Protein AF-Q47GB7-F1 (afdb_monomer_lite)

Radius of gyration: 28.39 Å; chains: 1; bounding box: 111×80×78 Å

Organism: Dechloromonas aromatica (strain RCB) (NCBI:txid159087)

Foldseek 3Di:
DVVVVVVVVVVVVVVVVPDDVVVVVLVVLVVVLVVVCVVLLFLLSLLVVCAQHFFDPPLLQLLQAQVQVLVVLLVVLCVVVVHDQQRLCCVLVLDPNVCSVLSNQLNHDYPPDDNVVSVHDGTSNSSSSSLVSSCVSNVARSRLSSQRSNPPGCSHPVNPVVPDDPLRVLQVLQVVLLVVLCVVQVVLVLLLVLLQLQLVCLVVVHQDLPQADTQDPPDPCSVVQSVLSNHSLLSQADDPQQDDDPVNLVVVPPPDDPPPDDPVVVVVVSPVPDDDPLAFNWGQRNGDQFPLNLLFQKFWLFFWFLDPQPDDCVVPVPSLVVVVVVVVVVVLCVVVVCPPPPDVPPFDQPQDADPVVRATDSNAGPDPPDPRRQRTKMWTFDADSSSNDTATWIWGAHPPRGITTGGSHSVNLVSQQSIWHDDNPDIHGSNVSSVQCCQPDPPGHVRGSVRSSSSSVSNCVRPSNVVVVVVVVVVVVVVVVCCVVVVVVPPDPPPPDDDD

Sequence (500 aa):
MKNIEKVATQIADRVIAGIKPENEFQRRILESDQARETEGKDALSALRRLGGKKLHLGEEAILARRLYNEIRVLKHHLRAKKSSLGRFCIDAGISDASQSSKELHRLILAPGKNPNEVRLRRTADKYHRLIVAISKTTKESSSTLADRVLRGTSLHPEKNVGNLSETEMVQTALQGIVDRIDGEFGIFAKYMDISELKARHIASGGKENWPKWNLEPDRYEYEQELSDAMHPDFAFWQREHFLVAPEELAKGTEGIDASIISPAEKLMFVTTRFPSLHSPVVVNSGARQDDSFFYVPHTPLGISNCFDLFVSRRDNPVGYEKAVQKIIEHWRKINDSTNVSSLGRSRAVTDQWDEELNKPFGQSLNDMDSCISADYAWIVIYPMPDNSRLMPMFYMHGEEGGAYLVPLDARNLDLFRDAIWLDETRHMSVFDRIKELLGYLPGTPKSIEDGLRRTAPWFDYNPFYKMRDEKKEDLRLLGNFCQQYWGNSTQEPSHQGDSK

Structure (mmCIF, N/CA/C/O backbone):
data_AF-Q47GB7-F1
#
_entry.id   AF-Q47GB7-F1
#
loop_
_atom_site.group_PDB
_atom_site.id
_atom_site.type_symbol
_atom_site.label_atom_id
_atom_site.label_alt_id
_atom_site.label_comp_id
_atom_site.label_asym_id
_atom_site.label_entity_id
_atom_site.label_seq_id
_atom_site.pdbx_PDB_ins_code
_atom_site.Cartn_x
_atom_site.Cartn_y
_atom_site.Cartn_z
_atom_site.occupancy
_atom_site.B_iso_or_equiv
_atom_site.auth_seq_id
_atom_site.auth_comp_id
_atom_site.auth_asym_id
_atom_site.auth_atom_id
_atom_site.pdbx_PDB_model_num
ATOM 1 N N . MET A 1 1 ? 3.887 -48.295 25.405 1.00 46.19 1 MET A N 1
ATOM 2 C CA . MET A 1 1 ? 3.051 -47.257 24.760 1.00 46.19 1 MET A CA 1
ATOM 3 C C . MET A 1 1 ? 2.516 -46.216 25.748 1.00 46.19 1 MET A C 1
ATOM 5 O O . MET A 1 1 ? 2.897 -45.069 25.596 1.00 46.19 1 MET A O 1
ATOM 9 N N . LYS A 1 2 ? 1.798 -46.572 26.828 1.00 43.53 2 LYS A N 1
ATOM 10 C CA . LYS A 1 2 ? 1.239 -45.588 27.797 1.00 43.53 2 LYS A CA 1
ATOM 11 C C . LYS A 1 2 ? 2.237 -44.639 28.502 1.00 43.53 2 LYS A C 1
ATOM 13 O O . LYS A 1 2 ? 1.842 -43.567 28.942 1.00 43.53 2 LYS A O 1
ATOM 18 N N . ASN A 1 3 ? 3.520 -44.999 28.613 1.00 39.50 3 ASN A N 1
ATOM 19 C CA . ASN A 1 3 ? 4.547 -44.117 29.195 1.00 39.50 3 ASN A CA 1
ATOM 20 C C . ASN A 1 3 ? 5.110 -43.084 28.206 1.00 39.50 3 ASN A C 1
ATOM 22 O O . ASN A 1 3 ? 5.641 -42.074 28.647 1.00 39.50 3 ASN A O 1
ATOM 26 N N . ILE A 1 4 ? 4.987 -43.311 26.894 1.00 43.56 4 ILE A N 1
ATOM 27 C CA . ILE A 1 4 ? 5.483 -42.378 25.869 1.00 43.56 4 ILE A CA 1
ATOM 28 C C . ILE A 1 4 ? 4.472 -41.244 25.674 1.00 43.56 4 ILE A C 1
ATOM 30 O O . ILE A 1 4 ? 4.863 -40.084 25.666 1.00 43.56 4 ILE A O 1
ATOM 34 N N . GLU A 1 5 ? 3.172 -41.560 25.657 1.00 42.94 5 GLU A N 1
ATOM 35 C CA . GLU A 1 5 ? 2.102 -40.550 25.626 1.00 42.94 5 GLU A CA 1
ATOM 36 C C . GLU A 1 5 ? 2.165 -39.618 26.839 1.00 42.94 5 GLU A C 1
ATOM 38 O O . GLU A 1 5 ? 2.097 -38.406 26.689 1.00 42.94 5 GLU A O 1
ATOM 43 N N . LYS A 1 6 ? 2.404 -40.155 28.043 1.00 46.69 6 LYS A N 1
ATOM 44 C CA . LYS A 1 6 ? 2.469 -39.343 29.267 1.00 46.69 6 LYS A CA 1
ATOM 45 C C . LYS A 1 6 ? 3.666 -38.383 29.293 1.00 46.69 6 LYS A C 1
ATOM 47 O O . LYS A 1 6 ? 3.561 -37.293 29.850 1.00 46.69 6 LYS A O 1
ATOM 52 N N . VAL A 1 7 ? 4.789 -38.776 28.686 1.00 48.56 7 VAL A N 1
ATOM 53 C CA . VAL A 1 7 ? 5.978 -37.921 28.536 1.00 48.56 7 VAL A CA 1
ATOM 54 C C . VAL A 1 7 ? 5.761 -36.883 27.431 1.00 48.56 7 VAL A C 1
ATOM 56 O O . VAL A 1 7 ? 6.116 -35.724 27.625 1.00 48.56 7 VAL A O 1
ATOM 59 N N . ALA A 1 8 ? 5.103 -37.247 26.326 1.00 40.81 8 ALA A N 1
ATOM 60 C CA . ALA A 1 8 ? 4.753 -36.318 25.251 1.00 40.81 8 ALA A CA 1
ATOM 61 C C . ALA A 1 8 ? 3.776 -35.225 25.720 1.00 40.81 8 ALA A C 1
ATOM 63 O O . ALA A 1 8 ? 4.001 -34.051 25.436 1.00 40.81 8 ALA A O 1
ATOM 64 N N . THR A 1 9 ? 2.762 -35.570 26.522 1.00 44.75 9 THR A N 1
ATOM 65 C CA . THR A 1 9 ? 1.830 -34.586 27.102 1.00 44.75 9 THR A CA 1
ATOM 66 C C . THR A 1 9 ? 2.527 -33.657 28.102 1.00 44.75 9 THR A C 1
ATOM 68 O O . THR A 1 9 ? 2.309 -32.454 28.072 1.00 44.75 9 THR A O 1
ATOM 71 N N . GLN A 1 10 ? 3.445 -34.168 28.933 1.00 40.38 10 GLN A N 1
ATOM 72 C CA . GLN A 1 10 ? 4.205 -33.326 29.873 1.00 40.38 10 GLN A CA 1
ATOM 73 C C . GLN A 1 10 ? 5.218 -32.395 29.189 1.00 40.38 10 GLN A C 1
ATOM 75 O O . GLN A 1 10 ? 5.529 -31.332 29.731 1.00 40.38 10 GLN A O 1
ATOM 80 N N . ILE A 1 11 ? 5.743 -32.781 28.023 1.00 42.91 11 ILE A N 1
ATOM 81 C CA . ILE A 1 11 ? 6.599 -31.920 27.197 1.00 42.91 11 ILE A CA 1
ATOM 82 C C . ILE A 1 11 ? 5.743 -30.867 26.482 1.00 42.91 11 ILE A C 1
ATOM 84 O O . ILE A 1 11 ? 6.099 -29.693 26.530 1.00 42.91 11 ILE A O 1
ATOM 88 N N . ALA A 1 12 ? 4.589 -31.244 25.923 1.00 39.03 12 ALA A N 1
ATOM 89 C CA . ALA A 1 12 ? 3.643 -30.311 25.309 1.00 39.03 12 ALA A CA 1
ATOM 90 C C . ALA A 1 12 ? 3.148 -29.252 26.312 1.00 39.03 12 ALA A C 1
ATOM 92 O O . ALA A 1 12 ? 3.230 -28.059 26.029 1.00 39.03 12 ALA A O 1
ATOM 93 N N . ASP A 1 13 ? 2.774 -29.655 27.529 1.00 36.84 13 ASP A N 1
ATOM 94 C CA . ASP A 1 13 ? 2.329 -28.730 28.580 1.00 36.84 13 ASP A CA 1
ATOM 95 C C . ASP A 1 13 ? 3.454 -27.792 29.058 1.00 36.84 13 ASP A C 1
ATOM 97 O O . ASP A 1 13 ? 3.205 -26.636 29.408 1.00 36.84 13 ASP A O 1
ATOM 101 N N . ARG A 1 14 ? 4.718 -28.246 29.040 1.00 36.16 14 ARG A N 1
ATOM 102 C CA . ARG A 1 14 ? 5.886 -27.409 29.376 1.00 36.16 14 ARG A CA 1
ATOM 103 C C . ARG A 1 14 ? 6.291 -26.452 28.252 1.00 36.16 14 ARG A C 1
ATOM 105 O O . ARG A 1 14 ? 6.772 -25.363 28.556 1.00 36.16 14 ARG A O 1
ATOM 112 N N . VAL A 1 15 ? 6.081 -26.823 26.990 1.00 41.22 15 VAL A N 1
ATOM 113 C CA . VAL A 1 15 ? 6.333 -25.962 25.820 1.00 41.22 15 VAL A CA 1
ATOM 114 C C . VAL A 1 15 ? 5.242 -24.890 25.697 1.00 41.22 15 VAL A C 1
ATOM 116 O O . VAL A 1 15 ? 5.561 -23.714 25.527 1.00 41.22 15 VAL A O 1
ATOM 119 N N . ILE A 1 16 ? 3.975 -25.256 25.919 1.00 40.38 16 ILE A N 1
ATOM 120 C CA . ILE A 1 16 ? 2.826 -24.333 25.919 1.00 40.38 16 ILE A CA 1
ATOM 121 C C . ILE A 1 16 ? 2.904 -23.333 27.088 1.00 40.38 16 ILE A C 1
ATOM 123 O O . ILE A 1 16 ? 2.545 -22.166 26.934 1.00 40.38 16 ILE A O 1
ATOM 127 N N . ALA A 1 17 ? 3.428 -23.741 28.250 1.00 36.03 17 ALA A N 1
ATOM 128 C CA . ALA A 1 17 ? 3.613 -22.840 29.392 1.00 36.03 17 ALA A CA 1
ATOM 129 C C . ALA A 1 17 ? 4.829 -21.893 29.261 1.00 36.03 17 ALA A C 1
ATOM 131 O O . ALA A 1 17 ? 4.900 -20.896 29.985 1.00 36.03 17 ALA A O 1
ATOM 132 N N . GLY A 1 18 ? 5.784 -22.192 28.370 1.00 38.75 18 GLY A N 1
ATOM 133 C CA . GLY A 1 18 ? 7.060 -21.475 28.249 1.00 38.75 18 GLY A CA 1
ATOM 134 C C . GLY A 1 18 ? 7.117 -20.398 27.161 1.00 38.75 18 GLY A C 1
ATOM 135 O O . GLY A 1 18 ? 7.916 -19.469 27.276 1.00 38.75 18 GLY A O 1
ATOM 136 N N . ILE A 1 19 ? 6.270 -20.475 26.132 1.00 41.22 19 ILE A N 1
ATOM 137 C CA . ILE A 1 19 ? 6.295 -19.547 24.994 1.00 41.22 19 ILE A CA 1
ATOM 138 C C . ILE A 1 19 ? 4.928 -18.880 24.887 1.00 41.22 19 ILE A C 1
ATOM 140 O O . ILE A 1 19 ? 3.997 -19.419 24.300 1.00 41.22 19 ILE A O 1
ATOM 144 N N . LYS A 1 20 ? 4.795 -17.684 25.469 1.00 37.56 20 LYS A N 1
ATOM 145 C CA . LYS A 1 20 ? 3.670 -16.795 25.155 1.00 37.56 20 LYS A CA 1
ATOM 146 C C . LYS A 1 20 ? 3.943 -16.138 23.792 1.00 37.56 20 LYS A C 1
ATOM 148 O O . LYS A 1 20 ? 4.870 -15.327 23.728 1.00 37.56 20 LYS A O 1
ATOM 153 N N . PRO A 1 21 ? 3.146 -16.410 22.741 1.00 40.44 21 PRO A N 1
ATOM 154 C CA . PRO A 1 21 ? 3.349 -15.858 21.393 1.00 40.44 21 PRO A CA 1
ATOM 155 C C . PRO A 1 21 ? 3.329 -14.321 21.350 1.00 40.44 21 PRO A C 1
ATOM 157 O O . PRO A 1 21 ? 3.997 -13.703 20.525 1.00 40.44 21 PRO A O 1
ATOM 160 N N . GLU A 1 22 ? 2.626 -13.690 22.298 1.00 37.34 22 GLU A N 1
ATOM 161 C CA . GLU A 1 22 ? 2.572 -12.231 22.453 1.00 37.34 22 GLU A CA 1
ATOM 162 C C . GLU A 1 22 ? 3.947 -11.588 22.714 1.00 37.34 22 GLU A C 1
ATOM 164 O O . GLU A 1 22 ? 4.150 -10.434 22.344 1.00 37.34 22 GLU A O 1
ATOM 169 N N . ASN A 1 23 ? 4.899 -12.310 23.322 1.00 40.84 23 ASN A N 1
ATOM 170 C CA . ASN A 1 23 ? 6.217 -11.761 23.657 1.00 40.84 23 ASN A CA 1
ATOM 171 C C . ASN A 1 23 ? 7.189 -11.772 22.474 1.00 40.84 23 ASN A C 1
ATOM 173 O O . ASN A 1 23 ? 8.067 -10.917 22.415 1.00 40.84 23 ASN A O 1
ATOM 177 N N . GLU A 1 24 ? 7.054 -12.706 21.533 1.00 37.62 24 GLU A N 1
ATOM 178 C CA . GLU A 1 24 ? 7.987 -12.831 20.410 1.00 37.62 24 GLU A CA 1
ATOM 179 C C . GLU A 1 24 ? 7.657 -11.847 19.283 1.00 37.62 24 GLU A C 1
ATOM 181 O O . GLU A 1 24 ? 8.547 -11.177 18.765 1.00 37.62 24 GLU A O 1
ATOM 186 N N . PHE A 1 25 ? 6.371 -11.659 18.984 1.00 36.41 25 PHE A N 1
ATOM 187 C CA . PHE A 1 25 ? 5.908 -10.632 18.051 1.00 36.41 25 PHE A CA 1
ATOM 188 C C . PHE A 1 25 ? 6.201 -9.213 18.565 1.00 36.41 25 PHE A C 1
ATOM 190 O O . PHE A 1 25 ? 6.736 -8.384 17.831 1.00 36.41 25 PHE A O 1
ATOM 197 N N . GLN A 1 26 ? 5.961 -8.945 19.858 1.00 39.88 26 GLN A N 1
ATOM 198 C CA . GLN A 1 26 ? 6.342 -7.668 20.476 1.00 39.88 26 GLN A CA 1
ATOM 199 C C . GLN A 1 26 ? 7.857 -7.450 20.475 1.00 39.88 26 GLN A C 1
ATOM 201 O O . GLN A 1 26 ? 8.292 -6.320 20.272 1.00 39.88 26 GLN A O 1
ATOM 206 N N . ARG A 1 27 ? 8.662 -8.507 20.660 1.00 41.91 27 ARG A N 1
ATOM 207 C CA . ARG A 1 27 ? 10.126 -8.421 20.553 1.00 41.91 27 ARG A CA 1
ATOM 208 C C . ARG A 1 27 ? 10.563 -8.056 19.134 1.00 41.91 27 ARG A C 1
ATOM 210 O O . ARG A 1 27 ? 11.432 -7.211 18.990 1.00 41.91 27 ARG A O 1
ATOM 217 N N . ARG A 1 28 ? 9.915 -8.608 18.105 1.00 41.78 28 ARG A N 1
ATOM 218 C CA . ARG A 1 28 ? 10.229 -8.355 16.686 1.00 41.78 28 ARG A CA 1
ATOM 219 C C . ARG A 1 28 ? 9.777 -6.971 16.197 1.00 41.78 28 ARG A C 1
ATOM 221 O O . ARG A 1 28 ? 10.504 -6.333 15.442 1.00 41.78 28 ARG A O 1
ATOM 228 N N . ILE A 1 29 ? 8.644 -6.453 16.689 1.00 40.25 29 ILE A N 1
ATOM 229 C CA . ILE A 1 29 ? 8.273 -5.032 16.524 1.00 40.25 29 ILE A CA 1
ATOM 230 C C . ILE A 1 29 ? 9.336 -4.144 17.175 1.00 40.25 29 ILE A C 1
ATOM 232 O O . ILE A 1 29 ? 9.786 -3.180 16.564 1.00 40.25 29 ILE A O 1
ATOM 236 N N . LEU A 1 30 ? 9.789 -4.503 18.382 1.00 43.09 30 LEU A N 1
ATOM 237 C CA . LEU A 1 30 ? 10.849 -3.780 19.080 1.00 43.09 30 LEU A CA 1
ATOM 238 C C . LEU A 1 30 ? 12.178 -3.819 18.308 1.00 43.09 30 LEU A C 1
ATOM 240 O O . LEU A 1 30 ? 12.871 -2.814 18.283 1.00 43.09 30 LEU A O 1
ATOM 244 N N . GLU A 1 31 ? 12.527 -4.946 17.682 1.00 44.62 31 GLU A N 1
ATOM 245 C CA . GLU A 1 31 ? 13.740 -5.129 16.870 1.00 44.62 31 GLU A CA 1
ATOM 246 C C . GLU A 1 31 ? 13.669 -4.339 15.546 1.00 44.62 31 GLU A C 1
ATOM 248 O O . GLU A 1 31 ? 14.650 -3.707 15.163 1.00 44.62 31 GLU A O 1
ATOM 253 N N . SER A 1 32 ? 12.508 -4.290 14.880 1.00 40.97 32 SER A N 1
ATOM 254 C CA . SER A 1 32 ? 12.280 -3.475 13.672 1.00 40.97 32 SER A CA 1
ATOM 255 C C . SER A 1 32 ? 12.239 -1.971 13.977 1.00 40.97 32 SER A C 1
ATOM 257 O O . SER A 1 32 ? 12.811 -1.165 13.240 1.00 40.97 32 SER A O 1
ATOM 259 N N . ASP A 1 33 ? 11.599 -1.575 15.079 1.00 43.66 33 ASP A N 1
ATOM 260 C CA . ASP A 1 33 ? 11.648 -0.200 15.584 1.00 43.66 33 ASP A CA 1
ATOM 261 C C . ASP A 1 33 ? 13.088 0.160 16.001 1.00 43.66 33 ASP A C 1
ATOM 263 O O . ASP A 1 33 ? 13.565 1.243 15.677 1.00 43.66 33 ASP A O 1
ATOM 267 N N . GLN A 1 34 ? 13.838 -0.763 16.620 1.00 43.12 34 GLN A N 1
ATOM 268 C CA . GLN A 1 34 ? 15.263 -0.582 16.934 1.00 43.12 34 GLN A CA 1
ATOM 269 C C . GLN A 1 34 ? 16.141 -0.481 15.681 1.00 43.12 34 GLN A C 1
ATOM 271 O O . GLN A 1 34 ? 17.101 0.290 15.694 1.00 43.12 34 GLN A O 1
ATOM 276 N N . ALA A 1 35 ? 15.826 -1.201 14.601 1.00 42.75 35 ALA A N 1
ATOM 277 C CA . ALA A 1 35 ? 16.507 -1.087 13.309 1.00 42.75 35 ALA A CA 1
ATOM 278 C C . ALA A 1 35 ? 16.288 0.307 12.683 1.00 42.75 35 ALA A C 1
ATOM 280 O O . ALA A 1 35 ? 17.238 0.962 12.254 1.00 42.75 35 ALA A O 1
ATOM 281 N N . ARG A 1 36 ? 15.055 0.830 12.743 1.00 38.31 36 ARG A N 1
ATOM 282 C CA . ARG A 1 36 ? 14.740 2.214 12.333 1.00 38.31 36 ARG A CA 1
ATOM 283 C C . ARG A 1 36 ? 15.415 3.262 13.228 1.00 38.31 36 ARG A C 1
ATOM 285 O O . ARG A 1 36 ? 15.942 4.257 12.726 1.00 38.31 36 ARG A O 1
ATOM 292 N N . GLU A 1 37 ? 15.473 3.016 14.540 1.00 39.97 37 GLU A N 1
ATOM 293 C CA . GLU A 1 37 ? 16.184 3.867 15.505 1.00 39.97 37 GLU A CA 1
ATOM 294 C C . GLU A 1 37 ? 17.715 3.847 15.315 1.00 39.97 37 GLU A C 1
ATOM 296 O O . GLU A 1 37 ? 18.377 4.851 15.594 1.00 39.97 37 GLU A O 1
ATOM 301 N N . THR A 1 38 ? 18.301 2.737 14.847 1.00 39.66 38 THR A N 1
ATOM 302 C CA . THR A 1 38 ? 19.759 2.599 14.651 1.00 39.66 38 THR A CA 1
ATOM 303 C C . THR A 1 38 ? 20.257 3.267 13.372 1.00 39.66 38 THR A C 1
ATOM 305 O O . THR A 1 38 ? 21.370 3.795 13.372 1.00 39.66 38 THR A O 1
ATOM 308 N N . GLU A 1 39 ? 19.437 3.357 12.321 1.00 38.78 39 GLU A N 1
ATOM 309 C CA . GLU A 1 39 ? 19.773 4.121 11.108 1.00 38.78 39 GLU A CA 1
ATOM 310 C C . GLU A 1 39 ? 19.682 5.644 11.320 1.00 38.78 39 GLU A C 1
ATOM 312 O O . GLU A 1 39 ? 20.351 6.431 10.644 1.00 38.78 39 GLU A O 1
ATOM 317 N N . GLY A 1 40 ? 18.893 6.090 12.304 1.00 44.47 40 GLY A N 1
ATOM 318 C CA . GLY A 1 40 ? 18.860 7.478 12.762 1.00 44.47 40 GLY A CA 1
ATOM 319 C C . GLY A 1 40 ? 18.321 8.487 11.738 1.00 44.47 40 GLY A C 1
ATOM 320 O O . GLY A 1 40 ? 18.674 9.669 11.798 1.00 44.47 40 GLY A O 1
ATOM 321 N N . LYS A 1 41 ? 17.507 8.040 10.780 1.00 51.97 41 LYS A N 1
ATOM 322 C CA . LYS A 1 41 ? 16.952 8.871 9.696 1.00 51.97 41 LYS A CA 1
ATOM 323 C C . LYS A 1 41 ? 15.464 9.209 9.858 1.00 51.97 41 LYS A C 1
ATOM 325 O O . LYS A 1 41 ? 14.929 9.957 9.046 1.00 51.97 41 LYS A O 1
ATOM 330 N N . ASP A 1 42 ? 14.805 8.709 10.903 1.00 66.25 42 ASP A N 1
ATOM 331 C CA . ASP A 1 42 ? 13.390 8.985 11.168 1.00 66.25 42 ASP A CA 1
ATOM 332 C C . ASP A 1 42 ? 13.164 10.246 12.030 1.00 66.25 42 ASP A C 1
ATOM 334 O O . ASP A 1 42 ? 14.076 10.796 12.664 1.00 66.25 42 ASP A O 1
ATOM 338 N N . ALA A 1 43 ? 11.919 10.736 12.040 1.00 74.00 43 ALA A N 1
ATOM 339 C CA . ALA A 1 43 ? 11.547 11.952 12.764 1.00 74.00 43 ALA A CA 1
ATOM 340 C C . ALA A 1 43 ? 11.802 11.820 14.283 1.00 74.00 43 ALA A C 1
ATOM 342 O O . ALA A 1 43 ? 12.217 12.780 14.942 1.00 74.00 43 ALA A O 1
ATOM 343 N N . LEU A 1 44 ? 11.618 10.616 14.840 1.00 79.56 44 LEU A N 1
ATOM 344 C CA . LEU A 1 44 ? 11.881 10.325 16.250 1.00 79.56 44 LEU A CA 1
ATOM 345 C C . LEU A 1 44 ? 13.372 10.462 16.585 1.00 79.56 44 LEU A C 1
ATOM 347 O O . LEU A 1 44 ? 13.726 11.100 17.578 1.00 79.56 44 LEU A O 1
ATOM 351 N N . SER A 1 45 ? 14.248 9.934 15.734 1.00 73.38 45 SER A N 1
ATOM 352 C CA . SER A 1 45 ? 15.701 10.024 15.863 1.00 73.38 45 SER A CA 1
ATOM 353 C C . SER A 1 45 ? 16.193 11.458 15.712 1.00 73.38 45 SER A C 1
ATOM 355 O O . SER A 1 45 ? 17.062 11.888 16.473 1.00 73.38 45 SER A O 1
ATOM 357 N N . ALA A 1 46 ? 15.616 12.237 14.791 1.00 77.06 46 ALA A N 1
ATOM 358 C CA . ALA A 1 46 ? 15.907 13.665 14.661 1.00 77.06 46 ALA A CA 1
ATOM 359 C C . ALA A 1 46 ? 15.552 14.434 15.948 1.00 77.06 46 ALA A C 1
ATOM 361 O O . ALA A 1 46 ? 16.359 15.218 16.461 1.00 77.06 46 ALA A O 1
ATOM 362 N N . LEU A 1 47 ? 14.384 14.147 16.530 1.00 83.94 47 LEU A N 1
ATOM 363 C CA . LEU A 1 47 ? 13.958 14.722 17.805 1.00 83.94 47 LEU A CA 1
ATOM 364 C C . LEU A 1 47 ? 14.853 14.265 18.975 1.00 83.94 47 LEU A C 1
ATOM 366 O O . LEU A 1 47 ? 15.222 15.078 19.827 1.00 83.94 47 LEU A O 1
ATOM 370 N N . ARG A 1 48 ? 15.261 12.990 19.000 1.00 82.81 48 ARG A N 1
ATOM 371 C CA . ARG A 1 48 ? 16.185 12.426 19.998 1.00 82.81 48 ARG A CA 1
ATOM 372 C C . ARG A 1 48 ? 17.575 13.063 19.917 1.00 82.81 48 ARG A C 1
ATOM 374 O O . ARG A 1 48 ? 18.140 13.399 20.956 1.00 82.81 48 ARG A O 1
ATOM 381 N N . ARG A 1 49 ? 18.108 13.292 18.709 1.00 79.25 49 ARG A N 1
ATOM 382 C CA . ARG A 1 49 ? 19.412 13.947 18.463 1.00 79.25 49 ARG A CA 1
ATOM 383 C C . ARG A 1 49 ? 19.461 15.391 18.959 1.00 79.25 49 ARG A C 1
ATOM 385 O O . ARG A 1 49 ? 20.512 15.849 19.405 1.00 79.25 49 ARG A O 1
ATOM 392 N N . LEU A 1 50 ? 18.339 16.112 18.915 1.00 81.31 50 LEU A N 1
ATOM 393 C CA . LEU A 1 50 ? 18.245 17.434 19.540 1.00 81.31 50 LEU A CA 1
ATOM 394 C C . LEU A 1 50 ? 18.380 17.361 21.067 1.00 81.31 50 LEU A C 1
ATOM 396 O O . LEU A 1 50 ? 18.970 18.261 21.671 1.00 81.31 50 LEU A O 1
ATOM 400 N N . GLY A 1 51 ? 17.843 16.312 21.695 1.00 80.88 51 GLY A N 1
ATOM 401 C CA . GLY A 1 51 ? 17.927 16.083 23.136 1.00 80.88 51 GLY A CA 1
ATOM 402 C C . GLY A 1 51 ? 17.446 17.287 23.954 1.00 80.88 51 GLY A C 1
ATOM 403 O O . GLY A 1 51 ? 16.322 17.766 23.803 1.00 80.88 51 GLY A O 1
ATOM 404 N N . GLY A 1 52 ? 18.312 17.811 24.826 1.00 79.56 52 GLY A N 1
ATOM 405 C CA . GLY A 1 52 ? 18.019 18.979 25.668 1.00 79.56 52 GLY A CA 1
ATOM 406 C C . GLY A 1 52 ? 17.982 20.332 24.939 1.00 79.56 52 GLY A C 1
ATOM 407 O O . GLY A 1 52 ? 17.743 21.357 25.582 1.00 79.56 52 GLY A O 1
ATOM 408 N N . LYS A 1 53 ? 18.228 20.378 23.622 1.00 86.19 53 LYS A N 1
ATOM 409 C CA . LYS A 1 53 ? 18.210 21.623 22.839 1.00 86.19 53 LYS A CA 1
ATOM 410 C C . LYS A 1 53 ? 16.783 22.135 22.619 1.00 86.19 53 LYS A C 1
ATOM 412 O O . LYS A 1 53 ? 15.793 21.408 22.745 1.00 86.19 53 LYS A O 1
ATOM 417 N N . LYS A 1 54 ? 16.684 23.434 22.320 1.00 87.50 54 LYS A N 1
ATOM 418 C CA . LYS A 1 54 ? 15.411 24.088 21.998 1.00 87.50 54 LYS A CA 1
ATOM 419 C C . LYS A 1 54 ? 15.022 23.801 20.544 1.00 87.50 54 LYS A C 1
ATOM 421 O O . LYS A 1 54 ? 15.882 23.858 19.673 1.00 87.50 54 LYS A O 1
ATOM 426 N N . LEU A 1 55 ? 13.735 23.561 20.313 1.00 85.94 55 LEU A N 1
ATOM 427 C CA . LEU A 1 55 ? 13.094 23.535 19.000 1.00 85.94 55 LEU A CA 1
ATOM 428 C C . LEU A 1 55 ? 13.218 24.904 18.310 1.00 85.94 55 LEU A C 1
ATOM 430 O O . LEU A 1 55 ? 13.337 25.944 18.992 1.00 85.94 55 LEU A O 1
ATOM 434 N N . HIS A 1 56 ? 13.152 24.915 16.973 1.00 81.00 56 HIS A N 1
ATOM 435 C CA . HIS A 1 56 ? 13.071 26.176 16.241 1.00 81.00 56 HIS A CA 1
ATOM 436 C C . HIS A 1 56 ? 11.792 26.917 16.634 1.00 81.00 56 HIS A C 1
ATOM 438 O O . HIS A 1 56 ? 10.796 26.325 17.050 1.00 81.00 56 HIS A O 1
ATOM 444 N N . LEU A 1 57 ? 11.851 28.247 16.576 1.00 79.69 57 LEU A N 1
ATOM 445 C CA . LEU A 1 57 ? 10.766 29.098 17.048 1.00 79.69 57 LEU A CA 1
ATOM 446 C C . LEU A 1 57 ? 9.466 28.785 16.290 1.00 79.69 57 LEU A C 1
ATOM 448 O O . LEU A 1 57 ? 9.438 28.854 15.064 1.00 79.69 57 LEU A O 1
ATOM 452 N N . GLY A 1 58 ? 8.400 28.471 17.028 1.00 77.56 58 GLY A N 1
ATOM 453 C CA . GLY A 1 58 ? 7.077 28.181 16.474 1.00 77.56 58 GLY A CA 1
ATOM 454 C C . GLY A 1 58 ? 6.808 26.694 16.232 1.00 77.56 58 GLY A C 1
ATOM 455 O O . GLY A 1 58 ? 5.643 26.305 16.133 1.00 77.56 58 GLY A O 1
ATOM 456 N N . GLU A 1 59 ? 7.833 25.838 16.219 1.00 84.69 59 GLU A N 1
ATOM 457 C CA . GLU A 1 59 ? 7.646 24.390 16.072 1.00 84.69 59 GLU A CA 1
ATOM 458 C C . GLU A 1 59 ? 6.963 23.783 17.296 1.00 84.69 59 GLU A C 1
ATOM 460 O O . GLU A 1 59 ? 6.134 22.886 17.154 1.00 84.69 59 GLU A O 1
ATOM 465 N N . GLU A 1 60 ? 7.219 24.325 18.492 1.00 85.94 60 GLU A N 1
ATOM 466 C CA . GLU A 1 60 ? 6.565 23.890 19.725 1.00 85.94 60 GLU A CA 1
ATOM 467 C C . GLU A 1 60 ? 5.034 23.943 19.625 1.00 85.94 60 GLU A C 1
ATOM 469 O O . GLU A 1 60 ? 4.347 23.081 20.170 1.00 85.94 60 GLU A O 1
ATOM 474 N N . ALA A 1 61 ? 4.488 24.913 18.885 1.00 81.50 61 ALA A N 1
ATOM 475 C CA . ALA A 1 61 ? 3.051 25.043 18.686 1.00 81.50 61 ALA A CA 1
ATOM 476 C C . ALA A 1 61 ? 2.501 23.958 17.752 1.00 81.50 61 ALA A C 1
ATOM 478 O O . ALA A 1 61 ? 1.397 23.464 17.985 1.00 81.50 61 ALA A O 1
ATOM 479 N N . ILE A 1 62 ? 3.263 23.566 16.727 1.00 80.50 62 ILE A N 1
ATOM 480 C CA . ILE A 1 62 ? 2.885 22.500 15.790 1.00 80.50 62 ILE A CA 1
ATOM 481 C C . ILE A 1 62 ? 2.834 21.162 16.535 1.00 80.50 62 ILE A C 1
ATOM 483 O O . ILE A 1 62 ? 1.790 20.503 16.527 1.00 80.50 62 ILE A O 1
ATOM 487 N N . LEU A 1 63 ? 3.912 20.814 17.253 1.00 88.62 63 LEU A N 1
ATOM 488 C CA . LEU A 1 63 ? 3.978 19.581 18.046 1.00 88.62 63 LEU A CA 1
ATOM 489 C C . LEU A 1 63 ? 2.852 19.541 19.083 1.00 88.62 63 LEU A C 1
ATOM 491 O O . LEU A 1 63 ? 2.117 18.558 19.167 1.00 88.62 63 LEU A O 1
ATOM 495 N N . ALA A 1 64 ? 2.677 20.621 19.849 1.00 85.56 64 ALA A N 1
ATOM 496 C CA . ALA A 1 64 ? 1.697 20.665 20.928 1.00 85.56 64 ALA A CA 1
ATOM 497 C C . ALA A 1 64 ? 0.250 20.512 20.430 1.00 85.56 64 ALA A C 1
ATOM 499 O O . ALA A 1 64 ? -0.568 19.877 21.101 1.00 85.56 64 ALA A O 1
ATOM 500 N N . ARG A 1 65 ? -0.085 21.058 19.253 1.00 82.19 65 ARG A N 1
ATOM 501 C CA . ARG A 1 65 ? -1.422 20.894 18.653 1.00 82.19 65 ARG A CA 1
ATOM 502 C C . ARG A 1 65 ? -1.694 19.461 18.230 1.00 82.19 65 ARG A C 1
ATOM 504 O O . ARG A 1 65 ? -2.801 18.969 18.416 1.00 82.19 65 ARG A O 1
ATOM 511 N N . ARG A 1 66 ? -0.696 18.781 17.679 1.00 84.00 66 ARG A N 1
ATOM 512 C CA . ARG A 1 66 ? -0.863 17.399 17.225 1.00 84.00 66 ARG A CA 1
ATOM 513 C C . ARG A 1 66 ? -0.890 16.426 18.382 1.00 84.00 66 ARG A C 1
ATOM 515 O O . ARG A 1 66 ? -1.793 15.603 18.455 1.00 84.00 66 ARG A O 1
ATOM 522 N N . LEU A 1 67 ? -0.016 16.619 19.364 1.00 89.81 67 LEU A N 1
ATOM 523 C CA . LEU A 1 67 ? -0.069 15.860 20.608 1.00 89.81 67 LEU A CA 1
ATOM 524 C C . LEU A 1 67 ? -1.405 16.025 21.329 1.00 89.81 67 LEU A C 1
ATOM 526 O O . LEU A 1 67 ? -1.887 15.067 21.918 1.00 89.81 67 LEU A O 1
ATOM 530 N N . TYR A 1 68 ? -2.053 17.192 21.252 1.00 85.25 68 TYR A N 1
ATOM 531 C CA . TYR A 1 68 ? -3.399 17.355 21.804 1.00 85.25 68 TYR A CA 1
ATOM 532 C C . TYR A 1 68 ? -4.412 16.361 21.204 1.00 85.25 68 TYR A C 1
ATOM 534 O O . TYR A 1 68 ? -5.246 15.830 21.943 1.00 85.25 68 TYR A O 1
ATOM 542 N N . ASN A 1 69 ? -4.322 16.073 19.902 1.00 82.00 69 ASN A N 1
ATOM 543 C CA . ASN A 1 69 ? -5.170 15.070 19.256 1.00 82.00 69 ASN A CA 1
ATOM 544 C C . ASN A 1 69 ? -4.850 13.666 19.786 1.00 82.00 69 ASN A C 1
ATOM 546 O O . ASN A 1 69 ? -5.762 12.944 20.190 1.00 82.00 69 ASN A O 1
ATOM 550 N N . GLU A 1 70 ? -3.566 13.335 19.915 1.00 86.38 70 GLU A N 1
ATOM 551 C CA . GLU A 1 70 ? -3.106 12.033 20.421 1.00 86.38 70 GLU A CA 1
ATOM 552 C C . GLU A 1 70 ? -3.461 11.807 21.900 1.00 86.38 70 GLU A C 1
ATOM 554 O O . GLU A 1 70 ? -3.784 10.693 22.316 1.00 86.38 70 GLU A O 1
ATOM 559 N N . ILE A 1 71 ? -3.539 12.871 22.712 1.00 87.06 71 ILE A N 1
ATOM 560 C CA . ILE A 1 71 ? -4.024 12.780 24.098 1.00 87.06 71 ILE A CA 1
ATOM 561 C C . ILE A 1 71 ? -5.466 12.252 24.165 1.00 87.06 71 ILE A C 1
ATOM 563 O O . ILE A 1 71 ? -5.838 11.625 25.163 1.00 87.06 71 ILE A O 1
ATOM 567 N N . ARG A 1 72 ? -6.303 12.469 23.140 1.00 81.81 72 ARG A N 1
ATOM 568 C CA . ARG A 1 72 ? -7.666 11.907 23.116 1.00 81.81 72 ARG A CA 1
ATOM 569 C C . ARG A 1 72 ? -7.626 10.382 23.006 1.00 81.81 72 ARG A C 1
ATOM 571 O O . ARG A 1 72 ? -8.314 9.716 23.780 1.00 81.81 72 ARG A O 1
ATOM 578 N N . VAL A 1 73 ? -6.781 9.856 22.119 1.00 80.88 73 VAL A N 1
ATOM 579 C CA . VAL A 1 73 ? -6.557 8.412 21.929 1.00 80.88 73 VAL A CA 1
ATOM 580 C C . VAL A 1 73 ? -5.937 7.796 23.185 1.00 80.88 73 VAL A C 1
ATOM 582 O O . VAL A 1 73 ? -6.420 6.781 23.693 1.00 80.88 73 VAL A O 1
ATOM 585 N N . LEU A 1 74 ? -4.938 8.465 23.769 1.00 84.81 74 LEU A N 1
ATOM 586 C CA . LEU A 1 74 ? -4.310 8.049 25.022 1.00 84.81 74 LEU A CA 1
ATOM 587 C C . LEU A 1 74 ? -5.329 7.943 26.167 1.00 84.81 74 LEU A C 1
ATOM 589 O O . LEU A 1 74 ? -5.336 6.958 26.903 1.00 84.81 74 LEU A O 1
ATOM 593 N N . LYS A 1 75 ? -6.217 8.934 26.331 1.00 83.62 75 LYS A N 1
ATOM 594 C CA . LYS A 1 75 ? -7.239 8.923 27.395 1.00 83.62 75 LYS A CA 1
ATOM 595 C C . LYS A 1 75 ? -8.166 7.714 27.301 1.00 83.62 75 LYS A C 1
ATOM 597 O O . LYS A 1 75 ? -8.581 7.206 28.341 1.00 83.62 75 LYS A O 1
ATOM 602 N N . HIS A 1 76 ? -8.489 7.261 26.091 1.00 79.06 76 HIS A N 1
ATOM 603 C CA . HIS A 1 76 ? -9.290 6.056 25.892 1.00 79.06 76 HIS A CA 1
ATOM 604 C C . HIS A 1 76 ? -8.557 4.810 26.425 1.00 79.06 76 HIS A C 1
ATOM 606 O O . HIS A 1 76 ? -9.093 4.088 27.264 1.00 79.06 76 HIS A O 1
ATOM 612 N N . HIS A 1 77 ? -7.284 4.642 26.057 1.00 79.75 77 HIS A N 1
ATOM 613 C CA . HIS A 1 77 ? -6.446 3.525 26.507 1.00 79.75 77 HIS A CA 1
ATOM 614 C C . HIS A 1 77 ? -6.170 3.541 28.016 1.00 79.75 77 HIS A C 1
ATOM 616 O O . HIS A 1 77 ? -6.196 2.499 28.673 1.00 79.75 77 HIS A O 1
ATOM 622 N N . LEU A 1 78 ? -5.945 4.721 28.600 1.00 83.44 78 LEU A N 1
ATOM 623 C CA . LEU A 1 78 ? -5.732 4.862 30.042 1.00 83.44 78 LEU A CA 1
ATOM 624 C C . LEU A 1 78 ? -6.973 4.459 30.848 1.00 83.44 78 LEU A C 1
ATOM 626 O O . LEU A 1 78 ? -6.836 3.799 31.877 1.00 83.44 78 LEU A O 1
ATOM 630 N N . ARG A 1 79 ? -8.180 4.787 30.362 1.00 83.50 79 ARG A N 1
ATOM 631 C CA . ARG A 1 79 ? -9.438 4.345 30.988 1.00 83.50 79 ARG A CA 1
ATOM 632 C C . ARG A 1 79 ? -9.570 2.826 30.972 1.00 83.50 79 ARG A C 1
ATOM 634 O O . ARG A 1 79 ? -9.878 2.252 32.013 1.00 83.50 79 ARG A O 1
ATOM 641 N N . ALA A 1 80 ? -9.274 2.183 29.840 1.00 78.19 80 ALA A N 1
ATOM 642 C CA . ALA A 1 80 ? -9.279 0.722 29.733 1.00 78.19 80 ALA A CA 1
ATOM 643 C C . ALA A 1 80 ? -8.290 0.068 30.720 1.00 78.19 80 ALA A C 1
ATOM 645 O O . ALA A 1 80 ? -8.603 -0.942 31.344 1.00 78.19 80 ALA A O 1
ATOM 646 N N . LYS A 1 81 ? -7.130 0.701 30.942 1.00 80.62 81 LYS A N 1
ATOM 647 C CA . LYS A 1 81 ? -6.096 0.261 31.896 1.00 80.62 81 LYS A CA 1
ATOM 648 C C . LYS A 1 81 ? -6.333 0.715 33.348 1.00 80.62 81 LYS A C 1
ATOM 650 O O . LYS A 1 81 ? -5.460 0.510 34.186 1.00 80.62 81 LYS A O 1
ATOM 655 N N . LYS A 1 82 ? -7.472 1.355 33.657 1.00 89.06 82 LYS A N 1
ATOM 656 C CA . LYS A 1 82 ? -7.786 1.958 34.973 1.00 89.06 82 LYS A CA 1
ATOM 657 C C . LYS A 1 82 ? -6.670 2.870 35.517 1.00 89.06 82 LYS A C 1
ATOM 659 O O . LYS A 1 82 ? -6.479 2.978 36.726 1.00 89.06 82 LYS A O 1
ATOM 664 N N . SER A 1 83 ? -5.940 3.540 34.627 1.00 87.81 83 SER A N 1
ATOM 665 C CA . SER A 1 83 ? -4.845 4.449 34.972 1.00 87.81 83 SER A CA 1
ATOM 666 C C . SER A 1 83 ? -5.252 5.905 34.751 1.00 87.81 83 SER A C 1
ATOM 668 O O . SER A 1 83 ? -6.046 6.226 33.863 1.00 87.81 83 SER A O 1
ATOM 670 N N . SER A 1 84 ? -4.724 6.812 35.574 1.00 88.50 84 SER A N 1
ATOM 671 C CA . SER A 1 84 ? -4.989 8.246 35.451 1.00 88.50 84 SER A CA 1
ATOM 672 C C . SER A 1 84 ? -3.931 8.934 34.590 1.00 88.50 84 SER A C 1
ATOM 674 O O . SER A 1 84 ? -2.769 8.530 34.547 1.00 88.50 84 SER A O 1
ATOM 676 N N . LEU A 1 85 ? -4.314 10.036 33.941 1.00 85.81 85 LEU A N 1
ATOM 677 C CA . LEU A 1 85 ? -3.388 10.842 33.139 1.00 85.81 85 LEU A CA 1
ATOM 678 C C . LEU A 1 85 ? -2.231 11.406 33.983 1.00 85.81 85 LEU A C 1
ATOM 680 O O . LEU A 1 85 ? -1.102 11.477 33.514 1.00 85.81 85 LEU A O 1
ATOM 684 N N . GLY A 1 86 ? -2.501 11.763 35.243 1.00 84.81 86 GLY A N 1
ATOM 685 C CA . GLY A 1 86 ? -1.469 12.224 36.172 1.00 84.81 86 GLY A CA 1
ATOM 686 C C . GLY A 1 86 ? -0.454 11.129 36.495 1.00 84.81 86 GLY A C 1
ATOM 687 O O . GLY A 1 86 ? 0.744 11.400 36.496 1.00 84.81 86 GLY A O 1
ATOM 688 N N . ARG A 1 87 ? -0.920 9.889 36.708 1.00 85.00 87 ARG A N 1
ATOM 689 C CA . ARG A 1 87 ? -0.039 8.744 36.958 1.00 85.00 87 ARG A CA 1
ATOM 690 C C . ARG A 1 87 ? 0.821 8.421 35.738 1.00 85.00 87 ARG A C 1
ATOM 692 O O . ARG A 1 87 ? 2.031 8.294 35.879 1.00 85.00 87 ARG A O 1
ATOM 699 N N . PHE A 1 88 ? 0.216 8.424 34.551 1.00 90.06 88 PHE A N 1
ATOM 700 C CA . PHE A 1 88 ? 0.924 8.278 33.280 1.00 90.06 88 PHE A CA 1
ATOM 701 C C . PHE A 1 88 ? 2.072 9.289 33.125 1.00 90.06 88 PHE A C 1
ATOM 703 O O . PHE A 1 88 ? 3.192 8.899 32.810 1.00 90.06 88 PHE A O 1
ATOM 710 N N . CYS A 1 89 ? 1.834 10.577 33.394 1.00 88.31 89 CYS A N 1
ATOM 711 C CA . CYS A 1 89 ? 2.873 11.604 33.260 1.00 88.31 89 CYS A CA 1
ATOM 712 C C . CYS A 1 89 ? 4.051 11.418 34.230 1.00 88.31 89 CYS A C 1
ATOM 714 O O . CYS A 1 89 ? 5.184 11.767 33.887 1.00 88.31 89 CYS A O 1
ATOM 716 N N . ILE A 1 90 ? 3.787 10.890 35.429 1.00 86.38 90 ILE A N 1
ATOM 717 C CA . ILE A 1 90 ? 4.820 10.578 36.425 1.00 86.38 90 ILE A CA 1
ATOM 718 C C . ILE A 1 90 ? 5.643 9.380 35.957 1.00 86.38 90 ILE A C 1
ATOM 720 O O . ILE A 1 90 ? 6.865 9.479 35.869 1.00 86.38 90 ILE A O 1
ATOM 724 N N . ASP A 1 91 ? 4.977 8.286 35.583 1.00 85.50 91 ASP A N 1
ATOM 725 C CA . ASP A 1 91 ? 5.638 7.055 35.137 1.00 85.50 91 ASP A CA 1
ATOM 726 C C . ASP A 1 91 ? 6.452 7.283 33.843 1.00 85.50 91 ASP A C 1
ATOM 728 O O . ASP A 1 91 ? 7.509 6.688 33.647 1.00 85.50 91 ASP A O 1
ATOM 732 N N . ALA A 1 92 ? 6.013 8.211 32.987 1.00 83.75 92 ALA A N 1
ATOM 733 C CA . ALA A 1 92 ? 6.718 8.626 31.773 1.00 83.75 92 ALA A CA 1
ATOM 734 C C . ALA A 1 92 ? 7.892 9.604 32.011 1.00 83.75 92 ALA A C 1
ATOM 736 O O . ALA A 1 92 ? 8.556 10.016 31.056 1.00 83.75 92 ALA A O 1
ATOM 737 N N . GLY A 1 93 ? 8.137 10.051 33.250 1.00 84.62 93 GLY A N 1
ATOM 738 C CA . GLY A 1 93 ? 9.179 11.043 33.558 1.00 84.62 93 GLY A CA 1
ATOM 739 C C . GLY A 1 93 ? 8.936 12.421 32.918 1.00 84.62 93 GLY A C 1
ATOM 740 O O . GLY A 1 93 ? 9.871 13.211 32.704 1.00 84.62 93 GLY A O 1
ATOM 741 N N . ILE A 1 94 ? 7.681 12.724 32.576 1.00 84.88 94 ILE A N 1
ATOM 742 C CA . ILE A 1 94 ? 7.268 14.024 32.035 1.00 84.88 94 ILE A CA 1
ATOM 743 C C . ILE A 1 94 ? 7.229 15.052 33.166 1.00 84.88 94 ILE A C 1
ATOM 745 O O . ILE A 1 94 ? 7.648 16.197 32.973 1.00 84.88 94 ILE A O 1
ATOM 749 N N . SER A 1 95 ? 6.805 14.630 34.354 1.00 80.94 95 SER A N 1
ATOM 750 C CA . SER A 1 95 ? 6.539 15.494 35.501 1.00 80.94 95 SER A CA 1
ATOM 751 C C . SER A 1 95 ? 6.704 14.776 36.833 1.00 80.94 95 SER A C 1
ATOM 753 O O . SER A 1 95 ? 6.403 13.589 36.917 1.00 80.94 95 SER A O 1
ATOM 755 N N . ASP A 1 96 ? 7.002 15.522 37.891 1.00 78.88 96 ASP A N 1
ATOM 756 C CA . ASP A 1 96 ? 6.953 14.999 39.257 1.00 78.88 96 ASP A CA 1
ATOM 757 C C . ASP A 1 96 ? 5.512 14.947 39.789 1.00 78.88 96 ASP A C 1
ATOM 759 O O . ASP A 1 96 ? 4.607 15.612 39.265 1.00 78.88 96 ASP A O 1
ATOM 763 N N . ALA A 1 97 ? 5.298 14.192 40.872 1.00 68.19 97 ALA A N 1
ATOM 764 C CA . ALA A 1 97 ? 3.978 13.977 41.474 1.00 68.19 97 ALA A CA 1
ATOM 765 C C . ALA A 1 97 ? 3.236 15.278 41.845 1.00 68.19 97 ALA A C 1
ATOM 767 O O . ALA A 1 97 ? 2.008 15.301 41.872 1.00 68.19 97 ALA A O 1
ATOM 768 N N . SER A 1 98 ? 3.968 16.373 42.066 1.00 67.06 98 SER A N 1
ATOM 769 C CA . SER A 1 98 ? 3.434 17.691 42.420 1.00 67.06 98 SER A CA 1
ATOM 770 C C . SER A 1 98 ? 3.102 18.602 41.224 1.00 67.06 98 SER A C 1
ATOM 772 O O . SER A 1 98 ? 2.515 19.663 41.430 1.00 67.06 98 SER A O 1
ATOM 774 N N . GLN A 1 99 ? 3.472 18.248 39.982 1.00 69.62 99 GLN A N 1
ATOM 775 C CA . GLN A 1 99 ? 3.374 19.142 38.805 1.00 69.62 99 GLN A CA 1
ATOM 776 C C . GLN A 1 99 ? 2.802 18.476 37.536 1.00 69.62 99 GLN A C 1
ATOM 778 O O . GLN A 1 99 ? 2.865 19.057 36.446 1.00 69.62 99 GLN A O 1
ATOM 783 N N . SER A 1 100 ? 2.214 17.283 37.649 1.00 64.31 100 SER A N 1
ATOM 784 C CA . SER A 1 100 ? 1.867 16.446 36.489 1.00 64.31 100 SER A CA 1
ATOM 785 C C . SER A 1 100 ? 0.909 17.061 35.479 1.00 64.31 100 SER A C 1
ATOM 787 O O . SER A 1 100 ? 1.174 17.043 34.274 1.00 64.31 100 SER A O 1
ATOM 789 N N . SER A 1 101 ? -0.143 17.719 35.952 1.00 71.12 101 SER A N 1
ATOM 790 C CA . SER A 1 101 ? -1.097 18.406 35.076 1.00 71.12 101 SER A CA 1
ATOM 791 C C . SER A 1 101 ? -0.512 19.660 34.415 1.00 71.12 101 SER A C 1
ATOM 793 O O . SER A 1 101 ? -0.904 20.012 33.303 1.00 71.12 101 SER A O 1
ATOM 795 N N . LYS A 1 102 ? 0.434 20.343 35.073 1.00 80.69 102 LYS A N 1
ATOM 796 C CA . LYS A 1 102 ? 0.986 21.623 34.602 1.00 80.69 102 LYS A CA 1
ATOM 797 C C . LYS A 1 102 ? 2.014 21.432 33.494 1.00 80.69 102 LYS A C 1
ATOM 799 O O . LYS A 1 102 ? 2.003 22.184 32.523 1.00 80.69 102 LYS A O 1
ATOM 804 N N . GLU A 1 103 ? 2.890 20.438 33.624 1.00 84.50 103 GLU A N 1
ATOM 805 C CA . GLU A 1 103 ? 3.887 20.152 32.587 1.00 84.50 103 GLU A CA 1
ATOM 806 C C . GLU A 1 103 ? 3.251 19.535 31.343 1.00 84.50 103 GLU A C 1
ATOM 808 O O . GLU A 1 103 ? 3.587 19.953 30.238 1.00 84.50 103 GLU A O 1
ATOM 813 N N . LEU A 1 104 ? 2.254 18.655 31.497 1.00 87.06 104 LEU A N 1
ATOM 814 C CA . LEU A 1 104 ? 1.496 18.168 30.345 1.00 87.06 104 LEU A CA 1
ATOM 815 C C . LEU A 1 104 ? 0.779 19.315 29.619 1.00 87.06 104 LEU A C 1
ATOM 817 O O . LEU A 1 104 ? 0.848 19.394 28.397 1.00 87.06 104 LEU A O 1
ATOM 821 N N . HIS A 1 105 ? 0.162 20.250 30.354 1.00 86.81 105 HIS A N 1
ATOM 822 C CA . HIS A 1 105 ? -0.489 21.426 29.763 1.00 86.81 105 HIS A CA 1
ATOM 823 C C . HIS A 1 105 ? 0.479 22.311 28.957 1.00 86.81 105 HIS A C 1
ATOM 825 O O . HIS A 1 105 ? 0.045 23.017 28.057 1.00 86.81 105 HIS A O 1
ATOM 831 N N . ARG A 1 106 ? 1.786 22.278 29.242 1.00 89.62 106 ARG A N 1
ATOM 832 C CA . ARG A 1 106 ? 2.805 23.014 28.471 1.00 89.62 106 ARG A CA 1
ATOM 833 C C . ARG A 1 106 ? 3.335 22.246 27.256 1.00 89.62 106 ARG A C 1
ATOM 835 O O . ARG A 1 106 ? 4.101 22.820 26.487 1.00 89.62 106 ARG A O 1
ATOM 842 N N . LEU A 1 107 ? 2.972 20.975 27.101 1.00 91.38 107 LEU A N 1
ATOM 843 C CA . LEU A 1 107 ? 3.364 20.118 25.975 1.00 91.38 107 LEU A CA 1
ATOM 844 C C . LEU A 1 107 ? 2.226 19.898 24.975 1.00 91.38 107 LEU A C 1
ATOM 846 O O . LEU A 1 107 ? 2.459 19.336 23.911 1.00 91.38 107 LEU A O 1
ATOM 850 N N . ILE A 1 108 ? 1.007 20.332 25.301 1.00 91.19 108 ILE A N 1
ATOM 851 C CA . ILE A 1 108 ? -0.167 20.192 24.437 1.00 91.19 108 ILE A CA 1
ATOM 852 C C . ILE A 1 108 ? -0.876 21.531 24.270 1.00 91.19 108 ILE A C 1
ATOM 854 O O . ILE A 1 108 ? -0.916 22.347 25.188 1.00 91.19 108 ILE A O 1
ATOM 858 N N . LEU A 1 109 ? -1.473 21.749 23.101 1.00 83.94 109 LEU A N 1
ATOM 859 C CA . LEU A 1 109 ? -2.183 22.981 22.783 1.00 83.94 109 LEU A CA 1
ATOM 860 C C . LEU A 1 109 ? -3.541 22.666 22.160 1.00 83.94 109 LEU A C 1
ATOM 862 O O . LEU A 1 109 ? -3.620 22.146 21.051 1.00 83.94 109 LEU A O 1
ATOM 866 N N . ALA A 1 110 ? -4.614 23.019 22.865 1.00 80.00 110 ALA A N 1
ATOM 867 C CA . ALA A 1 110 ? -5.971 22.840 22.361 1.00 80.00 110 ALA A CA 1
ATOM 868 C C . ALA A 1 110 ? -6.241 23.704 21.105 1.00 80.00 110 ALA A C 1
ATOM 870 O O . ALA A 1 110 ? -5.646 24.783 20.956 1.00 80.00 110 ALA A O 1
ATOM 871 N N . PRO A 1 111 ? -7.160 23.278 20.215 1.00 73.50 111 PRO A N 1
ATOM 872 C CA . PRO A 1 111 ? -7.625 24.093 19.095 1.00 73.50 111 PRO A CA 1
ATOM 873 C C . PRO A 1 111 ? -8.084 25.479 19.568 1.00 73.50 111 PRO A C 1
ATOM 875 O O . PRO A 1 111 ? -8.699 25.606 20.624 1.00 73.50 111 PRO A O 1
ATOM 878 N N . GLY A 1 112 ? -7.732 26.529 18.823 1.00 65.25 112 GLY A N 1
ATOM 879 C CA . GLY A 1 112 ? -8.118 27.912 19.139 1.00 65.25 112 GLY A CA 1
ATOM 880 C C . GLY A 1 112 ? -7.350 28.593 20.282 1.00 65.25 112 GLY A C 1
ATOM 881 O O . GLY A 1 112 ? -7.416 29.812 20.393 1.00 65.25 112 GLY A O 1
ATOM 882 N N . LYS A 1 113 ? -6.566 27.870 21.098 1.00 76.56 113 LYS A N 1
ATOM 883 C CA . LYS A 1 113 ? -5.725 28.507 22.129 1.00 76.56 113 LYS A CA 1
ATOM 884 C C . LYS A 1 113 ? -4.477 29.168 21.543 1.00 76.56 113 LYS A C 1
ATOM 886 O O . LYS A 1 113 ? -3.843 28.627 20.626 1.00 76.56 113 LYS A O 1
ATOM 891 N N . ASN A 1 114 ? -4.104 30.308 22.128 1.00 75.12 114 ASN A N 1
ATOM 892 C CA . ASN A 1 114 ? -2.902 31.056 21.781 1.00 75.12 114 ASN A CA 1
ATOM 893 C C . ASN A 1 114 ? -1.651 30.403 22.418 1.00 75.12 114 ASN A C 1
ATOM 895 O O . ASN A 1 114 ? -1.608 30.239 23.642 1.00 75.12 114 ASN A O 1
ATOM 899 N N . PRO A 1 115 ? -0.614 30.048 21.631 1.00 77.69 115 PRO A N 1
ATOM 900 C CA . PRO A 1 115 ? 0.635 29.484 22.153 1.00 77.69 115 PRO A CA 1
ATOM 901 C C . PRO A 1 115 ? 1.310 30.333 23.246 1.00 77.69 115 PRO A C 1
ATOM 903 O O . PRO A 1 115 ? 1.898 29.782 24.182 1.00 77.69 115 PRO A O 1
ATOM 906 N N . ASN A 1 116 ? 1.195 31.664 23.160 1.00 77.56 116 ASN A N 1
ATOM 907 C CA . ASN A 1 116 ? 1.860 32.600 24.074 1.00 77.56 116 ASN A CA 1
ATOM 908 C C . ASN A 1 116 ? 1.277 32.564 25.497 1.00 77.56 116 ASN A C 1
ATOM 910 O O . ASN A 1 116 ? 1.995 32.794 26.471 1.00 77.56 116 ASN A O 1
ATOM 914 N N . GLU A 1 117 ? -0.002 32.217 25.635 1.00 82.88 117 GLU A N 1
ATOM 915 C CA . GLU A 1 117 ? -0.691 32.119 26.929 1.00 82.88 117 GLU A CA 1
ATOM 916 C C . GLU A 1 117 ? -0.329 30.830 27.674 1.00 82.88 117 GLU A C 1
ATOM 918 O O . GLU A 1 117 ? -0.211 30.807 28.899 1.00 82.88 117 GLU A O 1
ATOM 923 N N . VAL A 1 118 ? -0.112 29.745 26.926 1.00 82.19 118 VAL A N 1
ATOM 924 C CA . VAL A 1 118 ? 0.158 28.409 27.475 1.00 82.19 118 VAL A CA 1
ATOM 925 C C . VAL A 1 118 ? 1.618 28.255 27.923 1.00 82.19 118 VAL A C 1
ATOM 927 O O . VAL A 1 118 ? 1.915 27.401 28.762 1.00 82.19 118 VAL A O 1
ATOM 930 N N . ARG A 1 119 ? 2.521 29.122 27.432 1.00 87.38 119 ARG A N 1
ATOM 931 C CA . ARG A 1 119 ? 3.978 29.067 27.663 1.00 87.38 119 ARG A CA 1
ATOM 932 C C . ARG A 1 119 ? 4.529 27.678 27.343 1.00 87.38 119 ARG A C 1
ATOM 934 O O . ARG A 1 119 ? 5.039 26.978 28.224 1.00 87.38 119 ARG A O 1
ATOM 941 N N . LEU A 1 120 ? 4.369 27.286 26.081 1.00 88.94 120 LEU A N 1
ATOM 942 C CA . LEU A 1 120 ? 4.756 25.968 25.595 1.00 88.94 120 LEU A CA 1
ATOM 943 C C . LEU A 1 120 ? 6.222 25.653 25.893 1.00 88.94 120 LEU A C 1
ATOM 945 O O . LEU A 1 120 ? 7.103 26.521 25.851 1.00 88.94 120 LEU A O 1
ATOM 949 N N . ARG A 1 121 ? 6.494 24.383 26.194 1.00 89.50 121 ARG A N 1
ATOM 950 C CA . ARG A 1 121 ? 7.870 23.910 26.319 1.00 89.50 121 ARG A CA 1
ATOM 951 C C . ARG A 1 121 ? 8.535 23.967 24.956 1.00 89.50 121 ARG A C 1
ATOM 953 O O . ARG A 1 121 ? 7.943 23.617 23.947 1.00 89.50 121 ARG A O 1
ATOM 960 N N . ARG A 1 122 ? 9.794 24.391 24.951 1.00 87.00 122 ARG A N 1
ATOM 961 C CA . ARG A 1 122 ? 10.614 24.456 23.738 1.00 87.00 122 ARG A CA 1
ATOM 962 C C . ARG A 1 122 ? 11.674 23.366 23.686 1.00 87.00 122 ARG A C 1
ATOM 964 O O . ARG A 1 122 ? 12.366 23.267 22.693 1.00 87.00 122 ARG A O 1
ATOM 971 N N . THR A 1 123 ? 11.839 22.578 24.742 1.00 88.00 123 THR A N 1
ATOM 972 C CA . THR A 1 123 ? 12.877 21.544 24.817 1.00 88.00 123 THR A CA 1
ATOM 973 C C . THR A 1 123 ? 12.398 20.256 24.153 1.00 88.00 123 THR A C 1
ATOM 975 O O . THR A 1 123 ? 11.360 19.727 24.555 1.00 88.00 123 THR A O 1
ATOM 978 N N . ALA A 1 124 ? 13.161 19.742 23.184 1.00 86.38 124 ALA A N 1
ATOM 979 C CA . ALA A 1 124 ? 12.808 18.556 22.397 1.00 86.38 124 ALA A CA 1
ATOM 980 C C . ALA A 1 124 ? 12.654 17.276 23.244 1.00 86.38 124 ALA A C 1
ATOM 982 O O . ALA A 1 124 ? 11.697 16.529 23.054 1.00 86.38 124 ALA A O 1
ATOM 983 N N . ASP A 1 125 ? 13.522 17.069 24.240 1.00 88.25 125 ASP A N 1
ATOM 984 C CA . ASP A 1 125 ? 13.519 15.891 25.125 1.00 88.25 125 ASP A CA 1
ATOM 985 C C . ASP A 1 125 ? 12.150 15.602 25.766 1.00 88.25 125 ASP A C 1
ATOM 987 O O . ASP A 1 125 ? 11.710 14.455 25.833 1.00 88.25 125 ASP A O 1
ATOM 991 N N . LYS A 1 126 ? 11.416 16.637 26.191 1.00 88.69 126 LYS A N 1
ATOM 992 C CA . LYS A 1 126 ? 10.099 16.445 26.816 1.00 88.69 126 LYS A CA 1
ATOM 993 C C . LYS A 1 126 ? 9.031 16.000 25.815 1.00 88.69 126 LYS A C 1
ATOM 995 O O . LYS A 1 126 ? 8.177 15.196 26.181 1.00 88.69 126 LYS A O 1
ATOM 1000 N N . TYR A 1 127 ? 9.100 16.471 24.570 1.00 91.62 127 TYR A N 1
ATOM 1001 C CA . TYR A 1 127 ? 8.229 15.989 23.497 1.00 91.62 127 TYR A CA 1
ATOM 1002 C C . TYR A 1 127 ? 8.574 14.551 23.112 1.00 91.62 127 TYR A C 1
ATOM 1004 O O . TYR A 1 127 ? 7.672 13.728 23.010 1.00 91.62 127 TYR A O 1
ATOM 1012 N N . HIS A 1 128 ? 9.864 14.227 23.001 1.00 91.56 128 HIS A N 1
ATOM 1013 C CA . HIS A 1 128 ? 10.332 12.868 22.727 1.00 91.56 128 HIS A CA 1
ATOM 1014 C C . HIS A 1 128 ? 9.831 11.874 23.783 1.00 91.56 128 HIS A C 1
ATOM 1016 O O . HIS A 1 128 ? 9.202 10.874 23.446 1.00 91.56 128 HIS A O 1
ATOM 1022 N N . ARG A 1 129 ? 10.026 12.179 25.075 1.00 90.38 129 ARG A N 1
ATOM 1023 C CA . ARG A 1 129 ? 9.534 11.331 26.175 1.00 90.38 129 ARG A CA 1
ATOM 1024 C C . ARG A 1 129 ? 8.022 11.133 26.125 1.00 90.38 129 ARG A C 1
ATOM 1026 O O . ARG A 1 129 ? 7.554 10.026 26.368 1.00 90.38 129 ARG A O 1
ATOM 1033 N N . LEU A 1 130 ? 7.267 12.189 25.814 1.00 92.75 130 LEU A N 1
ATOM 1034 C CA . LEU A 1 130 ? 5.813 12.106 25.710 1.00 92.75 130 LEU A CA 1
ATOM 1035 C C . LEU A 1 130 ? 5.375 11.233 24.527 1.00 92.75 130 LEU A C 1
ATOM 1037 O O . LEU A 1 130 ? 4.505 10.392 24.721 1.00 92.75 130 LEU A O 1
ATOM 1041 N N . ILE A 1 131 ? 5.994 11.376 23.351 1.00 90.69 131 ILE A N 1
ATOM 1042 C CA . ILE A 1 131 ? 5.714 10.538 22.173 1.00 90.69 131 ILE A CA 1
ATOM 1043 C C . ILE A 1 131 ? 5.975 9.065 22.504 1.00 90.69 131 ILE A C 1
ATOM 1045 O O . ILE A 1 131 ? 5.059 8.254 22.424 1.00 90.69 131 ILE A O 1
ATOM 1049 N N . VAL A 1 132 ? 7.170 8.735 23.005 1.00 87.44 132 VAL A N 1
ATOM 1050 C CA . VAL A 1 132 ? 7.533 7.356 23.382 1.00 87.44 132 VAL A CA 1
ATOM 1051 C C . VAL A 1 132 ? 6.573 6.783 24.432 1.00 87.44 132 VAL A C 1
ATOM 1053 O O . VAL A 1 132 ? 6.191 5.614 24.372 1.00 87.44 132 VAL A O 1
ATOM 1056 N N . ALA A 1 133 ? 6.158 7.588 25.411 1.00 90.00 133 ALA A N 1
ATOM 1057 C CA . ALA A 1 133 ? 5.230 7.140 26.443 1.00 90.00 133 ALA A CA 1
ATOM 1058 C C . ALA A 1 133 ? 3.806 6.909 25.909 1.00 90.00 133 ALA A C 1
ATOM 1060 O O . ALA A 1 133 ? 3.160 5.934 26.311 1.00 90.00 133 ALA A O 1
ATOM 1061 N N . ILE A 1 134 ? 3.318 7.777 25.013 1.00 87.06 134 ILE A N 1
ATOM 1062 C CA . ILE A 1 134 ? 2.025 7.590 24.342 1.00 87.06 134 ILE A CA 1
ATOM 1063 C C . ILE A 1 134 ? 2.068 6.289 23.544 1.00 87.06 134 ILE A C 1
ATOM 1065 O O . ILE A 1 134 ? 1.239 5.425 23.815 1.00 87.06 134 ILE A O 1
ATOM 1069 N N . SER A 1 135 ? 3.073 6.111 22.685 1.00 78.56 135 SER A N 1
ATOM 1070 C CA . SER A 1 135 ? 3.283 4.908 21.870 1.00 78.56 135 SER A CA 1
ATOM 1071 C C . SER A 1 135 ? 3.268 3.624 22.698 1.00 78.56 135 SER A C 1
ATOM 1073 O O . SER A 1 135 ? 2.479 2.718 22.439 1.00 78.56 135 SER A O 1
ATOM 1075 N N . LYS A 1 136 ? 4.020 3.577 23.808 1.00 83.69 136 LYS A N 1
ATOM 1076 C CA . LYS A 1 136 ? 3.985 2.435 24.745 1.00 83.69 136 LYS A CA 1
ATOM 1077 C C . LYS A 1 136 ? 2.595 2.166 25.324 1.00 83.69 136 LYS A C 1
ATOM 1079 O O . LYS A 1 136 ? 2.241 1.026 25.623 1.00 83.69 136 LYS A O 1
ATOM 1084 N N . THR A 1 137 ? 1.800 3.210 25.538 1.00 83.69 137 THR A N 1
ATOM 1085 C CA . THR A 1 137 ? 0.474 3.074 26.148 1.00 83.69 137 THR A CA 1
ATOM 1086 C C . THR A 1 137 ? -0.587 2.653 25.140 1.00 83.69 137 THR A C 1
ATOM 1088 O O . THR A 1 137 ? -1.442 1.837 25.503 1.00 83.69 137 THR A O 1
ATOM 1091 N N . THR A 1 138 ? -0.521 3.182 23.918 1.00 77.12 138 THR A N 1
ATOM 1092 C CA . THR A 1 138 ? -1.427 2.884 22.799 1.00 77.12 138 THR A CA 1
ATOM 1093 C C . THR A 1 138 ? -1.026 1.635 22.020 1.00 77.12 138 THR A C 1
ATOM 1095 O O . THR A 1 138 ? -1.828 1.154 21.234 1.00 77.12 138 THR A O 1
ATOM 1098 N N . LYS A 1 139 ? 0.167 1.079 22.281 1.00 75.81 139 LYS A N 1
ATOM 1099 C CA . LYS A 1 139 ? 0.785 -0.006 21.500 1.00 75.81 139 LYS A CA 1
ATOM 1100 C C . LYS A 1 139 ? 1.033 0.378 20.030 1.00 75.81 139 LYS A C 1
ATOM 1102 O O . LYS A 1 139 ? 1.102 -0.493 19.176 1.00 75.81 139 LYS A O 1
ATOM 1107 N N . GLU A 1 140 ? 1.178 1.670 19.748 1.00 72.06 140 GLU A N 1
ATOM 1108 C CA . GLU A 1 140 ? 1.589 2.174 18.434 1.00 72.06 140 GLU A CA 1
ATOM 1109 C C . GLU A 1 140 ? 3.122 2.270 18.366 1.00 72.06 140 GLU A C 1
ATOM 1111 O O . GLU A 1 140 ? 3.754 2.577 19.381 1.00 72.06 140 GLU A O 1
ATOM 1116 N N . SER A 1 141 ? 3.724 2.067 17.187 1.00 74.81 141 SER A N 1
ATOM 1117 C CA . SER A 1 141 ? 5.157 2.333 16.978 1.00 74.81 141 SER A CA 1
ATOM 1118 C C . SER A 1 141 ? 5.501 3.784 17.336 1.00 74.81 141 SER A C 1
ATOM 1120 O O . SER A 1 141 ? 4.762 4.732 17.044 1.00 74.81 141 SER A O 1
ATOM 1122 N N . SER A 1 142 ? 6.651 3.967 17.988 1.00 76.19 142 SER A N 1
ATOM 1123 C CA . SER A 1 142 ? 7.134 5.305 18.353 1.00 76.19 142 SER A CA 1
ATOM 1124 C C . SER A 1 142 ? 7.511 6.125 17.124 1.00 76.19 142 SER A C 1
ATOM 1126 O O . SER A 1 142 ? 7.298 7.337 17.123 1.00 76.19 142 SER A O 1
ATOM 1128 N N . SER A 1 143 ? 8.000 5.479 16.064 1.00 67.00 143 SER A N 1
ATOM 1129 C CA . SER A 1 143 ? 8.366 6.143 14.812 1.00 67.00 143 SER A CA 1
ATOM 1130 C C . SER A 1 143 ? 7.134 6.599 14.028 1.00 67.00 143 SER A C 1
ATOM 1132 O O . SER A 1 143 ? 7.115 7.738 13.567 1.00 67.00 143 SER A O 1
ATOM 1134 N N . THR A 1 144 ? 6.073 5.786 13.951 1.00 67.12 144 THR A N 1
ATOM 1135 C CA . THR A 1 144 ? 4.807 6.168 13.288 1.00 67.12 144 THR A CA 1
ATOM 1136 C C . THR A 1 144 ? 4.137 7.350 13.986 1.00 67.12 144 THR A C 1
ATOM 1138 O O . THR A 1 144 ? 3.740 8.326 13.341 1.00 67.12 144 THR A O 1
ATOM 1141 N N . LEU A 1 145 ? 4.079 7.317 15.321 1.00 77.50 145 LEU A N 1
ATOM 1142 C CA . LEU A 1 145 ? 3.536 8.432 16.090 1.00 77.50 145 LEU A CA 1
ATOM 1143 C C . LEU A 1 145 ? 4.402 9.689 15.933 1.00 77.50 145 LEU A C 1
ATOM 1145 O O . LEU A 1 145 ? 3.877 10.796 15.797 1.00 77.50 145 LEU A O 1
ATOM 1149 N N . ALA A 1 146 ? 5.729 9.535 15.940 1.00 81.62 146 ALA A N 1
ATOM 1150 C CA . ALA A 1 146 ? 6.653 10.645 15.761 1.00 81.62 146 ALA A CA 1
ATOM 1151 C C . ALA A 1 146 ? 6.532 11.287 14.377 1.00 81.62 146 ALA A C 1
ATOM 1153 O O . ALA A 1 146 ? 6.485 12.511 14.315 1.00 81.62 146 ALA A O 1
ATOM 1154 N N . ASP A 1 147 ? 6.433 10.503 13.301 1.00 74.19 147 ASP A N 1
ATOM 1155 C CA . ASP A 1 147 ? 6.204 10.992 11.934 1.00 74.19 147 ASP A CA 1
ATOM 1156 C C . ASP A 1 147 ? 4.970 11.905 11.892 1.00 74.19 147 ASP A C 1
ATOM 1158 O O . ASP A 1 147 ? 5.053 13.109 11.622 1.00 74.19 147 ASP A O 1
ATOM 1162 N N . ARG A 1 148 ? 3.831 11.379 12.355 1.00 80.00 148 ARG A N 1
ATOM 1163 C CA . ARG A 1 148 ? 2.560 12.107 12.398 1.00 80.00 148 ARG A CA 1
ATOM 1164 C C . ARG A 1 148 ? 2.627 13.369 13.256 1.00 80.00 148 ARG A C 1
ATOM 1166 O O . ARG A 1 148 ? 2.120 14.424 12.866 1.00 80.00 148 ARG A O 1
ATOM 1173 N N . VAL A 1 149 ? 3.249 13.299 14.433 1.00 85.62 149 VAL A N 1
ATOM 1174 C CA . VAL A 1 149 ? 3.354 14.440 15.359 1.00 85.62 149 VAL A CA 1
ATOM 1175 C C . VAL A 1 149 ? 4.322 15.502 14.837 1.00 85.62 149 VAL A C 1
ATOM 1177 O O . VAL A 1 149 ? 4.057 16.694 15.003 1.00 85.62 149 VAL A O 1
ATOM 1180 N N . LEU A 1 150 ? 5.416 15.098 14.192 1.00 85.50 150 LEU A N 1
ATOM 1181 C CA . LEU A 1 150 ? 6.489 15.995 13.763 1.00 85.50 150 LEU A CA 1
ATOM 1182 C C . LEU A 1 150 ? 6.291 16.546 12.352 1.00 85.50 150 LEU A C 1
ATOM 1184 O O . LEU A 1 150 ? 6.958 17.522 12.015 1.00 85.50 150 LEU A O 1
ATOM 1188 N N . ARG A 1 151 ? 5.374 16.006 11.536 1.00 75.31 151 ARG A N 1
ATOM 1189 C CA . ARG A 1 151 ? 5.114 16.492 10.167 1.00 75.31 151 ARG A CA 1
ATOM 1190 C C . ARG A 1 151 ? 4.974 18.023 10.079 1.00 75.31 151 ARG A C 1
ATOM 1192 O O . ARG A 1 151 ? 4.339 18.656 10.917 1.00 75.31 151 ARG A O 1
ATOM 1199 N N . GLY A 1 152 ? 5.596 18.662 9.094 1.00 65.31 152 GLY A N 1
ATOM 1200 C CA . GLY A 1 152 ? 5.610 20.129 8.991 1.00 65.31 152 GLY A CA 1
ATOM 1201 C C . GLY A 1 152 ? 6.543 20.863 9.972 1.00 65.31 152 GLY A C 1
ATOM 1202 O O . GLY A 1 152 ? 6.550 22.096 9.982 1.00 65.31 152 GLY A O 1
ATOM 1203 N N . THR A 1 153 ? 7.366 20.155 10.746 1.00 80.69 153 THR A N 1
ATOM 1204 C CA . THR A 1 153 ? 8.507 20.718 11.499 1.00 80.69 153 THR A CA 1
ATOM 1205 C C . THR A 1 153 ? 9.810 20.451 10.742 1.00 80.69 153 THR A C 1
ATOM 1207 O O . THR A 1 153 ? 9.845 19.599 9.860 1.00 80.69 153 THR A O 1
ATOM 1210 N N . SER A 1 154 ? 10.884 21.171 11.056 1.00 74.38 154 SER A N 1
ATOM 1211 C CA . SER A 1 154 ? 12.226 20.956 10.480 1.00 74.38 154 SER A CA 1
ATOM 1212 C C . SER A 1 154 ? 12.839 19.599 10.850 1.00 74.38 154 SER A C 1
ATOM 1214 O O . SER A 1 154 ? 13.798 19.151 10.226 1.00 74.38 154 SER A O 1
ATOM 1216 N N . LEU A 1 155 ? 12.265 18.928 11.851 1.00 74.50 155 LEU A N 1
ATOM 1217 C CA . LEU A 1 155 ? 12.639 17.586 12.292 1.00 74.50 155 LEU A CA 1
ATOM 1218 C C . LEU A 1 155 ? 11.945 16.490 11.493 1.00 74.50 155 LEU A C 1
ATOM 1220 O O . LEU A 1 155 ? 12.306 15.325 11.626 1.00 74.50 155 LEU A O 1
ATOM 1224 N N . HIS A 1 156 ? 10.959 16.856 10.675 1.00 74.00 156 HIS A N 1
ATOM 1225 C CA . HIS A 1 156 ? 10.319 15.920 9.775 1.00 74.00 156 HIS A CA 1
ATOM 1226 C C . HIS A 1 156 ? 11.119 15.774 8.477 1.00 74.00 156 HIS A C 1
ATOM 1228 O O . HIS A 1 156 ? 11.525 16.798 7.912 1.00 74.00 156 HIS A O 1
ATOM 1234 N N . PRO A 1 157 ? 11.280 14.548 7.950 1.00 61.94 157 PRO A N 1
ATOM 1235 C CA . PRO A 1 157 ? 11.989 14.301 6.693 1.00 61.94 157 PRO A CA 1
ATOM 1236 C C . PRO A 1 157 ? 11.488 15.162 5.520 1.00 61.94 157 PRO A C 1
ATOM 1238 O O . PRO A 1 157 ? 12.296 15.684 4.758 1.00 61.94 157 PRO A O 1
ATOM 1241 N N . GLU A 1 158 ? 10.176 15.430 5.446 1.00 60.84 158 GLU A N 1
ATOM 1242 C CA . GLU A 1 158 ? 9.560 16.271 4.397 1.00 60.84 158 GLU A CA 1
ATOM 1243 C C . GLU A 1 158 ? 10.127 17.705 4.295 1.00 60.84 158 GLU A C 1
ATOM 1245 O O . GLU A 1 158 ? 10.014 18.325 3.241 1.00 60.84 158 GLU A O 1
ATOM 1250 N N . LYS A 1 159 ? 10.723 18.272 5.359 1.00 50.53 159 LYS A N 1
ATOM 1251 C CA . LYS A 1 159 ? 11.295 19.637 5.333 1.00 50.53 159 LYS A CA 1
ATOM 1252 C C . LYS A 1 159 ? 12.805 19.688 5.075 1.00 50.53 159 LYS A C 1
ATOM 1254 O O . LYS A 1 159 ? 13.339 20.784 4.922 1.00 50.53 159 LYS A O 1
ATOM 1259 N N . ASN A 1 160 ? 13.481 18.542 4.964 1.00 51.38 160 ASN A N 1
ATOM 1260 C CA . ASN A 1 160 ? 14.924 18.442 4.701 1.00 51.38 160 ASN A CA 1
ATOM 1261 C C . ASN A 1 160 ? 15.248 18.067 3.243 1.00 51.38 160 ASN A C 1
ATOM 1263 O O . ASN A 1 160 ? 16.252 17.408 2.989 1.00 51.38 160 ASN A O 1
ATOM 1267 N N . VAL A 1 161 ? 14.439 18.517 2.275 1.00 50.03 161 VAL A N 1
ATOM 1268 C CA . VAL A 1 161 ? 14.574 18.161 0.845 1.00 50.03 161 VAL A CA 1
ATOM 1269 C C . VAL A 1 161 ? 15.976 18.439 0.283 1.00 50.03 161 VAL A C 1
ATOM 1271 O O . VAL A 1 161 ? 16.464 17.672 -0.535 1.00 50.03 161 VAL A O 1
ATOM 1274 N N . GLY A 1 162 ? 16.673 19.475 0.766 1.00 46.06 162 GLY A N 1
ATOM 1275 C CA . GLY A 1 162 ? 18.031 19.814 0.312 1.00 46.06 162 GLY A CA 1
ATOM 1276 C C . GLY A 1 162 ? 19.125 18.790 0.653 1.00 46.06 162 GLY A C 1
ATOM 1277 O O . GLY A 1 162 ? 20.200 18.865 0.071 1.00 46.06 162 GLY A O 1
ATOM 1278 N N . ASN A 1 163 ? 18.858 17.844 1.562 1.00 54.94 163 ASN A N 1
ATOM 1279 C CA . ASN A 1 163 ? 19.794 16.790 1.977 1.00 54.94 163 ASN A CA 1
ATOM 1280 C C . ASN A 1 163 ? 19.276 15.372 1.679 1.00 54.94 163 ASN A C 1
ATOM 1282 O O . ASN A 1 163 ? 19.904 14.406 2.109 1.00 54.94 163 ASN A O 1
ATOM 1286 N N . LEU A 1 164 ? 18.132 15.233 1.001 1.00 56.88 164 LEU A N 1
ATOM 1287 C CA . LEU A 1 164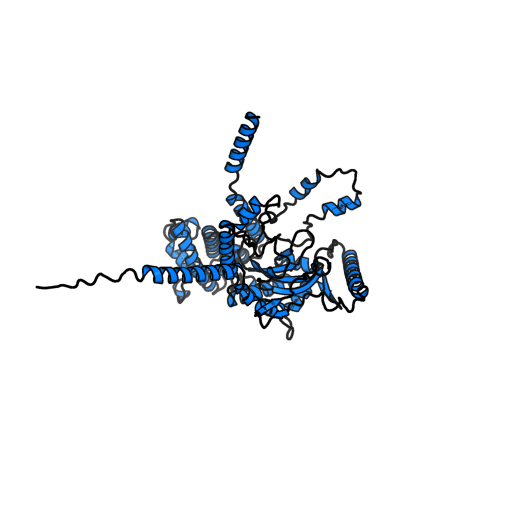 ? 17.613 13.917 0.637 1.00 56.88 164 LEU A CA 1
ATOM 1288 C C . LEU A 1 164 ? 18.428 13.348 -0.525 1.00 56.88 164 LEU A C 1
ATOM 1290 O O . LEU A 1 164 ? 18.722 14.042 -1.499 1.00 56.88 164 LEU A O 1
ATOM 1294 N N . SER A 1 165 ? 18.775 12.069 -0.434 1.00 69.88 165 SER A N 1
ATOM 1295 C CA . SER A 1 165 ? 19.220 11.303 -1.596 1.00 69.88 165 SER A CA 1
ATOM 1296 C C . SER A 1 165 ? 18.094 11.209 -2.629 1.00 69.88 165 SER A C 1
ATOM 1298 O O . SER A 1 165 ? 16.912 11.326 -2.305 1.00 69.88 165 SER A O 1
ATOM 1300 N N . GLU A 1 166 ? 18.450 10.957 -3.887 1.00 78.19 166 GLU A N 1
ATOM 1301 C CA . GLU A 1 166 ? 17.469 10.766 -4.961 1.00 78.19 166 GLU A CA 1
ATOM 1302 C C . GLU A 1 166 ? 16.444 9.671 -4.610 1.00 78.19 166 GLU A C 1
ATOM 1304 O O . GLU A 1 166 ? 15.247 9.841 -4.832 1.00 78.19 166 GLU A O 1
ATOM 1309 N N . THR A 1 167 ? 16.897 8.577 -3.994 1.00 72.38 167 THR A N 1
ATOM 1310 C CA . THR A 1 167 ? 16.035 7.482 -3.535 1.00 72.38 167 THR A CA 1
ATOM 1311 C C . THR A 1 167 ? 15.030 7.951 -2.485 1.00 72.38 167 THR A C 1
ATOM 1313 O O . THR A 1 167 ? 13.841 7.656 -2.587 1.00 72.38 167 THR A O 1
ATOM 1316 N N . GLU A 1 168 ? 15.478 8.735 -1.502 1.00 67.19 168 GLU A N 1
ATOM 1317 C CA . GLU A 1 168 ? 14.609 9.296 -0.463 1.00 67.19 168 GLU A CA 1
ATOM 1318 C C . GLU A 1 168 ? 13.606 10.306 -1.047 1.00 67.19 168 GLU A C 1
ATOM 1320 O O . GLU A 1 168 ? 12.462 10.361 -0.594 1.00 67.19 168 GLU A O 1
ATOM 1325 N N . MET A 1 169 ? 13.980 11.064 -2.086 1.00 76.06 169 MET A N 1
ATOM 1326 C CA . MET A 1 169 ? 13.050 11.949 -2.799 1.00 76.06 169 MET A CA 1
ATOM 1327 C C . MET A 1 169 ? 11.950 11.160 -3.516 1.00 76.06 169 MET A C 1
ATOM 1329 O O . MET A 1 169 ? 10.775 11.508 -3.394 1.00 76.06 169 MET A O 1
ATOM 1333 N N . VAL A 1 170 ? 12.311 10.086 -4.226 1.00 82.75 170 VAL A N 1
ATOM 1334 C CA . VAL A 1 170 ? 11.352 9.201 -4.909 1.00 82.75 170 VAL A CA 1
ATOM 1335 C C . VAL A 1 170 ? 10.428 8.527 -3.898 1.00 82.75 170 VAL A C 1
ATOM 1337 O O . VAL A 1 170 ? 9.210 8.570 -4.060 1.00 82.75 170 VAL A O 1
ATOM 1340 N N . GLN A 1 171 ? 10.982 7.983 -2.812 1.00 81.44 171 GLN A N 1
ATOM 1341 C CA . GLN A 1 171 ? 10.209 7.368 -1.733 1.00 81.44 171 GLN A CA 1
ATOM 1342 C C . GLN A 1 171 ? 9.225 8.364 -1.103 1.00 81.44 171 GLN A C 1
ATOM 1344 O O . GLN A 1 171 ? 8.049 8.044 -0.926 1.00 81.44 171 GLN A O 1
ATOM 1349 N N . THR A 1 172 ? 9.684 9.586 -0.814 1.00 73.44 172 THR A N 1
ATOM 1350 C CA . THR A 1 172 ? 8.843 10.654 -0.253 1.00 73.44 172 THR A CA 1
ATOM 1351 C C . THR A 1 172 ? 7.730 11.046 -1.225 1.00 73.44 172 THR A C 1
ATOM 1353 O O . THR A 1 172 ? 6.590 11.236 -0.807 1.00 73.44 172 THR A O 1
ATOM 1356 N N . ALA A 1 173 ? 8.028 11.140 -2.525 1.00 82.56 173 ALA A N 1
ATOM 1357 C CA . ALA A 1 173 ? 7.035 11.459 -3.547 1.00 82.56 173 ALA A CA 1
ATOM 1358 C C . ALA A 1 173 ? 5.958 10.370 -3.657 1.00 82.56 173 ALA A C 1
ATOM 1360 O O . ALA A 1 173 ? 4.768 10.691 -3.638 1.00 82.56 173 ALA A O 1
ATOM 1361 N N . LEU A 1 174 ? 6.361 9.095 -3.704 1.00 86.94 174 LEU A N 1
ATOM 1362 C CA . LEU A 1 174 ? 5.442 7.956 -3.745 1.00 86.94 174 LEU A CA 1
ATOM 1363 C C . LEU A 1 174 ? 4.571 7.894 -2.488 1.00 86.94 174 LEU A C 1
ATOM 1365 O O . LEU A 1 174 ? 3.350 7.802 -2.596 1.00 86.94 174 LEU A O 1
ATOM 1369 N N . GLN A 1 175 ? 5.166 8.006 -1.296 1.00 83.81 175 GLN A N 1
ATOM 1370 C CA . GLN A 1 175 ? 4.399 8.031 -0.049 1.00 83.81 175 GLN A CA 1
ATOM 1371 C C . GLN A 1 175 ? 3.447 9.230 -0.009 1.00 83.81 175 GLN A C 1
ATOM 1373 O O . GLN A 1 175 ? 2.300 9.085 0.392 1.00 83.81 175 GLN A O 1
ATOM 1378 N N . GLY A 1 176 ? 3.881 10.399 -0.484 1.00 75.81 176 GLY A N 1
ATOM 1379 C CA . GLY A 1 176 ? 3.029 11.579 -0.580 1.00 75.81 176 GLY A CA 1
ATOM 1380 C C . GLY A 1 176 ? 1.831 11.387 -1.517 1.00 75.81 176 GLY A C 1
ATOM 1381 O O . GLY A 1 176 ? 0.773 11.952 -1.250 1.00 75.81 176 GLY A O 1
ATOM 1382 N N . ILE A 1 177 ? 1.971 10.612 -2.601 1.00 88.44 177 ILE A N 1
ATOM 1383 C CA . ILE A 1 177 ? 0.846 10.208 -3.463 1.00 88.44 177 ILE A CA 1
ATOM 1384 C C . ILE A 1 177 ? -0.109 9.299 -2.683 1.00 88.44 177 ILE A C 1
ATOM 1386 O O . ILE A 1 177 ? -1.309 9.565 -2.663 1.00 88.44 177 ILE A O 1
ATOM 1390 N N . VAL A 1 178 ? 0.415 8.278 -1.996 1.00 84.69 178 VAL A N 1
ATOM 1391 C CA . VAL A 1 178 ? -0.397 7.357 -1.181 1.00 84.69 178 VAL A CA 1
ATOM 1392 C C . VAL A 1 178 ? -1.167 8.099 -0.091 1.00 84.69 178 VAL A C 1
ATOM 1394 O O . VAL A 1 178 ? -2.373 7.911 0.018 1.00 84.69 178 VAL A O 1
ATOM 1397 N N . ASP A 1 179 ? -0.513 8.993 0.652 1.00 72.56 179 ASP A N 1
ATOM 1398 C CA . ASP A 1 179 ? -1.140 9.798 1.705 1.00 72.56 179 ASP A CA 1
ATOM 1399 C C . ASP A 1 179 ? -2.262 10.698 1.146 1.00 72.56 179 ASP A C 1
ATOM 1401 O O . ASP A 1 179 ? -3.293 10.880 1.794 1.00 72.56 179 ASP A O 1
ATOM 1405 N N . ARG A 1 180 ? -2.089 11.265 -0.062 1.00 82.19 180 ARG A N 1
ATOM 1406 C CA . ARG A 1 180 ? -3.136 12.069 -0.722 1.00 82.19 180 ARG A CA 1
ATOM 1407 C C . ARG A 1 180 ? -4.335 11.216 -1.116 1.00 82.19 180 ARG A C 1
ATOM 1409 O O . ARG A 1 180 ? -5.461 11.593 -0.810 1.00 82.19 180 ARG A O 1
ATOM 1416 N N . ILE A 1 181 ? -4.095 10.081 -1.768 1.00 85.94 181 ILE A N 1
ATOM 1417 C CA . ILE A 1 181 ? -5.159 9.171 -2.210 1.00 85.94 181 ILE A CA 1
ATOM 1418 C C . ILE A 1 181 ? -5.893 8.589 -0.996 1.00 85.94 181 ILE A C 1
ATOM 1420 O O . ILE A 1 181 ? -7.120 8.552 -0.978 1.00 85.94 181 ILE A O 1
ATOM 1424 N N . ASP A 1 182 ? -5.181 8.219 0.068 1.00 83.44 182 ASP A N 1
ATOM 1425 C CA . ASP A 1 182 ? -5.811 7.806 1.322 1.00 83.44 182 ASP A CA 1
ATOM 1426 C C . ASP A 1 182 ? -6.659 8.927 1.938 1.00 83.44 182 ASP A C 1
ATOM 1428 O O . ASP A 1 182 ? -7.796 8.691 2.333 1.00 83.44 182 ASP A O 1
ATOM 1432 N N . GLY A 1 183 ? -6.161 10.168 1.952 1.00 68.56 183 GLY A N 1
ATOM 1433 C CA . GLY A 1 183 ? -6.927 11.322 2.426 1.00 68.56 183 GLY A CA 1
ATOM 1434 C C . GLY A 1 183 ? -8.208 11.595 1.626 1.00 68.56 183 GLY A C 1
ATOM 1435 O O . GLY A 1 183 ? -9.182 12.088 2.195 1.00 68.56 183 GLY A O 1
ATOM 1436 N N . GLU A 1 184 ? -8.222 11.270 0.332 1.00 85.44 184 GLU A N 1
ATOM 1437 C CA . GLU A 1 184 ? -9.387 11.425 -0.548 1.00 85.44 184 GLU A CA 1
ATOM 1438 C C . GLU A 1 184 ? -10.398 10.275 -0.406 1.00 85.44 184 GLU A C 1
ATOM 1440 O O . GLU A 1 184 ? -11.604 10.523 -0.370 1.00 85.44 184 GLU A O 1
ATOM 1445 N N . PHE A 1 185 ? -9.929 9.027 -0.302 1.00 85.94 185 PHE A N 1
ATOM 1446 C CA . PHE A 1 185 ? -10.784 7.834 -0.400 1.00 85.94 185 PHE A CA 1
ATOM 1447 C C . PHE A 1 185 ? -10.908 7.017 0.897 1.00 85.94 185 PHE A C 1
ATOM 1449 O O . PHE A 1 185 ? -11.703 6.077 0.945 1.00 85.94 185 PHE A O 1
ATOM 1456 N N . GLY A 1 186 ? -10.154 7.348 1.948 1.00 80.50 186 GLY A N 1
ATOM 1457 C CA . GLY A 1 186 ? -10.168 6.659 3.244 1.00 80.50 186 GLY A CA 1
ATOM 1458 C C . GLY A 1 186 ? -9.709 5.199 3.182 1.00 80.50 186 GLY A C 1
ATOM 1459 O O . GLY A 1 186 ? -10.246 4.356 3.901 1.00 80.50 186 GLY A O 1
ATOM 1460 N N . ILE A 1 187 ? -8.759 4.883 2.300 1.00 85.88 187 ILE A N 1
ATOM 1461 C CA . ILE A 1 187 ? -8.336 3.516 1.963 1.00 85.88 187 ILE A CA 1
ATOM 1462 C C . ILE A 1 187 ? -7.862 2.734 3.196 1.00 85.88 187 ILE A C 1
ATOM 1464 O O . ILE A 1 187 ? -8.230 1.573 3.363 1.00 85.88 187 ILE A O 1
ATOM 1468 N N . PHE A 1 188 ? -7.092 3.349 4.096 1.00 80.38 188 PHE A N 1
ATOM 1469 C CA . PHE A 1 188 ? -6.533 2.662 5.261 1.00 80.38 188 PHE A CA 1
ATOM 1470 C C . PHE A 1 188 ? -7.626 2.200 6.224 1.00 80.38 188 PHE A C 1
ATOM 1472 O O . PHE A 1 188 ? -7.636 1.047 6.652 1.00 80.38 188 PHE A O 1
ATOM 1479 N N . ALA A 1 189 ? -8.586 3.081 6.515 1.00 74.94 189 ALA A N 1
ATOM 1480 C CA . ALA A 1 189 ? -9.743 2.736 7.334 1.00 74.94 189 ALA A CA 1
ATOM 1481 C C . ALA A 1 189 ? -10.540 1.592 6.696 1.00 74.94 189 ALA A C 1
ATOM 1483 O O . ALA A 1 189 ? -10.954 0.669 7.394 1.00 74.94 189 ALA A O 1
ATOM 1484 N N . LYS A 1 190 ? -10.676 1.599 5.364 1.00 87.69 190 LYS A N 1
ATOM 1485 C CA . LYS A 1 190 ? -11.356 0.519 4.651 1.00 87.69 190 LYS A CA 1
ATOM 1486 C C . LYS A 1 190 ? -10.618 -0.819 4.765 1.00 87.69 190 LYS A C 1
ATOM 1488 O O . LYS A 1 190 ? -11.256 -1.839 5.010 1.00 87.69 190 LYS A O 1
ATOM 1493 N N . TYR A 1 191 ? -9.287 -0.833 4.662 1.00 87.81 191 TYR A N 1
ATOM 1494 C CA . TYR A 1 191 ? -8.496 -2.043 4.927 1.00 87.81 191 TYR A CA 1
ATOM 1495 C C . TYR A 1 191 ? -8.731 -2.581 6.345 1.00 87.81 191 TYR A C 1
ATOM 1497 O O . TYR A 1 191 ? -8.899 -3.788 6.511 1.00 87.81 191 TYR A O 1
ATOM 1505 N N . MET A 1 192 ? -8.778 -1.712 7.360 1.00 84.19 192 MET A N 1
ATOM 1506 C CA . MET A 1 192 ? -9.030 -2.138 8.746 1.00 84.19 192 MET A CA 1
ATOM 1507 C C . MET A 1 192 ? -10.450 -2.687 8.933 1.00 84.19 192 MET A C 1
ATOM 1509 O O . MET A 1 192 ? -10.645 -3.702 9.593 1.00 84.19 192 MET A O 1
ATOM 1513 N N . ASP A 1 193 ? -11.449 -2.084 8.295 1.00 84.31 193 ASP A N 1
ATOM 1514 C CA . ASP A 1 193 ? -12.809 -2.625 8.310 1.00 84.31 193 ASP A CA 1
ATOM 1515 C C . ASP A 1 193 ? -12.878 -3.998 7.619 1.00 84.31 193 ASP A C 1
ATOM 1517 O O . ASP A 1 193 ? -13.537 -4.919 8.110 1.00 84.31 193 ASP A O 1
ATOM 1521 N N . ILE A 1 194 ? -12.198 -4.160 6.478 1.00 91.44 194 ILE A N 1
ATOM 1522 C CA . ILE A 1 194 ? -12.158 -5.433 5.747 1.00 91.44 194 ILE A CA 1
ATOM 1523 C C . ILE A 1 194 ? -11.447 -6.512 6.564 1.00 91.44 194 ILE A C 1
ATOM 1525 O O . ILE A 1 194 ? -11.912 -7.651 6.560 1.00 91.44 194 ILE A O 1
ATOM 1529 N N . SER A 1 195 ? -10.371 -6.189 7.290 1.00 87.06 195 SER A N 1
ATOM 1530 C CA . SER A 1 195 ? -9.677 -7.181 8.120 1.00 87.06 195 SER A CA 1
ATOM 1531 C C . SER A 1 195 ? -10.594 -7.759 9.199 1.00 87.06 195 SER A C 1
ATOM 1533 O O . SER A 1 195 ? -10.625 -8.976 9.395 1.00 87.06 195 SER A O 1
ATOM 1535 N N . GLU A 1 196 ? -11.424 -6.924 9.830 1.00 86.75 196 GLU A N 1
ATOM 1536 C CA . GLU A 1 196 ? -12.438 -7.383 10.780 1.00 86.75 196 GLU A CA 1
ATOM 1537 C C . GLU A 1 196 ? -13.544 -8.214 10.118 1.00 86.75 196 GLU A C 1
ATOM 1539 O O . GLU A 1 196 ? -13.954 -9.247 10.656 1.00 86.75 196 GLU A O 1
ATOM 1544 N N . LEU A 1 197 ? -14.061 -7.764 8.968 1.00 91.25 197 LEU A N 1
ATOM 1545 C CA . LEU A 1 197 ? -15.114 -8.478 8.238 1.00 91.25 197 LEU A CA 1
ATOM 1546 C C . LEU A 1 197 ? -14.638 -9.862 7.801 1.00 91.25 197 LEU A C 1
ATOM 1548 O O . LEU A 1 197 ? -15.352 -10.847 7.996 1.00 91.25 197 LEU A O 1
ATOM 1552 N N . LYS A 1 198 ? -13.414 -9.936 7.281 1.00 92.12 198 LYS A N 1
ATOM 1553 C CA . LYS A 1 198 ? -12.748 -11.172 6.887 1.00 92.12 198 LYS A CA 1
ATOM 1554 C C . LYS A 1 198 ? -12.567 -12.123 8.059 1.00 92.12 198 LYS A C 1
ATOM 1556 O O . LYS A 1 198 ? -13.012 -13.266 7.980 1.00 92.12 198 LYS A O 1
ATOM 1561 N N . ALA A 1 199 ? -11.977 -11.645 9.153 1.00 87.88 199 ALA A N 1
ATOM 1562 C CA . ALA A 1 199 ? -11.763 -12.442 10.356 1.00 87.88 199 ALA A CA 1
ATOM 1563 C C . ALA A 1 199 ? -13.075 -13.070 10.859 1.00 87.88 199 ALA A C 1
ATOM 1565 O O . ALA A 1 199 ? -13.140 -14.268 11.133 1.00 87.88 199 ALA A O 1
ATOM 1566 N N . ARG A 1 200 ? -14.160 -12.281 10.901 1.00 88.56 200 ARG A N 1
ATOM 1567 C CA . ARG A 1 200 ? -15.494 -12.771 11.290 1.00 88.56 200 ARG A CA 1
ATOM 1568 C C . ARG A 1 200 ? -16.069 -13.775 10.294 1.00 88.56 200 ARG A C 1
ATOM 1570 O O . ARG A 1 200 ? -16.666 -14.759 10.722 1.00 88.56 200 ARG A O 1
ATOM 1577 N N . HIS A 1 201 ? -15.917 -13.528 8.992 1.00 90.44 201 HIS A N 1
ATOM 1578 C CA . HIS A 1 201 ? -16.396 -14.427 7.940 1.00 90.44 201 HIS A CA 1
ATOM 1579 C C . HIS A 1 201 ? -15.757 -15.808 8.067 1.00 90.44 201 HIS A C 1
ATOM 1581 O O . HIS A 1 201 ? -16.468 -16.809 8.162 1.00 90.44 201 HIS A O 1
ATOM 1587 N N . ILE A 1 202 ? -14.431 -15.853 8.177 1.00 89.31 202 ILE A N 1
ATOM 1588 C CA . ILE A 1 202 ? -13.669 -17.097 8.311 1.00 89.31 202 ILE A CA 1
ATOM 1589 C C . ILE A 1 202 ? -14.012 -17.798 9.631 1.00 89.31 202 ILE A C 1
ATOM 1591 O O . ILE A 1 202 ? -14.301 -18.993 9.626 1.00 89.31 202 ILE A O 1
ATOM 1595 N N . ALA A 1 203 ? -14.115 -17.059 10.744 1.00 87.69 203 ALA A N 1
ATOM 1596 C CA . ALA A 1 203 ? -14.555 -17.608 12.032 1.00 87.69 203 ALA A CA 1
ATOM 1597 C C . ALA A 1 203 ? -15.964 -18.234 11.982 1.00 87.69 203 ALA A C 1
ATOM 1599 O O . ALA A 1 203 ? -16.267 -19.144 12.751 1.00 87.69 203 ALA A O 1
ATOM 1600 N N . SER A 1 204 ? -16.824 -17.774 11.067 1.00 87.94 204 SER A N 1
ATOM 1601 C CA . SER A 1 204 ? -18.157 -18.344 10.830 1.00 87.94 204 SER A CA 1
ATOM 1602 C C . SER A 1 204 ? -18.193 -19.493 9.809 1.00 87.94 204 SER A C 1
ATOM 1604 O O . SER A 1 204 ? -19.276 -19.955 9.457 1.00 87.94 204 SER A O 1
ATOM 1606 N N . GLY A 1 205 ? -17.033 -19.968 9.342 1.00 87.62 205 GLY A N 1
ATOM 1607 C CA . GLY A 1 205 ? -16.915 -21.046 8.352 1.00 87.62 205 GLY A CA 1
ATOM 1608 C C . GLY A 1 205 ? -16.925 -20.573 6.894 1.00 87.62 205 GLY A C 1
ATOM 1609 O O . GLY A 1 205 ? -17.081 -21.384 5.980 1.00 87.62 205 GLY A O 1
ATOM 1610 N N . GLY A 1 206 ? -16.781 -19.267 6.661 1.00 86.50 206 GLY A N 1
ATOM 1611 C CA . GLY A 1 206 ? -16.651 -18.689 5.331 1.00 86.50 206 GLY A CA 1
ATOM 1612 C C . GLY A 1 206 ? -15.347 -19.095 4.638 1.00 86.50 206 GLY A C 1
ATOM 1613 O O . GLY A 1 206 ? -14.310 -19.225 5.280 1.00 86.50 206 GLY A O 1
ATOM 1614 N N . LYS A 1 207 ? -15.401 -19.280 3.312 1.00 84.50 207 LYS A N 1
ATOM 1615 C CA . LYS A 1 207 ? -14.249 -19.714 2.492 1.00 84.50 207 LYS A CA 1
ATOM 1616 C C . LYS A 1 207 ? -13.528 -18.583 1.755 1.00 84.50 207 LYS A C 1
ATOM 1618 O O . LYS A 1 207 ? -12.441 -18.796 1.233 1.00 84.50 207 LYS A O 1
ATOM 1623 N N . GLU A 1 208 ? -14.140 -17.403 1.684 1.00 87.31 208 GLU A N 1
ATOM 1624 C CA . GLU A 1 208 ? -13.539 -16.245 1.015 1.00 87.31 208 GLU A CA 1
ATOM 1625 C C . GLU A 1 208 ? -12.362 -15.730 1.849 1.00 87.31 208 GLU A C 1
ATOM 1627 O O . GLU A 1 208 ? -12.535 -15.398 3.023 1.00 87.31 208 GLU A O 1
ATOM 1632 N N . ASN A 1 209 ? -11.175 -15.679 1.242 1.00 85.62 209 ASN A N 1
ATOM 1633 C CA . ASN A 1 209 ? -9.920 -15.319 1.903 1.00 85.62 209 ASN A CA 1
ATOM 1634 C C . ASN A 1 209 ? -9.173 -14.175 1.199 1.00 85.62 209 ASN A C 1
ATOM 1636 O O . ASN A 1 209 ? -7.987 -13.967 1.462 1.00 85.62 209 ASN A O 1
ATOM 1640 N N . TRP A 1 210 ? -9.845 -13.389 0.351 1.00 89.38 210 TRP A N 1
ATOM 1641 C CA . TRP A 1 210 ? -9.265 -12.202 -0.285 1.00 89.38 210 TRP A CA 1
ATOM 1642 C C . TRP A 1 210 ? -8.474 -11.320 0.710 1.00 89.38 210 TRP A C 1
ATOM 1644 O O . TRP A 1 210 ? -8.874 -11.196 1.873 1.00 89.38 210 TRP A O 1
ATOM 1654 N N . PRO A 1 211 ? -7.335 -10.720 0.317 1.00 82.94 211 PRO A N 1
ATOM 1655 C CA . PRO A 1 211 ? -6.645 -10.838 -0.972 1.00 82.94 211 PRO A CA 1
ATOM 1656 C C . PRO A 1 211 ? -5.708 -12.046 -1.039 1.00 82.94 211 PRO A C 1
ATOM 1658 O O . PRO A 1 211 ? -4.936 -12.149 -1.986 1.00 82.94 211 PRO A O 1
ATOM 1661 N N . LYS A 1 212 ? -5.746 -12.943 -0.047 1.00 81.94 212 LYS A N 1
ATOM 1662 C CA . LYS A 1 212 ? -4.941 -14.163 -0.026 1.00 81.94 212 LYS A CA 1
ATOM 1663 C C . LYS A 1 212 ? -5.606 -15.260 -0.860 1.00 81.94 212 LYS A C 1
ATOM 1665 O O . LYS A 1 212 ? -6.820 -15.222 -1.101 1.00 81.94 212 LYS A O 1
ATOM 1670 N N . TRP A 1 213 ? -4.809 -16.231 -1.296 1.00 75.06 213 TRP A N 1
ATOM 1671 C CA . TRP A 1 213 ? -5.324 -17.477 -1.864 1.00 75.06 213 TRP A CA 1
ATOM 1672 C C . TRP A 1 213 ? -6.292 -18.163 -0.894 1.00 75.06 213 TRP A C 1
ATOM 1674 O O . TRP A 1 213 ? -6.255 -17.937 0.321 1.00 75.06 213 TRP A O 1
ATOM 1684 N N . ASN A 1 214 ? -7.196 -18.977 -1.436 1.00 70.38 214 ASN A N 1
ATOM 1685 C CA . ASN A 1 214 ? -8.165 -19.701 -0.622 1.00 70.38 214 ASN A CA 1
ATOM 1686 C C . ASN A 1 214 ? -7.456 -20.599 0.399 1.00 70.38 214 ASN A C 1
ATOM 1688 O O . ASN A 1 214 ? -6.378 -21.126 0.140 1.00 70.38 214 ASN A O 1
ATOM 1692 N N . LEU A 1 215 ? -8.077 -20.759 1.568 1.00 70.12 215 LEU A N 1
ATOM 1693 C CA . LEU A 1 215 ? -7.605 -21.698 2.582 1.00 70.12 215 LEU A CA 1
ATOM 1694 C C . LEU A 1 215 ? -7.954 -23.113 2.111 1.00 70.12 215 LEU A C 1
ATOM 1696 O O . LEU A 1 215 ? -9.133 -23.474 2.063 1.00 70.12 215 LEU A O 1
ATOM 1700 N N . GLU A 1 216 ? -6.943 -23.890 1.735 1.00 68.56 216 GLU A N 1
ATOM 1701 C CA . GLU A 1 216 ? -7.119 -25.247 1.216 1.00 68.56 216 GLU A CA 1
ATOM 1702 C C . GLU A 1 216 ? -6.810 -26.295 2.302 1.00 68.56 216 GLU A C 1
ATOM 1704 O O . GLU A 1 216 ? -5.698 -26.303 2.835 1.00 68.56 216 GLU A O 1
ATOM 1709 N N . PRO A 1 217 ? -7.771 -27.177 2.656 1.00 65.06 217 PRO A N 1
ATOM 1710 C CA . PRO A 1 217 ? -7.621 -28.141 3.753 1.00 65.06 217 PRO A CA 1
ATOM 1711 C C . PRO A 1 217 ? -6.495 -29.169 3.593 1.00 65.06 217 PRO A C 1
ATOM 1713 O O . PRO A 1 217 ? -6.146 -29.839 4.560 1.00 65.06 217 PRO A O 1
ATOM 1716 N N . ASP A 1 218 ? -5.981 -29.353 2.380 1.00 60.22 218 ASP A N 1
ATOM 1717 C CA . ASP A 1 218 ? -4.937 -30.317 2.024 1.00 60.22 218 ASP A CA 1
ATOM 1718 C C . ASP A 1 218 ? -3.511 -29.755 2.158 1.00 60.22 218 ASP A C 1
ATOM 1720 O O . ASP A 1 218 ? -2.539 -30.495 1.989 1.00 60.22 218 ASP A O 1
ATOM 1724 N N . ARG A 1 219 ? -3.360 -28.477 2.530 1.00 62.41 219 ARG A N 1
ATOM 1725 C CA . ARG A 1 219 ? -2.055 -27.885 2.841 1.00 62.41 219 ARG A CA 1
ATOM 1726 C C . ARG A 1 219 ? -1.570 -28.281 4.233 1.00 62.41 219 ARG A C 1
ATOM 1728 O O . ARG A 1 219 ? -2.318 -28.259 5.206 1.00 62.41 219 ARG A O 1
ATOM 1735 N N . TYR A 1 220 ? -0.271 -28.569 4.331 1.00 58.69 220 TYR A N 1
ATOM 1736 C CA . TYR A 1 220 ? 0.403 -29.037 5.552 1.00 58.69 220 TYR A CA 1
ATOM 1737 C C . TYR A 1 220 ? 0.240 -28.087 6.758 1.00 58.69 220 TYR A C 1
ATOM 1739 O O . TYR A 1 220 ? 0.268 -28.531 7.902 1.00 58.69 220 TYR A O 1
ATOM 1747 N N . GLU A 1 221 ? 0.012 -26.796 6.504 1.00 67.94 221 GLU A N 1
ATOM 1748 C CA . GLU A 1 221 ? -0.101 -25.728 7.510 1.00 67.94 221 GLU A CA 1
ATOM 1749 C C . GLU A 1 221 ? -1.530 -25.168 7.650 1.00 67.94 221 GLU A C 1
ATOM 1751 O O . GLU A 1 221 ? -1.740 -24.146 8.306 1.00 67.94 221 GLU A O 1
ATOM 1756 N N . TYR A 1 222 ? -2.535 -25.834 7.067 1.00 74.88 222 TYR A N 1
ATOM 1757 C CA . TYR A 1 222 ? -3.908 -25.322 6.972 1.00 74.88 222 TYR A CA 1
ATOM 1758 C C . TYR A 1 222 ? -4.494 -24.851 8.311 1.00 74.88 222 TYR A C 1
ATOM 1760 O O . TYR A 1 222 ? -5.107 -23.788 8.372 1.00 74.88 222 TYR A O 1
ATOM 1768 N N . GLU A 1 223 ? -4.307 -25.605 9.399 1.00 77.31 223 GLU A N 1
ATOM 1769 C CA . GLU A 1 223 ? -4.858 -25.235 10.713 1.00 77.31 223 GLU A CA 1
ATOM 1770 C C . GLU A 1 223 ? -4.268 -23.919 11.243 1.00 77.31 223 GLU A C 1
ATOM 1772 O O . GLU A 1 223 ? -4.985 -23.101 11.828 1.00 77.31 223 GLU A O 1
ATOM 1777 N N . GLN A 1 224 ? -2.977 -23.687 11.002 1.00 73.75 224 GLN A N 1
ATOM 1778 C CA . GLN A 1 224 ? -2.292 -22.464 11.401 1.00 73.75 224 GLN A CA 1
ATOM 1779 C C . GLN A 1 224 ? -2.691 -21.292 10.502 1.00 73.75 224 GLN A C 1
ATOM 1781 O O . GLN A 1 224 ? -3.050 -20.232 11.015 1.00 73.75 224 GLN A O 1
ATOM 1786 N N . GLU A 1 225 ? -2.727 -21.491 9.181 1.00 75.69 225 GLU A N 1
ATOM 1787 C CA . GLU A 1 225 ? -3.176 -20.467 8.232 1.00 75.69 225 GLU A CA 1
ATOM 1788 C C . GLU A 1 225 ? -4.635 -20.055 8.476 1.00 75.69 225 GLU A C 1
ATOM 1790 O O . GLU A 1 225 ? -4.968 -18.868 8.411 1.00 75.69 225 GLU A O 1
ATOM 1795 N N . LEU A 1 226 ? -5.499 -21.019 8.802 1.00 81.12 226 LEU A N 1
ATOM 1796 C CA . LEU A 1 226 ? -6.893 -20.789 9.168 1.00 81.12 226 LEU A CA 1
ATOM 1797 C C . LEU A 1 226 ? -6.992 -19.985 10.469 1.00 81.12 226 LEU A C 1
ATOM 1799 O O . LEU A 1 226 ? -7.732 -19.001 10.521 1.00 81.12 226 LEU A O 1
ATOM 1803 N N . SER A 1 227 ? -6.229 -20.365 11.498 1.00 80.25 227 SER A N 1
ATOM 1804 C CA . SER A 1 227 ? -6.179 -19.635 12.769 1.00 80.25 227 SER A CA 1
ATOM 1805 C C . SER A 1 227 ? -5.704 -18.193 12.577 1.00 80.25 227 SER A C 1
ATOM 1807 O O . SER A 1 227 ? -6.288 -17.270 13.146 1.00 80.25 227 SER A O 1
ATOM 1809 N N . ASP A 1 228 ? -4.663 -17.978 11.775 1.00 79.19 228 ASP A N 1
ATOM 1810 C CA . ASP A 1 228 ? -4.140 -16.641 11.503 1.00 79.19 228 ASP A CA 1
ATOM 1811 C C . ASP A 1 228 ? -5.144 -15.815 10.686 1.00 79.19 228 ASP A C 1
ATOM 1813 O O . ASP A 1 228 ? -5.375 -14.646 10.985 1.00 79.19 228 ASP A O 1
ATOM 1817 N N . ALA A 1 229 ? -5.816 -16.414 9.699 1.00 80.25 229 ALA A N 1
ATOM 1818 C CA . ALA A 1 229 ? -6.823 -15.726 8.892 1.00 80.25 229 ALA A CA 1
ATOM 1819 C C . ALA A 1 229 ? -8.082 -15.316 9.687 1.00 80.25 229 ALA A C 1
ATOM 1821 O O . ALA A 1 229 ? -8.774 -14.377 9.289 1.00 80.25 229 ALA A O 1
ATOM 1822 N N . MET A 1 230 ? -8.356 -15.962 10.826 1.00 82.50 230 MET A N 1
ATOM 1823 C CA . MET A 1 230 ? -9.389 -15.540 11.785 1.00 82.50 230 MET A CA 1
ATOM 1824 C C . MET A 1 230 ? -8.972 -14.336 12.644 1.00 82.50 230 MET A C 1
ATOM 1826 O O . MET A 1 230 ? -9.792 -13.823 13.408 1.00 82.50 230 MET A O 1
ATOM 1830 N N . HIS A 1 231 ? -7.728 -13.866 12.538 1.00 78.06 231 HIS A N 1
ATOM 1831 C CA . HIS A 1 231 ? -7.234 -12.712 13.277 1.00 78.06 231 HIS A CA 1
ATOM 1832 C C . HIS A 1 231 ? -7.087 -11.490 12.349 1.00 78.06 231 HIS A C 1
ATOM 1834 O O . HIS A 1 231 ? -6.389 -11.579 11.335 1.00 78.06 231 HIS A O 1
ATOM 1840 N N . PRO A 1 232 ? -7.674 -10.322 12.686 1.00 74.88 232 PRO A N 1
ATOM 1841 C CA . PRO A 1 232 ? -7.597 -9.126 11.839 1.00 74.88 232 PRO A CA 1
ATOM 1842 C C . PRO A 1 232 ? -6.161 -8.711 11.487 1.00 74.88 232 PRO A C 1
ATOM 1844 O O . PRO A 1 232 ? -5.889 -8.323 10.353 1.00 74.88 232 PRO A O 1
ATOM 1847 N N . ASP A 1 233 ? -5.224 -8.866 12.426 1.00 69.00 233 ASP A N 1
ATOM 1848 C CA . ASP A 1 233 ? -3.821 -8.479 12.225 1.00 69.00 233 ASP A CA 1
ATOM 1849 C C . ASP A 1 233 ? -3.119 -9.252 11.090 1.00 69.00 233 ASP A C 1
ATOM 1851 O O . ASP A 1 233 ? -2.198 -8.721 10.474 1.00 69.00 233 ASP A O 1
ATOM 1855 N N . PHE A 1 234 ? -3.575 -10.464 10.753 1.00 75.25 234 PHE A N 1
ATOM 1856 C CA . PHE A 1 234 ? -2.992 -11.297 9.690 1.00 75.25 234 PHE A CA 1
ATOM 1857 C C . PHE A 1 234 ? -3.913 -11.419 8.465 1.00 75.25 234 PHE A C 1
ATOM 1859 O O . PHE A 1 234 ? -3.757 -12.311 7.62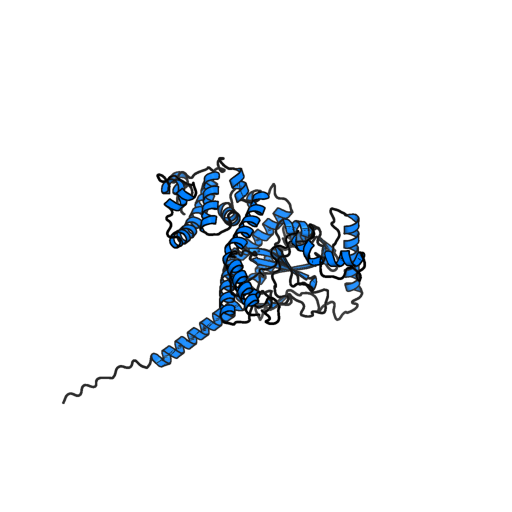4 1.00 75.25 234 PHE A O 1
ATOM 1866 N N . ALA A 1 235 ? -4.884 -10.511 8.327 1.00 77.62 235 ALA A N 1
ATOM 1867 C CA . ALA A 1 235 ? -5.843 -10.529 7.226 1.00 77.62 235 ALA A CA 1
ATOM 1868 C C . ALA A 1 235 ? -5.173 -10.419 5.844 1.00 77.62 235 ALA A C 1
ATOM 1870 O O . ALA A 1 235 ? -5.632 -11.054 4.892 1.00 77.62 235 ALA A O 1
ATOM 1871 N N . PHE A 1 236 ? -4.081 -9.661 5.734 1.00 81.56 236 PHE A N 1
ATOM 1872 C CA . PHE A 1 236 ? -3.451 -9.295 4.457 1.00 81.56 236 PHE A CA 1
ATOM 1873 C C . PHE A 1 236 ? -2.084 -9.941 4.210 1.00 81.56 236 PHE A C 1
ATOM 1875 O O . PHE A 1 236 ? -1.556 -9.814 3.106 1.00 81.56 236 PHE A O 1
ATOM 1882 N N . TRP A 1 237 ? -1.535 -10.628 5.216 1.00 75.25 237 TRP A N 1
ATOM 1883 C CA . TRP A 1 237 ? -0.176 -11.172 5.216 1.00 75.25 237 TRP A CA 1
ATOM 1884 C C . TRP A 1 237 ? -0.140 -12.581 5.829 1.00 75.25 237 TRP A C 1
ATOM 1886 O O . TRP A 1 237 ? -0.999 -12.927 6.645 1.00 75.25 237 TRP A O 1
ATOM 1896 N N . GLN A 1 238 ? 0.832 -13.407 5.430 1.00 69.25 238 GLN A N 1
ATOM 1897 C CA . GLN A 1 238 ? 1.114 -14.699 6.070 1.00 69.25 238 GLN A CA 1
ATOM 1898 C C . GLN A 1 238 ? 2.085 -14.523 7.244 1.00 69.25 238 GLN A C 1
ATOM 1900 O O . GLN A 1 238 ? 2.957 -13.658 7.215 1.00 69.25 238 GLN A O 1
ATOM 1905 N N . ARG A 1 239 ? 1.946 -15.351 8.284 1.00 58.91 239 ARG A N 1
ATOM 1906 C CA . ARG A 1 239 ? 2.717 -15.238 9.532 1.00 58.91 239 ARG A CA 1
ATOM 1907 C C . ARG A 1 239 ? 4.174 -15.692 9.408 1.00 58.91 239 ARG A C 1
ATOM 1909 O O . ARG A 1 239 ? 5.031 -15.149 10.105 1.00 58.91 239 ARG A O 1
ATOM 1916 N N . GLU A 1 240 ? 4.459 -16.670 8.549 1.00 49.84 240 GLU A N 1
ATOM 1917 C CA . GLU A 1 240 ? 5.702 -17.455 8.627 1.00 49.84 240 GLU A CA 1
ATOM 1918 C C . GLU A 1 240 ? 6.919 -16.888 7.883 1.00 49.84 240 GLU A C 1
ATOM 1920 O O . GLU A 1 240 ? 8.038 -17.316 8.143 1.00 49.84 240 GLU A O 1
ATOM 1925 N N . HIS A 1 241 ? 6.780 -15.867 7.037 1.00 48.16 241 HIS A N 1
ATOM 1926 C CA . HIS A 1 241 ? 7.897 -15.442 6.175 1.00 48.16 241 HIS A CA 1
ATOM 1927 C C . HIS A 1 241 ? 8.402 -14.026 6.417 1.00 48.16 241 HIS A C 1
ATOM 1929 O O . HIS A 1 241 ? 8.993 -13.409 5.535 1.00 48.16 241 HIS A O 1
ATOM 1935 N N . PHE A 1 242 ? 8.228 -13.510 7.632 1.00 36.75 242 PHE A N 1
ATOM 1936 C CA . PHE A 1 242 ? 8.771 -12.194 7.949 1.00 36.75 242 PHE A CA 1
ATOM 1937 C C . PHE A 1 242 ? 10.295 -12.152 8.025 1.00 36.75 242 PHE A C 1
ATOM 1939 O O . PHE A 1 242 ? 10.853 -11.088 7.782 1.00 36.75 242 PHE A O 1
ATOM 1946 N N . LEU A 1 243 ? 10.977 -13.261 8.329 1.00 34.69 243 LEU A N 1
ATOM 1947 C CA . LEU A 1 243 ? 12.431 -13.310 8.488 1.00 34.69 243 LEU A CA 1
ATOM 1948 C C . LEU A 1 243 ? 12.905 -14.771 8.413 1.00 34.69 243 LEU A C 1
ATOM 1950 O O . LEU A 1 243 ? 12.641 -15.523 9.347 1.00 34.69 243 LEU A O 1
ATOM 1954 N N . VAL A 1 244 ? 13.663 -15.174 7.387 1.00 31.08 244 VAL A N 1
ATOM 1955 C CA . VAL A 1 244 ? 14.617 -16.276 7.597 1.00 31.08 244 VAL A CA 1
ATOM 1956 C C . VAL A 1 244 ? 15.837 -15.642 8.255 1.00 31.08 244 VAL A C 1
ATOM 1958 O O . VAL A 1 244 ? 16.494 -14.784 7.661 1.00 31.08 244 VAL A O 1
ATOM 1961 N N . ALA A 1 245 ? 16.124 -16.007 9.505 1.00 30.98 245 ALA A N 1
ATOM 1962 C CA . ALA A 1 245 ? 17.399 -15.651 10.112 1.00 30.98 245 ALA A CA 1
ATOM 1963 C C . ALA A 1 245 ? 18.525 -16.284 9.266 1.00 30.98 245 ALA A C 1
ATOM 1965 O O . ALA A 1 245 ? 18.411 -17.463 8.920 1.00 30.98 245 ALA A O 1
ATOM 1966 N N . PRO A 1 246 ? 19.627 -15.572 8.955 1.00 35.50 246 PRO A N 1
ATOM 1967 C CA . PRO A 1 246 ? 20.734 -16.122 8.159 1.00 35.50 246 PRO A CA 1
ATOM 1968 C C . PRO A 1 246 ? 21.268 -17.473 8.674 1.00 35.50 246 PRO A C 1
ATOM 1970 O O . PRO A 1 246 ? 21.818 -18.267 7.918 1.00 35.50 246 PRO A O 1
ATOM 1973 N N . GLU A 1 247 ? 21.083 -17.746 9.965 1.00 31.94 247 GLU A N 1
ATOM 1974 C CA . GLU A 1 247 ? 21.558 -18.932 10.680 1.00 31.94 247 GLU A CA 1
ATOM 1975 C C . GLU A 1 247 ? 20.671 -20.179 10.486 1.00 31.94 247 GLU A C 1
ATOM 1977 O O . GLU A 1 247 ? 21.165 -21.301 10.608 1.00 31.94 247 GLU A O 1
ATOM 1982 N N . GLU A 1 248 ? 19.384 -20.021 10.155 1.00 30.69 248 GLU A N 1
ATOM 1983 C CA . GLU A 1 248 ? 18.477 -21.151 9.877 1.00 30.69 248 GLU A CA 1
ATOM 1984 C C . GLU A 1 248 ? 18.580 -21.646 8.426 1.00 30.69 248 GLU A C 1
ATOM 1986 O O . GLU A 1 248 ? 18.367 -22.830 8.164 1.00 30.69 248 GLU A O 1
ATOM 1991 N N . LEU A 1 249 ? 19.050 -20.794 7.508 1.00 35.84 249 LEU A N 1
ATOM 1992 C CA . LEU A 1 249 ? 19.386 -21.158 6.124 1.00 35.84 249 LEU A CA 1
ATOM 1993 C C . LEU A 1 249 ? 20.492 -22.221 6.030 1.00 35.84 249 LEU A C 1
ATOM 1995 O O . LEU A 1 249 ? 20.506 -23.030 5.105 1.00 35.84 249 LEU A O 1
ATOM 1999 N N . ALA A 1 250 ? 21.402 -22.257 7.005 1.00 33.31 250 ALA A N 1
ATOM 2000 C CA . ALA A 1 250 ? 22.504 -23.215 7.029 1.00 33.31 250 ALA A CA 1
ATOM 2001 C C . ALA A 1 250 ? 22.063 -24.641 7.410 1.00 33.31 250 ALA A C 1
ATOM 2003 O O . ALA A 1 250 ? 22.740 -25.603 7.056 1.00 33.31 250 ALA A O 1
ATOM 2004 N N . LYS A 1 251 ? 20.931 -24.801 8.109 1.00 34.03 251 LYS A N 1
ATOM 2005 C CA . LYS A 1 251 ? 20.492 -26.097 8.660 1.00 34.03 251 LYS A CA 1
ATOM 2006 C C . LYS A 1 251 ? 19.612 -26.915 7.712 1.00 34.03 251 LYS A C 1
ATOM 2008 O O . LYS A 1 251 ? 19.511 -28.125 7.872 1.00 34.03 251 LYS A O 1
ATOM 2013 N N . GLY A 1 252 ? 19.013 -26.290 6.695 1.00 34.06 252 GLY A N 1
ATOM 2014 C CA . GLY A 1 252 ? 18.123 -26.955 5.730 1.00 34.06 252 GLY A CA 1
ATOM 2015 C C . GLY A 1 252 ? 18.807 -27.897 4.725 1.00 34.06 252 GLY A C 1
ATOM 2016 O O . GLY A 1 252 ? 18.142 -28.404 3.828 1.00 34.06 252 GLY A O 1
ATOM 2017 N N . THR A 1 253 ? 20.118 -28.131 4.840 1.00 39.59 253 THR A N 1
ATOM 2018 C CA . THR A 1 253 ? 20.914 -28.921 3.880 1.00 39.59 253 THR A CA 1
ATOM 2019 C C . THR A 1 253 ? 21.244 -30.345 4.344 1.00 39.59 253 THR A C 1
ATOM 2021 O O . THR A 1 253 ? 21.820 -31.108 3.573 1.00 39.59 253 THR A O 1
ATOM 2024 N N . GLU A 1 254 ? 20.842 -30.763 5.548 1.00 36.69 254 GLU A N 1
ATOM 2025 C CA . GLU A 1 254 ? 21.229 -32.077 6.101 1.00 36.69 254 GLU A CA 1
ATOM 2026 C C . GLU A 1 254 ? 20.407 -33.282 5.586 1.00 36.69 254 GLU A C 1
ATOM 2028 O O . GLU A 1 254 ? 20.600 -34.402 6.052 1.00 36.69 254 GLU A O 1
ATOM 2033 N N . GLY A 1 255 ? 19.520 -33.101 4.601 1.00 35.50 255 GLY A N 1
ATOM 2034 C CA . GLY A 1 255 ? 18.631 -34.169 4.112 1.00 35.50 255 GLY A CA 1
ATOM 2035 C C . GLY A 1 255 ? 18.862 -34.670 2.683 1.00 35.50 255 GLY A C 1
ATOM 2036 O O . GLY A 1 255 ? 18.204 -35.627 2.280 1.00 35.50 255 GLY A O 1
ATOM 2037 N N . ILE A 1 256 ? 19.744 -34.047 1.895 1.00 37.72 256 ILE A N 1
ATOM 2038 C CA . ILE A 1 256 ? 19.915 -34.389 0.472 1.00 37.72 256 ILE A CA 1
ATOM 2039 C C . ILE A 1 256 ? 21.199 -35.203 0.304 1.00 37.72 256 ILE A C 1
ATOM 2041 O O . ILE A 1 256 ? 22.290 -34.713 0.596 1.00 37.72 256 ILE A O 1
ATOM 2045 N N . ASP A 1 257 ? 21.064 -36.447 -0.164 1.00 34.88 257 ASP A N 1
ATOM 2046 C CA . ASP A 1 257 ? 22.179 -37.359 -0.431 1.00 34.88 257 ASP A CA 1
ATOM 2047 C C . ASP A 1 257 ? 23.205 -36.688 -1.360 1.00 34.88 257 ASP A C 1
ATOM 2049 O O . ASP A 1 257 ? 22.984 -36.460 -2.553 1.00 34.88 257 ASP A O 1
ATOM 2053 N N . ALA A 1 258 ? 24.343 -36.318 -0.774 1.00 34.12 258 ALA A N 1
ATOM 2054 C CA . ALA A 1 258 ? 25.350 -35.446 -1.366 1.00 34.12 258 ALA A CA 1
ATOM 2055 C C . ALA A 1 258 ? 26.109 -36.074 -2.551 1.00 34.12 258 ALA A C 1
ATOM 2057 O O . ALA A 1 258 ? 27.005 -35.416 -3.096 1.00 34.12 258 ALA A O 1
ATOM 2058 N N . SER A 1 259 ? 25.772 -37.312 -2.925 1.00 34.72 259 SER A N 1
ATOM 2059 C CA . SER A 1 259 ? 26.437 -38.120 -3.948 1.00 34.72 259 SER A CA 1
ATOM 2060 C C . SER A 1 259 ? 25.828 -38.011 -5.356 1.00 34.72 259 SER A C 1
ATOM 2062 O O . SER A 1 259 ? 26.484 -38.415 -6.314 1.00 34.72 259 SER A O 1
ATOM 2064 N N . ILE A 1 260 ? 24.627 -37.435 -5.507 1.00 38.34 260 ILE A N 1
ATOM 2065 C CA . ILE A 1 260 ? 23.873 -37.449 -6.783 1.00 38.34 260 ILE A CA 1
ATOM 2066 C C . ILE A 1 260 ? 23.943 -36.111 -7.549 1.00 38.34 260 ILE A C 1
ATOM 2068 O O . ILE A 1 260 ? 23.640 -36.061 -8.736 1.00 38.34 260 ILE A O 1
ATOM 2072 N N . ILE A 1 261 ? 24.398 -35.025 -6.917 1.00 33.47 261 ILE A N 1
ATOM 2073 C CA . ILE A 1 261 ? 24.307 -33.665 -7.478 1.00 33.47 261 ILE A CA 1
ATOM 2074 C C . ILE A 1 261 ? 25.705 -33.087 -7.722 1.00 33.47 261 ILE A C 1
ATOM 2076 O O . ILE A 1 261 ? 26.547 -33.068 -6.813 1.00 33.47 261 ILE A O 1
ATOM 2080 N N . SER A 1 262 ? 25.959 -32.606 -8.944 1.00 32.22 262 SER A N 1
ATOM 2081 C CA . SER A 1 262 ? 27.253 -32.031 -9.321 1.00 32.22 262 SER A CA 1
ATOM 2082 C C . SER A 1 262 ? 27.558 -30.752 -8.515 1.00 32.22 262 SER A C 1
ATOM 2084 O O . SER A 1 262 ? 26.642 -30.048 -8.082 1.00 32.22 262 SER A O 1
ATOM 2086 N N . PRO A 1 263 ? 28.837 -30.384 -8.305 1.00 31.92 263 PRO A N 1
ATOM 2087 C CA . PRO A 1 263 ? 29.199 -29.173 -7.558 1.00 31.92 263 PRO A CA 1
ATOM 2088 C C . PRO A 1 263 ? 28.591 -27.870 -8.112 1.00 31.92 263 PRO A C 1
ATOM 2090 O O . PRO A 1 263 ? 28.397 -26.926 -7.353 1.00 31.92 263 PRO A O 1
ATOM 2093 N N . ALA A 1 264 ? 28.261 -27.821 -9.409 1.00 30.41 264 ALA A N 1
ATOM 2094 C CA . ALA A 1 264 ? 27.598 -26.679 -10.042 1.00 30.41 264 ALA A CA 1
ATOM 2095 C C . ALA A 1 264 ? 26.099 -26.603 -9.695 1.00 30.41 264 ALA A C 1
ATOM 2097 O O . ALA A 1 264 ? 25.569 -25.519 -9.466 1.00 30.41 264 ALA A O 1
ATOM 2098 N N . GLU A 1 265 ? 25.427 -27.746 -9.569 1.00 28.48 265 GLU A N 1
ATOM 2099 C CA . GLU A 1 265 ? 24.018 -27.823 -9.164 1.00 28.48 265 GLU A CA 1
ATOM 2100 C C . GLU A 1 265 ? 23.835 -27.601 -7.653 1.00 28.48 265 GLU A C 1
ATOM 2102 O O . GLU A 1 265 ? 22.822 -27.044 -7.234 1.00 28.48 265 GLU A O 1
ATOM 2107 N N . LYS A 1 266 ? 24.847 -27.920 -6.829 1.00 26.83 266 LYS A N 1
ATOM 2108 C CA . LYS A 1 266 ? 24.885 -27.516 -5.407 1.00 26.83 266 LYS A CA 1
ATOM 2109 C C . LYS A 1 266 ? 24.925 -25.997 -5.228 1.00 26.83 266 LYS A C 1
ATOM 2111 O O . LYS A 1 266 ? 24.402 -25.499 -4.238 1.00 26.83 266 LYS A O 1
ATOM 2116 N N . LEU A 1 267 ? 25.502 -25.261 -6.180 1.00 26.53 267 LEU A N 1
ATOM 2117 C CA . LEU A 1 267 ? 25.457 -23.799 -6.171 1.00 26.53 267 LEU A CA 1
ATOM 2118 C C . LEU A 1 267 ? 24.074 -23.279 -6.597 1.00 26.53 267 LEU A C 1
ATOM 2120 O O . LEU A 1 267 ? 23.629 -22.284 -6.045 1.00 26.53 267 LEU A O 1
ATOM 2124 N N . MET A 1 268 ? 23.374 -23.976 -7.502 1.00 24.83 268 MET A N 1
ATOM 2125 C CA . MET A 1 268 ? 22.025 -23.593 -7.949 1.00 24.83 268 MET A CA 1
ATOM 2126 C C . MET A 1 268 ? 20.930 -23.854 -6.902 1.00 24.83 268 MET A C 1
ATOM 2128 O O . MET A 1 268 ? 20.031 -23.033 -6.760 1.00 24.83 268 MET A O 1
ATOM 2132 N N . PHE A 1 269 ? 21.005 -24.950 -6.139 1.00 24.09 269 PHE A N 1
ATOM 2133 C CA . PHE A 1 269 ? 19.983 -25.285 -5.130 1.00 24.09 269 PHE A CA 1
ATOM 2134 C C . PHE A 1 269 ? 20.123 -24.522 -3.804 1.00 24.09 269 PHE A C 1
ATOM 2136 O O . PHE A 1 269 ? 19.152 -24.397 -3.061 1.00 24.09 269 PHE A O 1
ATOM 2143 N N . VAL A 1 270 ? 21.313 -24.003 -3.485 1.00 25.05 270 VAL A N 1
ATOM 2144 C CA . VAL A 1 270 ? 21.547 -23.222 -2.254 1.00 25.05 270 VAL A CA 1
ATOM 2145 C C . VAL A 1 270 ? 21.135 -21.752 -2.430 1.00 25.05 270 VAL A C 1
ATOM 2147 O O . VAL A 1 270 ? 20.880 -21.063 -1.446 1.00 25.05 270 VAL A O 1
ATOM 2150 N N . THR A 1 271 ? 20.998 -21.268 -3.667 1.00 26.91 271 THR A N 1
ATOM 2151 C CA . THR A 1 271 ? 20.598 -19.882 -3.960 1.00 26.91 271 THR A CA 1
ATOM 2152 C C . THR A 1 271 ? 19.104 -19.681 -4.225 1.00 26.91 271 THR A C 1
ATOM 2154 O O . THR A 1 271 ? 18.668 -18.537 -4.292 1.00 26.91 271 THR A O 1
ATOM 2157 N N . THR A 1 272 ? 18.301 -20.745 -4.333 1.00 27.06 272 THR A N 1
ATOM 2158 C CA . THR A 1 272 ? 16.858 -20.672 -4.657 1.00 27.06 272 THR A CA 1
ATOM 2159 C C . THR A 1 272 ? 15.921 -20.567 -3.446 1.00 27.06 272 THR A C 1
ATOM 2161 O O . THR A 1 272 ? 14.705 -20.612 -3.592 1.00 27.06 272 THR A O 1
ATOM 2164 N N . ARG A 1 273 ? 16.443 -20.341 -2.235 1.00 26.58 273 ARG A N 1
ATOM 2165 C CA . ARG A 1 273 ? 15.636 -19.918 -1.073 1.00 26.58 273 ARG A CA 1
ATOM 2166 C C . ARG A 1 273 ? 16.287 -18.704 -0.405 1.00 26.58 273 ARG A C 1
ATOM 2168 O O . ARG A 1 273 ? 17.008 -18.831 0.575 1.00 26.58 273 ARG A O 1
ATOM 2175 N N . PHE A 1 274 ? 16.085 -17.543 -1.028 1.00 31.02 274 PHE A N 1
ATOM 2176 C CA . PHE A 1 274 ? 16.570 -16.197 -0.677 1.00 31.02 274 PHE A CA 1
ATOM 2177 C C . PHE A 1 274 ? 16.623 -15.907 0.844 1.00 31.02 274 PHE A C 1
ATOM 2179 O O . PHE A 1 274 ? 15.666 -16.236 1.545 1.00 31.02 274 PHE A O 1
ATOM 2186 N N . PRO A 1 275 ? 17.702 -15.274 1.370 1.00 33.41 275 PRO A N 1
ATOM 2187 C CA . PRO A 1 275 ? 18.229 -13.997 0.891 1.00 33.41 275 PRO A CA 1
ATOM 2188 C C . PRO A 1 275 ? 19.749 -13.982 0.647 1.00 33.41 275 PRO A C 1
ATOM 2190 O O . PRO A 1 275 ? 20.560 -14.269 1.528 1.00 33.41 275 PRO A O 1
ATOM 2193 N N . SER A 1 276 ? 20.147 -13.510 -0.534 1.00 32.72 276 SER A N 1
ATOM 2194 C CA . SER A 1 276 ? 21.449 -12.858 -0.684 1.00 32.72 276 SER A CA 1
ATOM 2195 C C . SER A 1 276 ? 21.341 -11.413 -0.174 1.00 32.72 276 SER A C 1
ATOM 2197 O O . SER A 1 276 ? 20.252 -10.836 -0.171 1.00 32.72 276 SER A O 1
ATOM 2199 N N . LEU A 1 277 ? 22.458 -10.783 0.208 1.00 31.89 277 LEU A N 1
ATOM 2200 C CA . LEU A 1 277 ? 22.509 -9.354 0.574 1.00 31.89 277 LEU A CA 1
ATOM 2201 C C . LEU A 1 277 ? 22.013 -8.401 -0.544 1.00 31.89 277 LEU A C 1
ATOM 2203 O O . LEU A 1 277 ? 21.912 -7.197 -0.312 1.00 31.89 277 LEU A O 1
ATOM 2207 N N . HIS A 1 278 ? 21.723 -8.932 -1.735 1.00 40.56 278 HIS A N 1
ATOM 2208 C CA . HIS A 1 278 ? 21.396 -8.210 -2.962 1.00 40.56 278 HIS A CA 1
ATOM 2209 C C . HIS A 1 278 ? 19.967 -8.470 -3.465 1.00 40.56 278 HIS A C 1
ATOM 2211 O O . HIS A 1 278 ? 19.627 -8.044 -4.563 1.00 40.56 278 HIS A O 1
ATOM 2217 N N . SER A 1 279 ? 19.125 -9.156 -2.688 1.00 40.19 279 SER A N 1
ATOM 2218 C CA . SER A 1 279 ? 17.731 -9.432 -3.058 1.00 40.19 279 SER A CA 1
ATOM 2219 C C . SER A 1 279 ? 16.770 -8.500 -2.306 1.00 40.19 279 SER A C 1
ATOM 2221 O O . SER A 1 279 ? 17.015 -8.213 -1.126 1.00 40.19 279 SER A O 1
ATOM 2223 N N . PRO A 1 280 ? 15.690 -8.006 -2.947 1.00 39.50 280 PRO A N 1
ATOM 2224 C CA . PRO A 1 280 ? 14.689 -7.183 -2.271 1.00 39.50 280 PRO A CA 1
ATOM 2225 C C . PRO A 1 280 ? 14.079 -7.941 -1.097 1.00 39.50 280 PRO A C 1
ATOM 2227 O O . PRO A 1 280 ? 13.983 -9.170 -1.115 1.00 39.50 280 PRO A O 1
ATOM 2230 N N . VAL A 1 281 ? 13.680 -7.205 -0.056 1.00 46.75 281 VAL A N 1
ATOM 2231 C CA . VAL A 1 281 ? 12.953 -7.805 1.066 1.00 46.75 281 VAL A CA 1
ATOM 2232 C C . VAL A 1 281 ? 11.559 -8.152 0.562 1.00 46.75 281 VAL A C 1
ATOM 2234 O O . VAL A 1 281 ? 10.652 -7.320 0.567 1.00 46.75 281 VAL A O 1
ATOM 2237 N N . VAL A 1 282 ? 11.424 -9.379 0.072 1.00 48.31 282 VAL A N 1
ATOM 2238 C CA . VAL A 1 282 ? 10.148 -9.959 -0.322 1.00 48.31 282 VAL A CA 1
ATOM 2239 C C . VAL A 1 282 ? 9.402 -10.322 0.946 1.00 48.31 282 VAL A C 1
ATOM 2241 O O . VAL A 1 282 ? 9.883 -11.114 1.756 1.00 48.31 282 VAL A O 1
ATOM 2244 N N . VAL A 1 283 ? 8.219 -9.743 1.112 1.00 52.00 283 VAL A N 1
ATOM 2245 C CA . VAL A 1 283 ? 7.301 -10.170 2.157 1.00 52.00 283 VAL A CA 1
ATOM 2246 C C . VAL A 1 283 ? 6.295 -11.103 1.504 1.00 52.00 283 VAL A C 1
ATOM 2248 O O . VAL A 1 283 ? 5.554 -10.688 0.610 1.00 52.00 283 VAL A O 1
ATOM 2251 N N . ASN A 1 284 ? 6.271 -12.370 1.923 1.00 58.81 284 ASN A N 1
ATOM 2252 C CA . ASN A 1 284 ? 5.283 -13.298 1.389 1.00 58.81 284 ASN A CA 1
ATOM 2253 C C . ASN A 1 284 ? 3.887 -12.884 1.871 1.00 58.81 284 ASN A C 1
ATOM 2255 O O . ASN A 1 284 ? 3.562 -12.924 3.061 1.00 58.81 284 ASN A O 1
ATOM 2259 N N . SER A 1 285 ? 3.069 -12.444 0.927 1.00 59.78 285 SER A N 1
ATOM 2260 C CA . SER A 1 285 ? 1.692 -12.039 1.179 1.00 59.78 285 SER A CA 1
ATOM 2261 C C . SER A 1 285 ? 0.712 -13.201 1.044 1.00 59.78 285 SER A C 1
ATOM 2263 O O . SER A 1 285 ? -0.400 -13.120 1.567 1.00 59.78 285 SER A O 1
ATOM 2265 N N . GLY A 1 286 ? 1.095 -14.264 0.325 1.00 69.44 286 GLY A N 1
ATOM 2266 C CA . GLY A 1 286 ? 0.155 -15.255 -0.186 1.00 69.44 286 GLY A CA 1
ATOM 2267 C C . GLY A 1 286 ? -0.953 -14.614 -1.027 1.00 69.44 286 GLY A C 1
ATOM 2268 O O . GLY A 1 286 ? -2.074 -15.122 -1.024 1.00 69.44 286 GLY A O 1
ATOM 2269 N N . ALA A 1 287 ? -0.691 -13.468 -1.671 1.00 78.31 287 ALA A N 1
ATOM 2270 C CA . ALA A 1 287 ? -1.694 -12.732 -2.428 1.00 78.31 287 ALA A CA 1
ATOM 2271 C C . ALA A 1 287 ? -2.124 -13.492 -3.684 1.00 78.31 287 ALA A C 1
ATOM 2273 O O . ALA A 1 287 ? -1.330 -14.187 -4.327 1.00 78.31 287 ALA A O 1
ATOM 2274 N N . ARG A 1 288 ? -3.402 -13.321 -4.030 1.00 80.12 288 ARG A N 1
ATOM 2275 C CA . ARG A 1 288 ? -3.987 -13.811 -5.273 1.00 80.12 288 ARG A CA 1
ATOM 2276 C C . ARG A 1 288 ? -3.217 -13.275 -6.475 1.00 80.12 288 ARG A C 1
ATOM 2278 O O . ARG A 1 288 ? -2.599 -12.211 -6.434 1.00 80.12 288 ARG A O 1
ATOM 2285 N N . GLN A 1 289 ? -3.279 -14.052 -7.539 1.00 77.06 289 GLN A N 1
ATOM 2286 C CA . GLN A 1 289 ? -2.496 -13.883 -8.756 1.00 77.06 289 GLN A CA 1
ATOM 2287 C C . GLN A 1 289 ? -3.347 -13.529 -9.983 1.00 77.06 289 GLN A C 1
ATOM 2289 O O . GLN A 1 289 ? -2.827 -13.471 -11.095 1.00 77.06 289 GLN A O 1
ATOM 2294 N N . ASP A 1 290 ? -4.641 -13.306 -9.765 1.00 78.75 290 ASP A N 1
ATOM 2295 C CA . ASP A 1 290 ? -5.661 -13.042 -10.774 1.00 78.75 290 ASP A CA 1
ATOM 2296 C C . ASP A 1 290 ? -6.257 -11.628 -10.613 1.00 78.75 290 ASP A C 1
ATOM 2298 O O . ASP A 1 290 ? -5.931 -10.883 -9.681 1.00 78.75 290 ASP A O 1
ATOM 2302 N N . ASP A 1 291 ? -7.195 -11.274 -11.495 1.00 81.56 291 ASP A N 1
ATOM 2303 C CA . ASP A 1 291 ? -7.907 -9.988 -11.482 1.00 81.56 291 ASP A CA 1
ATOM 2304 C C . ASP A 1 291 ? -8.631 -9.715 -10.148 1.00 81.56 291 ASP A C 1
ATOM 2306 O O . ASP A 1 291 ? -8.878 -8.561 -9.796 1.00 81.56 291 ASP A O 1
ATOM 2310 N N . SER A 1 292 ? -8.939 -10.747 -9.352 1.00 83.38 292 SER A N 1
ATOM 2311 C CA . SER A 1 292 ? -9.598 -10.563 -8.056 1.00 83.38 292 SER A CA 1
ATOM 2312 C C . SER A 1 292 ? -8.667 -9.994 -6.984 1.00 83.38 292 SER A C 1
ATOM 2314 O O . SER A 1 292 ? -9.147 -9.469 -5.981 1.00 83.38 292 SER A O 1
ATOM 2316 N N . PHE A 1 293 ? -7.344 -10.016 -7.173 1.00 86.69 293 PHE A N 1
ATOM 2317 C CA . PHE A 1 293 ? -6.438 -9.242 -6.320 1.00 86.69 293 PHE A CA 1
ATOM 2318 C C . PHE A 1 293 ? -6.699 -7.731 -6.450 1.00 86.69 293 PHE A C 1
ATOM 2320 O O . PHE A 1 293 ? -6.722 -7.006 -5.451 1.00 86.69 293 PHE A O 1
ATOM 2327 N N . PHE A 1 294 ? -6.980 -7.266 -7.667 1.00 87.94 294 PHE A N 1
ATOM 2328 C CA . PHE A 1 294 ? -6.977 -5.858 -8.068 1.00 87.94 294 PHE A CA 1
ATOM 2329 C C . PHE A 1 294 ? -8.208 -5.047 -7.626 1.00 87.94 294 PHE A C 1
ATOM 2331 O O . PHE A 1 294 ? -8.485 -3.983 -8.174 1.00 87.94 294 PHE A O 1
ATOM 2338 N N . TYR A 1 295 ? -8.895 -5.474 -6.558 1.00 90.62 295 TYR A N 1
ATOM 2339 C CA . TYR A 1 295 ? -9.732 -4.568 -5.760 1.00 90.62 295 TYR A CA 1
ATOM 2340 C C . TYR A 1 295 ? -8.906 -3.460 -5.092 1.00 90.62 295 TYR A C 1
ATOM 2342 O O . TYR A 1 295 ? -9.458 -2.423 -4.738 1.00 90.62 295 TYR A O 1
ATOM 2350 N N . VAL A 1 296 ? -7.596 -3.667 -4.912 1.00 93.00 296 VAL A N 1
ATOM 2351 C CA . VAL A 1 296 ? -6.661 -2.676 -4.358 1.00 93.00 296 VAL A CA 1
ATOM 2352 C C . VAL A 1 296 ? -6.395 -1.533 -5.349 1.00 93.00 296 VAL A C 1
ATOM 2354 O O . VAL A 1 296 ? -6.358 -1.791 -6.552 1.00 93.00 296 VAL A O 1
ATOM 2357 N N . PRO A 1 297 ? -6.148 -0.284 -4.904 1.00 95.69 297 PRO A N 1
ATOM 2358 C CA . PRO A 1 297 ? -5.706 0.776 -5.809 1.00 95.69 297 PRO A CA 1
ATOM 2359 C C . PRO A 1 297 ? -4.360 0.404 -6.443 1.00 95.69 297 PRO A C 1
ATOM 2361 O O . PRO A 1 297 ? -3.414 0.060 -5.728 1.00 95.69 297 PRO A O 1
ATOM 2364 N N . HIS A 1 298 ? -4.276 0.473 -7.768 1.00 94.88 298 HIS A N 1
ATOM 2365 C CA . HIS A 1 298 ? -3.144 -0.008 -8.557 1.00 94.88 298 HIS A CA 1
ATOM 2366 C C . HIS A 1 298 ? -2.887 0.842 -9.809 1.00 94.88 298 HIS A C 1
ATOM 2368 O O . HIS A 1 298 ? -3.761 1.563 -10.293 1.00 94.88 298 HIS A O 1
ATOM 2374 N N . THR A 1 299 ? -1.661 0.761 -10.322 1.00 93.88 299 THR A N 1
ATOM 2375 C CA . THR A 1 299 ? -1.227 1.373 -11.583 1.00 93.88 299 THR A CA 1
ATOM 2376 C C . THR A 1 299 ? -0.151 0.504 -12.239 1.00 93.88 299 THR A C 1
ATOM 2378 O O . THR A 1 299 ? 0.693 -0.054 -11.526 1.00 93.88 299 THR A O 1
ATOM 2381 N N . PRO A 1 300 ? -0.144 0.375 -13.575 1.00 91.00 300 PRO A N 1
ATOM 2382 C CA . PRO A 1 300 ? 0.819 -0.469 -14.264 1.00 91.00 300 PRO A CA 1
ATOM 2383 C C . PRO A 1 300 ? 2.222 0.134 -14.187 1.00 91.00 300 PRO A C 1
ATOM 2385 O O . PRO A 1 300 ? 2.412 1.337 -14.394 1.00 91.00 300 PRO A O 1
ATOM 2388 N N . LEU A 1 301 ? 3.212 -0.715 -13.912 1.00 89.06 301 LEU A N 1
ATOM 2389 C CA . LEU A 1 301 ? 4.631 -0.377 -14.027 1.00 89.06 301 LEU A CA 1
ATOM 2390 C C . LEU A 1 301 ? 5.184 -0.841 -15.382 1.00 89.06 301 LEU A C 1
ATOM 2392 O O . LEU A 1 301 ? 5.954 -0.115 -16.020 1.00 89.06 301 LEU A O 1
ATOM 2396 N N . GLY A 1 302 ? 4.747 -2.016 -15.843 1.00 84.62 302 GLY A N 1
ATOM 2397 C CA . GLY A 1 302 ? 5.186 -2.666 -17.079 1.00 84.62 302 GLY A CA 1
ATOM 2398 C C . GLY A 1 302 ? 6.022 -3.915 -16.806 1.00 84.62 302 GLY A C 1
ATOM 2399 O O . GLY A 1 302 ? 6.021 -4.432 -15.690 1.00 84.62 302 GLY A O 1
ATOM 2400 N N . ILE A 1 303 ? 6.744 -4.387 -17.822 1.00 80.25 303 ILE A N 1
ATOM 2401 C CA . ILE A 1 303 ? 7.556 -5.604 -17.723 1.00 80.25 303 ILE A CA 1
ATOM 2402 C C . ILE A 1 303 ? 8.810 -5.312 -16.896 1.00 80.25 303 ILE A C 1
ATOM 2404 O O . ILE A 1 303 ? 9.594 -4.414 -17.213 1.00 80.25 303 ILE A O 1
ATOM 2408 N N . SER A 1 304 ? 8.995 -6.073 -15.825 1.00 75.38 304 SER A N 1
ATOM 2409 C CA . SER A 1 304 ? 10.094 -5.944 -14.878 1.00 75.38 304 SER A CA 1
ATOM 2410 C C . SER A 1 304 ? 10.776 -7.290 -14.705 1.00 75.38 304 SER A C 1
ATOM 2412 O O . SER A 1 304 ? 10.153 -8.245 -14.264 1.00 75.38 304 SER A O 1
ATOM 2414 N N . ASN A 1 305 ? 12.083 -7.335 -14.948 1.00 71.81 305 ASN A N 1
ATOM 2415 C CA . ASN A 1 305 ? 12.921 -8.452 -14.542 1.00 71.81 305 ASN A CA 1
ATOM 2416 C C . ASN A 1 305 ? 13.799 -8.004 -13.367 1.00 71.81 305 ASN A C 1
ATOM 2418 O O . ASN A 1 305 ? 14.826 -7.334 -13.527 1.00 71.81 305 ASN A O 1
ATOM 2422 N N . CYS A 1 306 ? 13.324 -8.312 -12.163 1.00 60.09 306 CYS A N 1
ATOM 2423 C CA . CYS A 1 306 ? 13.934 -7.901 -10.901 1.00 60.09 306 CYS A CA 1
ATOM 2424 C C . CYS A 1 306 ? 14.623 -9.047 -10.143 1.00 60.09 306 CYS A C 1
ATOM 2426 O O . CYS A 1 306 ? 15.258 -8.774 -9.125 1.00 60.09 306 CYS A O 1
ATOM 2428 N N . PHE A 1 307 ? 14.547 -10.292 -10.634 1.00 57.28 307 PHE A N 1
ATOM 2429 C CA . PHE A 1 307 ? 15.008 -11.474 -9.893 1.00 57.28 307 PHE A CA 1
ATOM 2430 C C . PHE A 1 307 ? 16.036 -12.355 -10.624 1.00 57.28 307 PHE A C 1
ATOM 2432 O O . PHE A 1 307 ? 16.718 -13.126 -9.950 1.00 57.28 307 PHE A O 1
ATOM 2439 N N . ASP A 1 308 ? 16.254 -12.192 -11.937 1.00 57.25 308 ASP A N 1
ATOM 2440 C CA . ASP A 1 308 ? 17.172 -13.075 -12.690 1.00 57.25 308 ASP A CA 1
ATOM 2441 C C . ASP A 1 308 ? 18.625 -12.581 -12.757 1.00 57.25 308 ASP A C 1
ATOM 2443 O O . ASP A 1 308 ? 19.517 -13.248 -13.296 1.00 57.25 308 ASP A O 1
ATOM 2447 N N . LEU A 1 309 ? 18.909 -11.397 -12.213 1.00 59.56 309 LEU A N 1
ATOM 2448 C CA . LEU A 1 309 ? 20.259 -10.841 -12.205 1.00 59.56 309 LEU A CA 1
ATOM 2449 C C . LEU A 1 309 ? 21.037 -11.324 -10.981 1.00 59.56 309 LEU A C 1
ATOM 2451 O O . LEU A 1 309 ? 21.175 -10.631 -9.979 1.00 59.56 309 LEU A O 1
ATOM 2455 N N . PHE A 1 310 ? 21.646 -12.503 -11.103 1.00 58.69 310 PHE A N 1
ATOM 2456 C CA . PHE A 1 310 ? 22.555 -13.070 -10.093 1.00 58.69 310 PHE A CA 1
ATOM 2457 C C . PHE A 1 310 ? 23.909 -12.338 -9.975 1.00 58.69 310 PHE A C 1
ATOM 2459 O O . PHE A 1 310 ? 24.822 -12.813 -9.298 1.00 58.69 310 PHE A O 1
ATOM 2466 N N . VAL A 1 311 ? 24.086 -11.204 -10.661 1.00 62.19 311 VAL A N 1
ATOM 2467 C CA . VAL A 1 311 ? 25.340 -10.442 -10.703 1.00 62.19 311 VAL A CA 1
ATOM 2468 C C . VAL A 1 311 ? 25.073 -9.014 -10.250 1.00 62.19 311 VAL A C 1
ATOM 2470 O O . VAL A 1 311 ? 24.355 -8.281 -10.914 1.00 62.19 311 VAL A O 1
ATOM 2473 N N . SER A 1 312 ? 25.692 -8.602 -9.145 1.00 63.44 312 SER A N 1
ATOM 2474 C CA . SER A 1 312 ? 25.627 -7.226 -8.638 1.00 63.44 312 SER A CA 1
ATOM 2475 C C . SER A 1 312 ? 26.386 -6.266 -9.558 1.00 63.44 312 SER A C 1
ATOM 2477 O O . SER A 1 312 ? 27.558 -6.498 -9.884 1.00 63.44 312 SER A O 1
ATOM 2479 N N . ARG A 1 313 ? 25.751 -5.149 -9.942 1.00 66.62 313 ARG A N 1
ATOM 2480 C CA . ARG A 1 313 ? 26.393 -4.095 -10.745 1.00 66.62 313 ARG A CA 1
ATOM 2481 C C . ARG A 1 313 ? 27.579 -3.471 -10.023 1.00 66.62 313 ARG A C 1
ATOM 2483 O O . ARG A 1 313 ? 28.574 -3.133 -10.659 1.00 66.62 313 ARG A O 1
ATOM 2490 N N . ARG A 1 314 ? 27.484 -3.334 -8.699 1.00 67.19 314 ARG A N 1
ATOM 2491 C CA . ARG A 1 314 ? 28.544 -2.775 -7.851 1.00 67.19 314 ARG A CA 1
ATOM 2492 C C . ARG A 1 314 ? 29.782 -3.667 -7.826 1.00 67.19 314 ARG A C 1
ATOM 2494 O O . ARG A 1 314 ? 30.896 -3.153 -7.900 1.00 67.19 314 ARG A O 1
ATOM 2501 N N . ASP A 1 315 ? 29.581 -4.976 -7.717 1.00 71.00 315 ASP A N 1
ATOM 2502 C CA . ASP A 1 315 ? 30.672 -5.929 -7.496 1.00 71.00 315 ASP A CA 1
ATOM 2503 C C . ASP A 1 315 ? 31.275 -6.433 -8.814 1.00 71.00 315 ASP A C 1
ATOM 2505 O O . ASP A 1 315 ? 32.473 -6.704 -8.893 1.00 71.00 315 ASP A O 1
ATOM 2509 N N . ASN A 1 316 ? 30.469 -6.517 -9.878 1.00 72.88 316 ASN A N 1
ATOM 2510 C CA . ASN A 1 316 ? 30.925 -6.888 -11.214 1.00 72.88 316 ASN A CA 1
ATOM 2511 C C . ASN A 1 316 ? 30.166 -6.113 -12.311 1.00 72.88 316 ASN A C 1
ATOM 2513 O O . ASN A 1 316 ? 29.285 -6.676 -12.970 1.00 72.88 316 ASN A O 1
ATOM 2517 N N . PRO A 1 317 ? 30.545 -4.847 -12.576 1.00 77.19 317 PRO A N 1
ATOM 2518 C CA . PRO A 1 317 ? 29.856 -4.003 -13.551 1.00 77.19 317 PRO A CA 1
ATOM 2519 C C . PRO A 1 317 ? 29.818 -4.617 -14.954 1.00 77.19 317 PRO A C 1
ATOM 2521 O O . PRO A 1 317 ? 28.785 -4.631 -15.611 1.00 77.19 317 PRO A O 1
ATOM 2524 N N . VAL A 1 318 ? 30.937 -5.184 -15.417 1.00 81.69 318 VAL A N 1
ATOM 2525 C CA . VAL A 1 318 ? 31.034 -5.769 -16.766 1.00 81.69 318 VAL A CA 1
ATOM 2526 C C . VAL A 1 318 ? 30.191 -7.041 -16.883 1.00 81.69 318 VAL A C 1
ATOM 2528 O O . VAL A 1 318 ? 29.588 -7.291 -17.926 1.00 81.69 318 VAL A O 1
ATOM 2531 N N . GLY A 1 319 ? 30.156 -7.863 -15.832 1.00 79.50 319 GLY A N 1
ATOM 2532 C CA . GLY A 1 319 ? 29.312 -9.054 -15.772 1.00 79.50 319 GLY A CA 1
ATOM 2533 C C . GLY A 1 319 ? 27.827 -8.708 -15.740 1.00 79.50 319 GLY A C 1
ATOM 2534 O O . GLY A 1 319 ? 27.060 -9.324 -16.475 1.00 79.50 319 GLY A O 1
ATOM 2535 N N . TYR A 1 320 ? 27.452 -7.692 -14.959 1.00 78.81 320 TYR A N 1
ATOM 2536 C CA . TYR A 1 320 ? 26.092 -7.162 -14.903 1.00 78.81 320 TYR A CA 1
ATOM 2537 C C . TYR A 1 320 ? 25.623 -6.682 -16.280 1.00 78.81 320 TYR A C 1
ATOM 2539 O O . TYR A 1 320 ? 24.619 -7.175 -16.781 1.00 78.81 320 TYR A O 1
ATOM 2547 N N . GLU A 1 321 ? 26.387 -5.818 -16.958 1.00 83.31 321 GLU A N 1
ATOM 2548 C CA . GLU A 1 321 ? 25.998 -5.312 -18.285 1.00 83.31 321 GLU A CA 1
ATOM 2549 C C . GLU A 1 321 ? 25.868 -6.451 -19.314 1.00 83.31 321 GLU A C 1
ATOM 2551 O O . GLU A 1 321 ? 24.950 -6.464 -20.130 1.00 83.31 321 GLU A O 1
ATOM 2556 N N . LYS A 1 322 ? 26.733 -7.474 -19.248 1.00 82.69 322 LYS A N 1
ATOM 2557 C CA . LYS A 1 322 ? 26.593 -8.678 -20.087 1.00 82.69 322 LYS A CA 1
ATOM 2558 C C . LYS A 1 322 ? 25.322 -9.470 -19.772 1.00 82.69 322 LYS A C 1
ATOM 2560 O O . LYS A 1 322 ? 24.720 -10.012 -20.696 1.00 82.69 322 LYS A O 1
ATOM 2565 N N . ALA A 1 323 ? 24.936 -9.582 -18.503 1.00 79.12 323 ALA A N 1
ATOM 2566 C CA . ALA A 1 323 ? 23.708 -10.262 -18.095 1.00 79.12 323 ALA A CA 1
ATOM 2567 C C . ALA A 1 323 ? 22.464 -9.489 -18.563 1.00 79.12 323 ALA A C 1
ATOM 2569 O O . ALA A 1 323 ? 21.586 -10.079 -19.185 1.00 79.12 323 ALA A O 1
ATOM 2570 N N . VAL A 1 324 ? 22.454 -8.165 -18.382 1.00 80.88 324 VAL A N 1
ATOM 2571 C CA . VAL A 1 324 ? 21.413 -7.256 -18.886 1.00 80.88 324 VAL A CA 1
ATOM 2572 C C . VAL A 1 324 ? 21.233 -7.424 -20.397 1.00 80.88 324 VAL A C 1
ATOM 2574 O O . VAL A 1 324 ? 20.119 -7.652 -20.862 1.00 80.88 324 VAL A O 1
ATOM 2577 N N . GLN A 1 325 ? 22.323 -7.388 -21.175 1.00 83.62 325 GLN A N 1
ATOM 2578 C CA . GLN A 1 325 ? 22.239 -7.568 -22.629 1.00 83.62 325 GLN A CA 1
ATOM 2579 C C . GLN A 1 325 ? 21.691 -8.942 -23.020 1.00 83.62 325 GLN A C 1
ATOM 2581 O O . GLN A 1 325 ? 20.873 -9.025 -23.930 1.00 83.62 325 GLN A O 1
ATOM 2586 N N . LYS A 1 326 ? 22.062 -10.015 -22.309 1.00 82.12 326 LYS A N 1
ATOM 2587 C CA . LYS A 1 326 ? 21.490 -11.349 -22.552 1.00 82.12 326 LYS A CA 1
ATOM 2588 C C . LYS A 1 326 ? 19.982 -11.387 -22.313 1.00 82.12 326 LYS A C 1
ATOM 2590 O O . LYS A 1 326 ? 19.276 -11.977 -23.125 1.00 82.12 326 LYS A O 1
ATOM 2595 N N . ILE A 1 327 ? 19.499 -10.762 -21.238 1.00 78.00 327 ILE A N 1
ATOM 2596 C CA . ILE A 1 327 ? 18.062 -10.667 -20.939 1.00 78.00 327 ILE A CA 1
ATOM 2597 C C . ILE A 1 327 ? 17.348 -9.900 -22.054 1.00 78.00 327 ILE A C 1
ATOM 2599 O O . ILE A 1 327 ? 16.351 -10.379 -22.585 1.00 78.00 327 ILE A O 1
ATOM 2603 N N . ILE A 1 328 ? 17.892 -8.755 -22.475 1.00 78.44 328 ILE A N 1
ATOM 2604 C CA . ILE A 1 328 ? 17.320 -7.941 -23.558 1.00 78.44 328 ILE A CA 1
ATOM 2605 C C . ILE A 1 328 ? 17.284 -8.720 -24.877 1.00 78.44 328 ILE A C 1
ATOM 2607 O O . ILE A 1 328 ? 16.273 -8.715 -25.574 1.00 78.44 328 ILE A O 1
ATOM 2611 N N . GLU A 1 329 ? 18.378 -9.389 -25.244 1.00 80.31 329 GLU A N 1
ATOM 2612 C CA . GLU A 1 329 ? 18.446 -10.215 -26.451 1.00 80.31 329 GLU A CA 1
ATOM 2613 C C . GLU A 1 329 ? 17.460 -11.382 -26.399 1.00 80.31 329 GLU A C 1
ATOM 2615 O O . GLU A 1 329 ? 16.852 -11.711 -27.416 1.00 80.31 329 GLU A O 1
ATOM 2620 N N . HIS A 1 330 ? 17.298 -12.012 -25.235 1.00 76.69 330 HIS A N 1
ATOM 2621 C CA . HIS A 1 330 ? 16.328 -13.081 -25.033 1.00 76.69 330 HIS A CA 1
ATOM 2622 C C . HIS A 1 330 ? 14.894 -12.571 -25.204 1.00 76.69 330 HIS A C 1
ATOM 2624 O O . HIS A 1 330 ? 14.145 -13.135 -25.999 1.00 76.69 330 HIS A O 1
ATOM 2630 N N . TRP A 1 331 ? 14.549 -11.455 -24.560 1.00 73.19 331 TRP A N 1
ATOM 2631 C CA . TRP A 1 331 ? 13.242 -10.810 -24.694 1.00 73.19 331 TRP A CA 1
ATOM 2632 C C . TRP A 1 331 ? 12.931 -10.400 -26.131 1.00 73.19 331 TRP A C 1
ATOM 2634 O O . TRP A 1 331 ? 11.852 -10.692 -26.642 1.00 73.19 331 TRP A O 1
ATOM 2644 N N . ARG A 1 332 ? 13.899 -9.798 -26.831 1.00 73.75 332 ARG A N 1
ATOM 2645 C CA . ARG A 1 332 ? 13.755 -9.464 -28.254 1.00 73.75 332 ARG A CA 1
ATOM 2646 C C . ARG A 1 332 ? 13.556 -10.707 -29.108 1.00 73.75 332 ARG A C 1
ATOM 2648 O O . ARG A 1 332 ? 12.676 -10.711 -29.952 1.00 73.75 332 ARG A O 1
ATOM 2655 N N . LYS A 1 333 ? 14.296 -11.791 -28.853 1.00 72.19 333 LYS A N 1
ATOM 2656 C CA . LYS A 1 333 ? 14.097 -13.067 -29.557 1.00 72.19 333 LYS A CA 1
ATOM 2657 C C . LYS A 1 333 ? 12.723 -13.668 -29.293 1.00 72.19 333 LYS A C 1
ATOM 2659 O O . LYS A 1 333 ? 12.146 -14.210 -30.227 1.00 72.19 333 LYS A O 1
ATOM 2664 N N . ILE A 1 334 ? 12.190 -13.596 -28.074 1.00 66.25 334 ILE A N 1
ATOM 2665 C CA . ILE A 1 334 ? 10.812 -14.031 -27.789 1.00 66.25 334 ILE A CA 1
ATOM 2666 C C . ILE A 1 334 ? 9.829 -13.193 -28.614 1.00 66.25 334 ILE A C 1
ATOM 2668 O O . ILE A 1 334 ? 8.949 -13.750 -29.269 1.00 66.25 334 ILE A O 1
ATOM 2672 N N . ASN A 1 335 ? 10.031 -11.876 -28.659 1.00 61.91 335 ASN A N 1
ATOM 2673 C CA . ASN A 1 335 ? 9.190 -10.959 -29.424 1.00 61.91 335 ASN A CA 1
ATOM 2674 C C . ASN A 1 335 ? 9.300 -11.172 -30.952 1.00 61.91 335 ASN A C 1
ATOM 2676 O O . ASN A 1 335 ? 8.309 -11.090 -31.664 1.00 61.91 335 ASN A O 1
ATOM 2680 N N . ASP A 1 336 ? 10.490 -11.512 -31.457 1.00 61.59 336 ASP A N 1
ATOM 2681 C CA . ASP A 1 336 ? 10.765 -11.696 -32.891 1.00 61.59 336 ASP A CA 1
ATOM 2682 C C . ASP A 1 336 ? 10.404 -13.109 -33.392 1.00 61.59 336 ASP A C 1
ATOM 2684 O O . ASP A 1 336 ? 9.942 -13.290 -34.519 1.00 61.59 336 ASP A O 1
ATOM 2688 N N . SER A 1 337 ? 10.638 -14.143 -32.573 1.00 52.16 337 SER A N 1
ATOM 2689 C CA . SER A 1 337 ? 10.319 -15.546 -32.899 1.00 52.16 337 SER A CA 1
ATOM 2690 C C . SER A 1 337 ? 8.826 -15.845 -32.806 1.00 52.16 337 SER A C 1
ATOM 2692 O O . SER A 1 337 ? 8.335 -16.770 -33.458 1.00 52.16 337 SER A O 1
ATOM 2694 N N . THR A 1 338 ? 8.079 -15.015 -32.077 1.00 48.47 338 THR A N 1
ATOM 2695 C CA . THR A 1 338 ? 6.623 -14.967 -32.159 1.00 48.47 338 THR A CA 1
ATOM 2696 C C . THR A 1 338 ? 6.200 -14.201 -33.412 1.00 48.47 338 THR A C 1
ATOM 2698 O O . THR A 1 338 ? 5.597 -13.135 -33.372 1.00 48.47 338 THR A O 1
ATOM 2701 N N . ASN A 1 339 ? 6.420 -14.823 -34.574 1.00 40.22 339 ASN A N 1
ATOM 2702 C CA . ASN A 1 339 ? 5.766 -14.482 -35.840 1.00 40.22 339 ASN A CA 1
ATOM 2703 C C . ASN A 1 339 ? 4.273 -14.874 -35.783 1.00 40.22 339 ASN A C 1
ATOM 2705 O O . ASN A 1 339 ? 3.745 -15.607 -36.619 1.00 40.22 339 ASN A O 1
ATOM 2709 N N . VAL A 1 340 ? 3.600 -14.444 -34.718 1.00 42.28 340 VAL A N 1
ATOM 2710 C CA . VAL A 1 340 ? 2.217 -14.739 -34.404 1.00 42.28 340 VAL A CA 1
ATOM 2711 C C . VAL A 1 340 ? 1.493 -13.406 -34.351 1.00 42.28 340 VAL A C 1
ATOM 2713 O O . VAL A 1 340 ? 1.209 -12.827 -33.304 1.00 42.28 340 VAL A O 1
ATOM 2716 N N . SER A 1 341 ? 1.137 -12.946 -35.544 1.00 39.09 341 SER A N 1
ATOM 2717 C CA . SER A 1 341 ? 0.135 -11.909 -35.785 1.00 39.09 341 SER A CA 1
ATOM 2718 C C . SER A 1 341 ? -1.244 -12.232 -35.174 1.00 39.09 341 SER A C 1
ATOM 2720 O O . SER A 1 341 ? -2.136 -11.392 -35.231 1.00 39.09 341 SER A O 1
ATOM 2722 N N . SER A 1 342 ? -1.418 -13.397 -34.533 1.00 36.91 342 SER A N 1
ATOM 2723 C CA . SER A 1 342 ? -2.564 -13.750 -33.684 1.00 36.91 342 SER A CA 1
ATOM 2724 C C . SER A 1 342 ? -2.299 -13.735 -32.163 1.00 36.91 342 SER A C 1
ATOM 2726 O O . SER A 1 342 ? -3.250 -13.868 -31.402 1.00 36.91 342 SER A O 1
ATOM 2728 N N . LEU A 1 343 ? -1.062 -13.520 -31.690 1.00 39.78 343 LEU A N 1
ATOM 2729 C CA . LEU A 1 343 ? -0.699 -13.464 -30.260 1.00 39.78 343 LEU A CA 1
ATOM 2730 C C . LEU A 1 343 ? -0.080 -12.120 -29.849 1.00 39.78 343 LEU A C 1
ATOM 2732 O O . LEU A 1 343 ? -0.216 -11.729 -28.695 1.00 39.78 343 LEU A O 1
ATOM 2736 N N . GLY A 1 344 ? 0.497 -11.362 -30.788 1.00 37.78 344 GLY A N 1
ATOM 2737 C CA . GLY A 1 344 ? 1.137 -10.060 -30.535 1.00 37.78 344 GLY A CA 1
ATOM 2738 C C . GLY A 1 344 ? 0.195 -8.868 -30.299 1.00 37.78 344 GLY A C 1
ATOM 2739 O O . GLY A 1 344 ? 0.651 -7.737 -30.203 1.00 37.78 344 GLY A O 1
ATOM 2740 N N . ARG A 1 345 ? -1.126 -9.080 -30.223 1.00 37.50 345 ARG A N 1
ATOM 2741 C CA . ARG A 1 345 ? -2.101 -8.039 -29.819 1.00 37.50 345 ARG A CA 1
ATOM 2742 C C . ARG A 1 345 ? -3.093 -8.482 -28.745 1.00 37.50 345 ARG A C 1
ATOM 2744 O O . ARG A 1 345 ? -3.829 -7.646 -28.240 1.00 37.50 345 ARG A O 1
ATOM 2751 N N . SER A 1 346 ? -3.125 -9.770 -28.400 1.00 38.09 346 SER A N 1
ATOM 2752 C CA . SER A 1 346 ? -4.168 -10.357 -27.541 1.00 38.09 346 SER A CA 1
ATOM 2753 C C . SER A 1 346 ? -3.650 -10.849 -26.181 1.00 38.09 346 SER A C 1
ATOM 2755 O O . SER A 1 346 ? -4.404 -11.487 -25.454 1.00 38.09 346 SER A O 1
ATOM 2757 N N . ARG A 1 347 ? -2.374 -10.606 -25.846 1.00 50.69 347 ARG A N 1
ATOM 2758 C CA . ARG A 1 347 ? -1.700 -11.200 -24.674 1.00 50.69 347 ARG A CA 1
ATOM 2759 C C . ARG A 1 347 ? -0.931 -10.210 -23.787 1.00 50.69 347 ARG A C 1
ATOM 2761 O O . ARG A 1 347 ? -0.123 -10.636 -22.975 1.00 50.69 347 ARG A O 1
ATOM 2768 N N . ALA A 1 348 ? -1.164 -8.908 -23.923 1.00 58.56 348 ALA A N 1
ATOM 2769 C CA . ALA A 1 348 ? -0.622 -7.920 -22.991 1.00 58.56 348 ALA A CA 1
ATOM 2770 C C . ALA A 1 348 ? -1.667 -7.605 -21.917 1.00 58.56 348 ALA A C 1
ATOM 2772 O O . ALA A 1 348 ? -2.853 -7.521 -22.231 1.00 58.56 348 ALA A O 1
ATOM 2773 N N . VAL A 1 349 ? -1.225 -7.403 -20.674 1.00 68.88 349 VAL A N 1
ATOM 2774 C CA . VAL A 1 349 ? -2.010 -6.694 -19.655 1.00 68.88 349 VAL A CA 1
ATOM 2775 C C . VAL A 1 349 ? -2.577 -5.422 -20.290 1.00 68.88 349 VAL A C 1
ATOM 2777 O O . VAL A 1 349 ? -1.820 -4.595 -20.802 1.00 68.88 349 VAL A O 1
ATOM 2780 N N . THR A 1 350 ? -3.901 -5.286 -20.307 1.00 73.31 350 THR A N 1
ATOM 2781 C CA . THR A 1 350 ? -4.573 -4.173 -20.993 1.00 73.31 350 THR A CA 1
ATOM 2782 C C . THR A 1 350 ? -4.840 -2.997 -20.066 1.00 73.31 350 THR A C 1
ATOM 2784 O O . THR A 1 350 ? -4.945 -1.871 -20.546 1.00 73.31 350 THR A O 1
ATOM 2787 N N . ASP A 1 351 ? -4.967 -3.263 -18.762 1.00 80.75 351 ASP A N 1
ATOM 2788 C CA . ASP A 1 351 ? -5.299 -2.276 -17.727 1.00 80.75 351 ASP A CA 1
ATOM 2789 C C . ASP A 1 351 ? -6.466 -1.336 -18.108 1.00 80.75 351 ASP A C 1
ATOM 2791 O O . ASP A 1 351 ? -6.425 -0.103 -17.960 1.00 80.75 351 ASP A O 1
ATOM 2795 N N . GLN A 1 352 ? -7.510 -1.931 -18.686 1.00 83.94 352 GLN A N 1
ATOM 2796 C CA . GLN A 1 352 ? -8.646 -1.202 -19.233 1.00 83.94 352 GLN A CA 1
ATOM 2797 C C . GLN A 1 352 ? -9.709 -0.961 -18.165 1.00 83.94 352 GLN A C 1
ATOM 2799 O O . GLN A 1 352 ? -9.739 -1.606 -17.115 1.00 83.94 352 GLN A O 1
ATOM 2804 N N . TRP A 1 353 ? -10.580 0.004 -18.453 1.00 84.38 353 TRP A N 1
ATOM 2805 C CA . TRP A 1 353 ? -11.744 0.316 -17.639 1.00 84.38 353 TRP A CA 1
ATOM 2806 C C . TRP A 1 353 ? -13.008 -0.090 -18.386 1.00 84.38 353 TRP A C 1
ATOM 2808 O O . TRP A 1 353 ? -13.209 0.299 -19.537 1.00 84.38 353 TRP A O 1
ATOM 2818 N N . ASP A 1 354 ? -13.839 -0.892 -17.738 1.00 83.88 354 ASP A N 1
ATOM 2819 C CA . ASP A 1 354 ? -15.174 -1.221 -18.212 1.00 83.88 354 ASP A CA 1
ATOM 2820 C C . ASP A 1 354 ? -16.124 -0.123 -17.728 1.00 83.88 354 ASP A C 1
ATOM 2822 O O . ASP A 1 354 ? -16.428 -0.042 -16.539 1.00 83.88 354 ASP A O 1
ATOM 2826 N N . GLU A 1 355 ? -16.556 0.750 -18.639 1.00 85.56 355 GLU A N 1
ATOM 2827 C CA . GLU A 1 355 ? -17.459 1.871 -18.339 1.00 85.56 355 GLU A CA 1
ATOM 2828 C C . GLU A 1 355 ? -18.865 1.407 -17.926 1.00 85.56 355 GLU A C 1
ATOM 2830 O O . GLU A 1 355 ? -19.546 2.097 -17.170 1.00 85.56 355 GLU A O 1
ATOM 2835 N N . GLU A 1 356 ? -19.316 0.241 -18.402 1.00 83.94 356 GLU A N 1
ATOM 2836 C CA . GLU A 1 356 ? -20.656 -0.275 -18.108 1.00 83.94 356 GLU A CA 1
ATOM 2837 C C . GLU A 1 356 ? -20.701 -0.899 -16.711 1.00 83.94 356 GLU A C 1
ATOM 2839 O O . GLU A 1 356 ? -21.617 -0.640 -15.928 1.00 83.94 356 GLU A O 1
ATOM 2844 N N . LEU A 1 357 ? -19.681 -1.692 -16.379 1.00 77.44 357 LEU A N 1
ATOM 2845 C CA . LEU A 1 357 ? -19.552 -2.339 -15.073 1.00 77.44 357 LEU A CA 1
ATOM 2846 C C . LEU A 1 357 ? -18.800 -1.482 -14.047 1.00 77.44 357 LEU A C 1
ATOM 2848 O O . LEU A 1 357 ? -18.706 -1.875 -12.883 1.00 77.44 357 LEU A O 1
ATOM 2852 N N . ASN A 1 358 ? -18.285 -0.327 -14.476 1.00 78.31 358 ASN A N 1
ATOM 2853 C CA . ASN A 1 358 ? -17.477 0.610 -13.701 1.00 78.31 358 ASN A CA 1
ATOM 2854 C C . ASN A 1 358 ? -16.349 -0.093 -12.924 1.00 78.31 358 ASN A C 1
ATOM 2856 O O . ASN A 1 358 ? -16.207 0.092 -11.711 1.00 78.31 358 ASN A O 1
ATOM 2860 N N . LYS A 1 359 ? -15.587 -0.945 -13.624 1.00 80.56 359 LYS A N 1
ATOM 2861 C CA . LYS A 1 359 ? -14.550 -1.798 -13.029 1.00 80.56 359 LYS A CA 1
ATOM 2862 C C . LYS A 1 359 ? -13.278 -1.873 -13.882 1.00 80.56 359 LYS A C 1
ATOM 2864 O O . LYS A 1 359 ? -13.373 -1.851 -15.110 1.00 80.56 359 LYS A O 1
ATOM 2869 N N . PRO A 1 360 ? -12.097 -2.033 -13.265 1.00 84.12 360 PRO A N 1
ATOM 2870 C CA . PRO A 1 360 ? -10.883 -2.370 -13.995 1.00 84.12 360 PRO A CA 1
ATOM 2871 C C . PRO A 1 360 ? -10.946 -3.820 -14.512 1.00 84.12 360 PRO A C 1
ATOM 2873 O O . PRO A 1 360 ? -11.565 -4.682 -13.880 1.00 84.12 360 PRO A O 1
ATOM 2876 N N . PHE A 1 361 ? -10.329 -4.085 -15.667 1.00 84.44 361 PHE A N 1
ATOM 2877 C CA . PHE A 1 361 ? -10.134 -5.447 -16.178 1.00 84.44 361 PHE A CA 1
ATOM 2878 C C . PHE A 1 361 ? -8.825 -5.620 -16.964 1.00 84.44 361 PHE A C 1
ATOM 2880 O O . PHE A 1 361 ? -8.268 -4.659 -17.514 1.00 84.44 361 PHE A O 1
ATOM 2887 N N . GLY A 1 362 ? -8.365 -6.874 -17.048 1.00 80.56 362 GLY A N 1
ATOM 2888 C CA . GLY A 1 362 ? -7.159 -7.249 -17.786 1.00 80.56 362 GLY A CA 1
ATOM 2889 C C . GLY A 1 362 ? -5.871 -6.871 -17.058 1.00 80.56 362 GLY A C 1
ATOM 2890 O O . GLY A 1 362 ? -4.900 -6.481 -17.711 1.00 80.56 362 GLY A O 1
ATOM 2891 N N . GLN A 1 363 ? -5.886 -6.936 -15.721 1.00 83.06 363 GLN A N 1
ATOM 2892 C CA . GLN A 1 363 ? -4.718 -6.713 -14.862 1.00 83.06 363 GLN A CA 1
ATOM 2893 C C . GLN A 1 363 ? -3.842 -7.974 -14.744 1.00 83.06 363 GLN A C 1
ATOM 2895 O O . GLN A 1 363 ? -2.634 -7.896 -14.525 1.00 83.06 363 GLN A O 1
ATOM 2900 N N . SER A 1 364 ? -4.442 -9.145 -14.920 1.00 73.81 364 SER A N 1
ATOM 2901 C CA . SER A 1 364 ? -3.772 -10.437 -14.997 1.00 73.81 364 SER A CA 1
ATOM 2902 C C . SER A 1 364 ? -4.031 -11.090 -16.355 1.00 73.81 364 SER A C 1
ATOM 2904 O O . SER A 1 364 ? -5.024 -10.817 -17.034 1.00 73.81 364 SER A O 1
ATOM 2906 N N . LEU A 1 365 ? -3.111 -11.953 -16.779 1.00 63.47 365 LEU A N 1
ATOM 2907 C CA . LEU A 1 365 ? -3.320 -12.811 -17.939 1.00 63.47 365 LEU A CA 1
ATOM 2908 C C . LEU A 1 365 ? -3.899 -14.134 -17.432 1.00 63.47 365 LEU A C 1
ATOM 2910 O O . LEU A 1 365 ? -3.258 -14.828 -16.653 1.00 63.47 365 LEU A O 1
ATOM 2914 N N . ASN A 1 366 ? -5.095 -14.498 -17.897 1.00 51.22 366 ASN A N 1
ATOM 2915 C CA . ASN A 1 366 ? -5.780 -15.748 -17.525 1.00 51.22 366 ASN A CA 1
ATOM 2916 C C . ASN A 1 366 ? -5.092 -17.029 -18.053 1.00 51.22 366 ASN A C 1
ATOM 2918 O O . ASN A 1 366 ? -5.642 -18.119 -17.915 1.00 51.22 366 ASN A O 1
ATOM 2922 N N . ASP A 1 367 ? -3.927 -16.905 -18.691 1.00 50.66 367 ASP A N 1
ATOM 2923 C CA . ASP A 1 367 ? -3.209 -17.992 -19.353 1.00 50.66 367 ASP A CA 1
ATOM 2924 C C . ASP A 1 367 ? -1.934 -18.284 -18.540 1.00 50.66 367 ASP A C 1
ATOM 2926 O O . ASP A 1 367 ? -0.916 -17.602 -18.684 1.00 50.66 367 ASP A O 1
ATOM 2930 N N . MET A 1 368 ? -2.012 -19.281 -17.649 1.00 43.19 368 MET A N 1
ATOM 2931 C CA . MET A 1 368 ? -0.892 -19.769 -16.817 1.00 43.19 368 MET A CA 1
ATOM 2932 C C . MET A 1 368 ? 0.303 -20.265 -17.658 1.00 43.19 368 MET A C 1
ATOM 2934 O O . MET A 1 368 ? 1.390 -20.450 -17.127 1.00 43.19 368 MET A O 1
ATOM 2938 N N . ASP A 1 369 ? 0.118 -20.442 -18.971 1.00 39.56 369 ASP A N 1
ATOM 2939 C CA . ASP A 1 369 ? 1.125 -20.958 -19.904 1.00 39.56 369 ASP A CA 1
ATOM 2940 C C . ASP A 1 369 ? 2.030 -19.879 -20.534 1.00 39.56 369 ASP A C 1
ATOM 2942 O O . ASP A 1 369 ? 2.928 -20.207 -21.314 1.00 39.56 369 ASP A O 1
ATOM 2946 N N . SER A 1 370 ? 1.826 -18.583 -20.259 1.00 47.94 370 SER A N 1
ATOM 2947 C CA . SER A 1 370 ? 2.686 -17.537 -20.831 1.00 47.94 370 SER A CA 1
ATOM 2948 C C . SER A 1 370 ? 3.724 -17.039 -19.825 1.00 47.94 370 SER A C 1
ATOM 2950 O O . SER A 1 370 ? 3.389 -16.267 -18.938 1.00 47.94 370 SER A O 1
ATOM 2952 N N . CYS A 1 371 ? 5.004 -17.369 -20.026 1.00 45.78 371 CYS A N 1
ATOM 2953 C CA . CYS A 1 371 ? 6.136 -16.848 -19.237 1.00 45.78 371 CYS A CA 1
ATOM 2954 C C . CYS A 1 371 ? 6.185 -15.302 -19.153 1.00 45.78 371 CYS A C 1
ATOM 2956 O O . CYS A 1 371 ? 6.862 -14.741 -18.307 1.00 45.78 371 CYS A O 1
ATOM 2958 N N . ILE A 1 372 ? 5.453 -14.604 -20.030 1.00 49.84 372 ILE A N 1
ATOM 2959 C CA . ILE A 1 372 ? 5.357 -13.139 -20.110 1.00 49.84 372 ILE A CA 1
ATOM 2960 C C . ILE A 1 372 ? 4.443 -12.554 -19.012 1.00 49.84 372 ILE A C 1
ATOM 2962 O O . ILE A 1 372 ? 4.616 -11.397 -18.634 1.00 49.84 372 ILE A O 1
ATOM 2966 N N . SER A 1 373 ? 3.478 -13.320 -18.483 1.00 50.03 373 SER A N 1
ATOM 2967 C CA . SER A 1 373 ? 2.556 -12.843 -17.437 1.00 50.03 373 SER A CA 1
ATOM 2968 C C . SER A 1 373 ? 3.211 -12.721 -16.065 1.00 50.03 373 SER A C 1
ATOM 2970 O O . SER A 1 373 ? 2.848 -11.828 -15.299 1.00 50.03 373 SER A O 1
ATOM 2972 N N . ALA A 1 374 ? 4.200 -13.572 -15.783 1.00 58.75 374 ALA A N 1
ATOM 2973 C CA . ALA A 1 374 ? 4.950 -13.568 -14.534 1.00 58.75 374 ALA A CA 1
ATOM 2974 C C . ALA A 1 374 ? 5.810 -12.304 -14.357 1.00 58.75 374 ALA A C 1
ATOM 2976 O O . ALA A 1 374 ? 6.039 -11.884 -13.230 1.00 58.75 374 ALA A O 1
ATOM 2977 N N . ASP A 1 375 ? 6.201 -11.644 -15.450 1.00 71.88 375 ASP A N 1
ATOM 2978 C CA . ASP A 1 375 ? 7.126 -10.506 -15.410 1.00 71.88 375 ASP A CA 1
ATOM 2979 C C . ASP A 1 375 ? 6.424 -9.136 -15.454 1.00 71.88 375 ASP A C 1
ATOM 2981 O O . ASP A 1 375 ? 7.086 -8.094 -15.434 1.00 71.88 375 ASP A O 1
ATOM 2985 N N . TYR A 1 376 ? 5.087 -9.083 -15.535 1.00 81.12 376 TYR A N 1
ATOM 2986 C CA . TYR A 1 376 ? 4.371 -7.804 -15.521 1.00 81.12 376 TYR A CA 1
ATOM 2987 C C . TYR A 1 376 ? 4.152 -7.307 -14.091 1.00 81.12 376 TYR A C 1
ATOM 2989 O O . TYR A 1 376 ? 3.500 -7.955 -13.268 1.00 81.12 376 TYR A O 1
ATOM 2997 N N . ALA A 1 377 ? 4.658 -6.109 -13.812 1.00 86.69 377 ALA A N 1
ATOM 2998 C CA . ALA A 1 377 ? 4.627 -5.510 -12.492 1.00 86.69 377 ALA A CA 1
ATOM 2999 C C . ALA A 1 377 ? 3.667 -4.319 -12.387 1.00 86.69 377 ALA A C 1
ATOM 3001 O O . ALA A 1 377 ? 3.362 -3.603 -13.350 1.00 86.69 377 ALA A O 1
ATOM 3002 N N . TRP A 1 378 ? 3.252 -4.072 -11.151 1.00 91.88 378 TRP A N 1
ATOM 3003 C CA . TRP A 1 378 ? 2.311 -3.042 -10.745 1.00 91.88 378 TRP A CA 1
ATOM 3004 C C . TRP A 1 378 ? 2.844 -2.279 -9.539 1.00 91.88 378 TRP A C 1
ATOM 3006 O O . TRP A 1 378 ? 3.593 -2.816 -8.722 1.00 91.88 378 TRP A O 1
ATOM 3016 N N . ILE A 1 379 ? 2.405 -1.033 -9.391 1.00 95.19 379 ILE A N 1
ATOM 3017 C CA . ILE A 1 379 ? 2.496 -0.313 -8.121 1.00 95.19 379 ILE A CA 1
ATOM 3018 C C . ILE A 1 379 ? 1.106 -0.312 -7.498 1.00 95.19 379 ILE A C 1
ATOM 3020 O O . ILE A 1 379 ? 0.137 0.066 -8.156 1.00 95.19 379 ILE A O 1
ATOM 3024 N N . VAL A 1 380 ? 1.010 -0.714 -6.232 1.00 95.75 380 VAL A N 1
ATOM 3025 C CA . VAL A 1 380 ? -0.258 -0.802 -5.498 1.00 95.75 380 VAL A CA 1
ATOM 3026 C C . VAL A 1 380 ? -0.203 -0.050 -4.171 1.00 95.75 380 VAL A C 1
ATOM 3028 O O . VAL A 1 380 ? 0.866 0.123 -3.583 1.00 95.75 380 VAL A O 1
ATOM 3031 N N . ILE A 1 381 ? -1.366 0.383 -3.680 1.00 94.62 381 ILE A N 1
ATOM 3032 C CA . ILE A 1 381 ? -1.530 0.894 -2.313 1.00 94.62 381 ILE A CA 1
ATOM 3033 C C . ILE A 1 381 ? -1.970 -0.258 -1.416 1.00 94.62 381 ILE A C 1
ATOM 3035 O O . ILE A 1 381 ? -3.089 -0.762 -1.541 1.00 94.62 381 ILE A O 1
ATOM 3039 N N . TYR A 1 382 ? -1.109 -0.642 -0.477 1.00 90.88 382 TYR A N 1
ATOM 3040 C CA . TYR A 1 382 ? -1.342 -1.801 0.381 1.00 90.88 382 TYR A CA 1
ATOM 3041 C C . TYR A 1 382 ? -0.911 -1.519 1.831 1.00 90.88 382 TYR A C 1
ATOM 3043 O O . TYR A 1 382 ? -0.005 -0.701 2.049 1.00 90.88 382 TYR A O 1
ATOM 3051 N N . PRO A 1 383 ? -1.544 -2.142 2.844 1.00 78.62 383 PRO A N 1
ATOM 3052 C CA . PRO A 1 383 ? -1.118 -2.000 4.230 1.00 78.62 383 PRO A CA 1
ATOM 3053 C C . PRO A 1 383 ? 0.259 -2.621 4.446 1.00 78.62 383 PRO A C 1
ATOM 3055 O O . PRO A 1 383 ? 0.568 -3.686 3.915 1.00 78.62 383 PRO A O 1
ATOM 3058 N N . MET A 1 384 ? 1.074 -1.982 5.281 1.00 72.56 384 MET A N 1
ATOM 3059 C CA . MET A 1 384 ? 2.282 -2.608 5.810 1.00 72.56 384 MET A CA 1
ATOM 3060 C C . MET A 1 384 ? 1.941 -3.908 6.556 1.00 72.56 384 MET A C 1
ATOM 3062 O O . MET A 1 384 ? 0.843 -4.029 7.098 1.00 72.56 384 MET A O 1
ATOM 3066 N N . PRO A 1 385 ? 2.884 -4.856 6.645 1.00 63.62 385 PRO A N 1
ATOM 3067 C CA . PRO A 1 385 ? 2.750 -6.075 7.439 1.00 63.62 385 PRO A CA 1
ATOM 3068 C C . PRO A 1 385 ? 2.208 -5.940 8.856 1.00 63.62 385 PRO A C 1
ATOM 3070 O O . PRO A 1 385 ? 1.467 -6.790 9.335 1.00 63.62 385 PRO A O 1
ATOM 3073 N N . ASP A 1 386 ? 2.596 -4.865 9.530 1.00 61.06 386 ASP A N 1
ATOM 3074 C CA . ASP A 1 386 ? 2.191 -4.546 10.894 1.00 61.06 386 ASP A CA 1
ATOM 3075 C C . ASP A 1 386 ? 0.860 -3.778 10.954 1.00 61.06 386 ASP A C 1
ATOM 3077 O O . ASP A 1 386 ? 0.466 -3.309 12.020 1.00 61.06 386 ASP A O 1
ATOM 3081 N N . ASN A 1 387 ? 0.193 -3.602 9.808 1.00 61.72 387 ASN A N 1
ATOM 3082 C CA . ASN A 1 387 ? -0.999 -2.781 9.614 1.00 61.72 387 ASN A CA 1
ATOM 3083 C C . ASN A 1 387 ? -0.852 -1.345 10.141 1.00 61.72 387 ASN A C 1
ATOM 3085 O O . ASN A 1 387 ? -1.847 -0.694 10.439 1.00 61.72 387 ASN A O 1
ATOM 3089 N N . SER A 1 388 ? 0.371 -0.818 10.264 1.00 59.03 388 SER A N 1
ATOM 3090 C CA . SER A 1 388 ? 0.595 0.497 10.878 1.00 59.03 388 SER A CA 1
ATOM 3091 C C . SER A 1 388 ? 0.235 1.669 9.966 1.00 59.03 388 SER A C 1
ATOM 3093 O O . SER A 1 388 ? -0.077 2.757 10.452 1.00 59.03 388 SER A O 1
ATOM 3095 N N . ARG A 1 389 ? 0.328 1.468 8.647 1.00 65.75 389 ARG A N 1
ATOM 3096 C CA . ARG A 1 389 ? 0.093 2.485 7.614 1.00 65.75 389 ARG A CA 1
ATOM 3097 C C . ARG A 1 389 ? -0.063 1.855 6.234 1.00 65.75 389 ARG A C 1
ATOM 3099 O O . ARG A 1 389 ? 0.313 0.701 6.027 1.00 65.75 389 ARG A O 1
ATOM 3106 N N . LEU A 1 390 ? -0.529 2.654 5.279 1.00 77.56 390 LEU A N 1
ATOM 3107 C CA . LEU A 1 390 ? -0.423 2.343 3.856 1.00 77.56 390 LEU A CA 1
ATOM 3108 C C . LEU A 1 390 ? 0.955 2.701 3.315 1.00 77.56 390 LEU A C 1
ATOM 3110 O O . LEU A 1 390 ? 1.575 3.687 3.730 1.00 77.56 390 LEU A O 1
ATOM 3114 N N . MET A 1 391 ? 1.403 1.917 2.345 1.00 81.25 391 MET A N 1
ATOM 3115 C CA . MET A 1 391 ? 2.654 2.158 1.654 1.00 81.25 391 MET A CA 1
ATOM 3116 C C . MET A 1 391 ? 2.519 1.793 0.170 1.00 81.25 391 MET A C 1
ATOM 3118 O O . MET A 1 391 ? 1.766 0.873 -0.163 1.00 81.25 391 MET A O 1
ATOM 3122 N N . PRO A 1 392 ? 3.219 2.505 -0.731 1.00 89.44 392 PRO A N 1
ATOM 3123 C CA . PRO A 1 392 ? 3.378 2.037 -2.099 1.00 89.44 392 PRO A CA 1
ATOM 3124 C C . PRO A 1 392 ? 4.143 0.705 -2.095 1.00 89.44 392 PRO A C 1
ATOM 3126 O O . PRO A 1 392 ? 5.231 0.610 -1.520 1.00 89.44 392 PRO A O 1
ATOM 3129 N N . MET A 1 393 ? 3.582 -0.312 -2.742 1.00 88.69 393 MET A N 1
ATOM 3130 C CA . MET A 1 393 ? 4.213 -1.619 -2.917 1.00 88.69 393 MET A CA 1
ATOM 3131 C C . MET A 1 393 ? 4.418 -1.905 -4.401 1.00 88.69 393 MET A C 1
ATOM 3133 O O . MET A 1 393 ? 3.573 -1.563 -5.225 1.00 88.69 393 MET A O 1
ATOM 3137 N N . PHE A 1 394 ? 5.514 -2.575 -4.727 1.00 89.06 394 PHE A N 1
ATOM 3138 C CA . PHE A 1 394 ? 5.683 -3.289 -5.984 1.00 89.06 394 PHE A CA 1
ATOM 3139 C C . PHE A 1 394 ? 4.943 -4.623 -5.879 1.00 89.06 394 PHE A C 1
ATOM 3141 O O . PHE A 1 394 ? 5.182 -5.379 -4.936 1.00 89.06 394 PHE A O 1
ATOM 3148 N N . TYR A 1 395 ? 4.046 -4.885 -6.823 1.00 88.38 395 TYR A N 1
ATOM 3149 C CA . TYR A 1 395 ? 3.345 -6.153 -6.973 1.00 88.38 395 TYR A CA 1
ATOM 3150 C C . TYR A 1 395 ? 3.751 -6.804 -8.291 1.00 88.38 395 TYR A C 1
ATOM 3152 O O . TYR A 1 395 ? 3.724 -6.151 -9.334 1.00 88.38 395 TYR A O 1
ATOM 3160 N N . MET A 1 396 ? 4.079 -8.088 -8.254 1.00 80.75 396 MET A N 1
ATOM 3161 C CA . MET A 1 396 ? 4.333 -8.884 -9.449 1.00 80.75 396 MET A CA 1
ATOM 3162 C C . MET A 1 396 ? 3.838 -10.305 -9.222 1.00 80.75 396 MET A C 1
ATOM 3164 O O . MET A 1 396 ? 3.954 -10.844 -8.119 1.00 80.75 396 MET A O 1
ATOM 3168 N N . HIS A 1 397 ? 3.271 -10.907 -10.258 1.00 74.69 397 HIS A N 1
ATOM 3169 C CA . HIS A 1 397 ? 2.937 -12.323 -10.233 1.00 74.69 397 HIS A CA 1
ATOM 3170 C C . HIS A 1 397 ? 4.226 -13.165 -10.088 1.00 74.69 397 HIS A C 1
ATOM 3172 O O . HIS A 1 397 ? 5.308 -12.705 -10.433 1.00 74.69 397 HIS A O 1
ATOM 3178 N N . GLY A 1 398 ? 4.139 -14.377 -9.538 1.00 65.88 398 GLY A N 1
ATOM 3179 C CA . GLY A 1 398 ? 5.298 -15.260 -9.374 1.00 65.88 398 GLY A CA 1
ATOM 3180 C C . GLY A 1 398 ? 4.916 -16.718 -9.588 1.00 65.88 398 GLY A C 1
ATOM 3181 O O . GLY A 1 398 ? 3.952 -17.186 -8.983 1.00 65.88 398 GLY A O 1
ATOM 3182 N N . GLU A 1 399 ? 5.661 -17.422 -10.442 1.00 55.75 399 GLU A N 1
ATOM 3183 C CA . GLU A 1 399 ? 5.428 -18.838 -10.766 1.00 55.75 399 GLU A CA 1
ATOM 3184 C C . GLU A 1 399 ? 5.713 -19.735 -9.549 1.00 55.75 399 GLU A C 1
ATOM 3186 O O . GLU A 1 399 ? 4.847 -20.479 -9.087 1.00 55.75 399 GLU A O 1
ATOM 3191 N N . GLU A 1 400 ? 6.904 -19.598 -8.957 1.00 50.72 400 GLU A N 1
ATOM 3192 C CA . GLU A 1 400 ? 7.319 -20.349 -7.773 1.00 50.72 400 GLU A CA 1
ATOM 3193 C C . GLU A 1 400 ? 7.188 -19.486 -6.504 1.00 50.72 400 GLU A C 1
ATOM 3195 O O . GLU A 1 400 ? 7.964 -18.560 -6.266 1.00 50.72 400 GLU A O 1
ATOM 3200 N N . GLY A 1 401 ? 6.208 -19.805 -5.650 1.00 51.75 401 GLY A N 1
ATOM 3201 C CA . GLY A 1 401 ? 6.104 -19.238 -4.295 1.00 51.75 401 GLY A CA 1
ATOM 3202 C C . GLY A 1 401 ? 5.047 -18.149 -4.076 1.00 51.75 401 GLY A C 1
ATOM 3203 O O . GLY A 1 401 ? 4.927 -17.660 -2.953 1.00 51.75 401 GLY A O 1
ATOM 3204 N N . GLY A 1 402 ? 4.233 -17.817 -5.082 1.00 64.31 402 GLY A N 1
ATOM 3205 C CA . GLY A 1 402 ? 3.136 -16.852 -4.941 1.00 64.31 402 GLY A CA 1
ATOM 3206 C C . GLY A 1 402 ? 3.473 -15.457 -5.479 1.00 64.31 402 GLY A C 1
ATOM 3207 O O . GLY A 1 402 ? 4.558 -15.215 -5.995 1.00 64.31 402 GLY A O 1
ATOM 3208 N N . ALA A 1 403 ? 2.517 -14.525 -5.405 1.00 72.94 403 ALA A N 1
ATOM 3209 C CA . ALA A 1 403 ? 2.745 -13.150 -5.853 1.00 72.94 403 ALA A CA 1
ATOM 3210 C C . ALA A 1 403 ? 3.748 -12.410 -4.945 1.00 72.94 403 ALA A C 1
ATOM 3212 O O . ALA A 1 403 ? 3.654 -12.454 -3.713 1.00 72.94 403 ALA A O 1
ATOM 3213 N N . TYR A 1 404 ? 4.665 -11.667 -5.559 1.00 75.81 404 TYR A N 1
ATOM 3214 C CA . TYR A 1 404 ? 5.629 -10.819 -4.872 1.00 75.81 404 TYR A CA 1
ATOM 3215 C C . TYR A 1 404 ? 4.983 -9.491 -4.481 1.00 75.81 404 TYR A C 1
ATOM 3217 O O . TYR A 1 404 ? 4.515 -8.750 -5.341 1.00 75.81 404 TYR A O 1
ATOM 3225 N N . LEU A 1 405 ? 5.008 -9.163 -3.185 1.00 79.25 405 LEU A N 1
ATOM 3226 C CA . LEU A 1 405 ? 4.674 -7.837 -2.664 1.00 79.25 405 LEU A CA 1
ATOM 3227 C C . LEU A 1 405 ? 5.887 -7.259 -1.931 1.00 79.25 405 LEU A C 1
ATOM 3229 O O . LEU A 1 405 ? 6.324 -7.784 -0.906 1.00 79.25 405 LEU A O 1
ATOM 3233 N N . VAL A 1 406 ? 6.440 -6.174 -2.472 1.00 78.88 406 VAL A N 1
ATOM 3234 C CA . VAL A 1 406 ? 7.680 -5.559 -1.984 1.00 78.88 406 VAL A CA 1
ATOM 3235 C C . VAL A 1 406 ? 7.429 -4.091 -1.634 1.00 78.88 406 VAL A C 1
ATOM 3237 O O . VAL A 1 406 ? 7.058 -3.313 -2.514 1.00 78.88 406 VAL A O 1
ATOM 3240 N N . PRO A 1 407 ? 7.660 -3.662 -0.382 1.00 77.88 407 PRO A N 1
ATOM 3241 C CA . PRO A 1 407 ? 7.539 -2.256 -0.010 1.00 77.88 407 PRO A CA 1
ATOM 3242 C C . PRO A 1 407 ? 8.504 -1.363 -0.786 1.00 77.88 407 PRO A C 1
ATOM 3244 O O . PRO A 1 407 ? 9.704 -1.611 -0.779 1.00 77.88 407 PRO A O 1
ATOM 3247 N N . LEU A 1 408 ? 8.014 -0.284 -1.402 1.00 80.12 408 LEU A N 1
ATOM 3248 C CA . LEU A 1 408 ? 8.850 0.733 -2.056 1.00 80.12 408 LEU A CA 1
ATOM 3249 C C . LEU A 1 408 ? 9.442 1.723 -1.035 1.00 80.12 408 LEU A C 1
ATOM 3251 O O . LEU A 1 408 ? 9.192 2.929 -1.090 1.00 80.12 408 LEU A O 1
ATOM 3255 N N . ASP A 1 409 ? 10.188 1.210 -0.052 1.00 69.94 409 ASP A N 1
ATOM 3256 C CA . ASP A 1 409 ? 10.992 2.025 0.866 1.00 69.94 409 ASP A CA 1
ATOM 3257 C C . ASP A 1 409 ? 12.358 2.344 0.253 1.00 69.94 409 ASP A C 1
ATOM 3259 O O . ASP A 1 409 ? 12.702 1.868 -0.827 1.00 69.94 409 ASP A O 1
ATOM 3263 N N . ALA A 1 410 ? 13.146 3.175 0.938 1.00 64.00 410 ALA A N 1
ATOM 3264 C CA . ALA A 1 410 ? 14.450 3.588 0.435 1.00 64.00 410 ALA A CA 1
ATOM 3265 C C . ALA A 1 410 ? 15.372 2.390 0.142 1.00 64.00 410 ALA A C 1
ATOM 3267 O O . ALA A 1 410 ? 16.053 2.381 -0.877 1.00 64.00 410 ALA A O 1
ATOM 3268 N N . ARG A 1 411 ? 15.347 1.348 0.982 1.00 65.19 411 ARG A N 1
ATOM 3269 C CA . ARG A 1 411 ? 16.196 0.167 0.801 1.00 65.19 411 ARG A CA 1
ATOM 3270 C C . ARG A 1 411 ? 15.818 -0.602 -0.463 1.00 65.19 411 ARG A C 1
ATOM 3272 O O . ARG A 1 411 ? 16.692 -0.919 -1.263 1.00 65.19 411 ARG A O 1
ATOM 3279 N N . ASN A 1 412 ? 14.539 -0.916 -0.645 1.00 67.75 412 ASN A N 1
ATOM 3280 C CA . ASN A 1 412 ? 14.094 -1.679 -1.811 1.00 67.75 412 ASN A CA 1
ATOM 3281 C C . ASN A 1 412 ? 14.170 -0.848 -3.099 1.00 67.75 412 ASN A C 1
ATOM 3283 O O . ASN A 1 412 ? 14.518 -1.383 -4.147 1.00 67.75 412 ASN A O 1
ATOM 3287 N N . LEU A 1 413 ? 13.926 0.464 -3.033 1.00 72.75 413 LEU A N 1
ATOM 3288 C CA . LEU A 1 413 ? 14.128 1.360 -4.174 1.00 72.75 413 LEU A CA 1
ATOM 3289 C C . LEU A 1 413 ? 15.595 1.421 -4.617 1.00 72.75 413 LEU A C 1
ATOM 3291 O O . LEU A 1 413 ? 15.849 1.487 -5.818 1.00 72.75 413 LEU A O 1
ATOM 3295 N N . ASP A 1 414 ? 16.551 1.350 -3.687 1.00 69.56 414 ASP A N 1
ATOM 3296 C CA . ASP A 1 414 ? 17.970 1.243 -4.039 1.00 69.56 414 ASP A CA 1
ATOM 3297 C C . ASP A 1 414 ? 18.288 -0.075 -4.755 1.00 69.56 414 ASP A C 1
ATOM 3299 O O . ASP A 1 414 ? 19.051 -0.068 -5.718 1.00 69.56 414 ASP A O 1
ATOM 3303 N N . LEU A 1 415 ? 17.662 -1.186 -4.359 1.00 71.25 415 LEU A N 1
ATOM 3304 C CA . LEU A 1 415 ? 17.802 -2.469 -5.060 1.00 71.25 415 LEU A CA 1
ATOM 3305 C C . LEU A 1 415 ? 17.171 -2.426 -6.460 1.00 71.25 415 LEU A C 1
ATOM 3307 O O . LEU A 1 415 ? 17.726 -2.968 -7.413 1.00 71.25 415 LEU A O 1
ATOM 3311 N N . PHE A 1 416 ? 16.067 -1.694 -6.629 1.00 78.69 416 PHE A N 1
ATOM 3312 C CA . PHE A 1 416 ? 15.435 -1.491 -7.936 1.00 78.69 416 PHE A CA 1
ATOM 3313 C C . PHE A 1 416 ? 16.250 -0.630 -8.916 1.00 78.69 416 PHE A C 1
ATOM 3315 O O . PHE A 1 416 ? 15.855 -0.495 -10.076 1.00 78.69 416 PHE A O 1
ATOM 3322 N N . ARG A 1 417 ? 17.401 -0.079 -8.506 1.00 79.00 417 ARG A N 1
ATOM 3323 C CA . ARG A 1 417 ? 18.367 0.544 -9.430 1.00 79.00 417 ARG A CA 1
ATOM 3324 C C . ARG A 1 417 ? 19.096 -0.478 -10.299 1.00 79.00 417 ARG A C 1
ATOM 3326 O O . ARG A 1 417 ? 19.525 -0.130 -11.398 1.00 79.00 417 ARG A O 1
ATOM 3333 N N . ASP A 1 418 ? 19.201 -1.711 -9.813 1.00 74.62 418 ASP A N 1
ATOM 3334 C CA . ASP A 1 418 ? 19.832 -2.825 -10.520 1.00 74.62 418 ASP A CA 1
ATOM 3335 C C . ASP A 1 418 ? 18.795 -3.773 -11.152 1.00 74.62 418 ASP A C 1
ATOM 3337 O O . ASP A 1 418 ? 19.151 -4.634 -11.947 1.00 74.62 418 ASP A O 1
ATOM 3341 N N . ALA A 1 419 ? 17.503 -3.608 -10.850 1.00 79.62 419 ALA A N 1
ATOM 3342 C CA . ALA A 1 419 ? 16.430 -4.316 -11.545 1.00 79.62 419 ALA A CA 1
ATOM 3343 C C . ALA A 1 419 ? 16.161 -3.694 -12.920 1.00 79.62 419 ALA A C 1
ATOM 3345 O O . ALA A 1 419 ? 16.164 -2.467 -13.057 1.00 79.62 419 ALA A O 1
ATOM 3346 N N . ILE A 1 420 ? 15.868 -4.520 -13.926 1.00 81.38 420 ILE A N 1
ATOM 3347 C CA . ILE A 1 420 ? 15.661 -4.056 -15.301 1.00 81.38 420 ILE A CA 1
ATOM 3348 C C . ILE A 1 420 ? 14.169 -3.939 -15.584 1.00 81.38 420 ILE A C 1
ATOM 3350 O O . ILE A 1 420 ? 13.411 -4.892 -15.431 1.00 81.38 420 ILE A O 1
ATOM 3354 N N . TRP A 1 421 ? 13.764 -2.777 -16.073 1.00 86.44 421 TRP A N 1
ATOM 3355 C CA . TRP A 1 421 ? 12.485 -2.584 -16.733 1.00 86.44 421 TRP A CA 1
ATOM 3356 C C . TRP A 1 421 ? 12.661 -2.660 -18.250 1.00 86.44 421 TRP A C 1
ATOM 3358 O O . TRP A 1 421 ? 13.618 -2.101 -18.802 1.00 86.44 421 TRP A O 1
ATOM 3368 N N . LEU A 1 422 ? 11.728 -3.335 -18.915 1.00 80.69 422 LEU A N 1
ATOM 3369 C CA . LEU A 1 422 ? 11.753 -3.605 -20.348 1.00 80.69 422 LEU A CA 1
ATOM 3370 C C . LEU A 1 422 ? 10.468 -3.119 -21.021 1.00 80.69 422 LEU A C 1
ATOM 3372 O O . LEU A 1 422 ? 9.372 -3.197 -20.472 1.00 80.69 422 LEU A O 1
ATOM 3376 N N . ASP A 1 423 ? 10.632 -2.656 -22.251 1.00 74.81 423 ASP A N 1
ATOM 3377 C CA . ASP A 1 423 ? 9.575 -2.323 -23.201 1.00 74.81 423 ASP A CA 1
ATOM 3378 C C . ASP A 1 423 ? 10.026 -2.763 -24.599 1.00 74.81 423 ASP A C 1
ATOM 3380 O O . ASP A 1 423 ? 11.195 -3.106 -24.805 1.00 74.81 423 ASP A O 1
ATOM 3384 N N . GLU A 1 424 ? 9.127 -2.728 -25.579 1.00 68.06 424 GLU A N 1
ATOM 3385 C CA . GLU A 1 424 ? 9.368 -3.199 -26.948 1.00 68.06 424 GLU A CA 1
ATOM 3386 C C . GLU A 1 424 ? 10.630 -2.579 -27.570 1.00 68.06 424 GLU A C 1
ATOM 3388 O O . GLU A 1 424 ? 11.357 -3.222 -28.328 1.00 68.06 424 GLU A O 1
ATOM 3393 N N . THR A 1 425 ? 10.912 -1.316 -27.236 1.00 69.94 425 THR A N 1
ATOM 3394 C CA . THR A 1 425 ? 11.961 -0.516 -27.888 1.00 69.94 425 THR A CA 1
ATOM 3395 C C . THR A 1 425 ? 13.082 -0.064 -26.958 1.00 69.94 425 THR A C 1
ATOM 3397 O O . THR A 1 425 ? 14.143 0.353 -27.432 1.00 69.94 425 THR A O 1
ATOM 3400 N N . ARG A 1 426 ? 12.892 -0.147 -25.638 1.00 81.88 426 ARG A N 1
ATOM 3401 C CA . ARG A 1 426 ? 13.807 0.443 -24.654 1.00 81.88 426 ARG A CA 1
ATOM 3402 C C . ARG A 1 426 ? 13.894 -0.383 -23.376 1.00 81.88 426 ARG A C 1
ATOM 3404 O O . ARG A 1 426 ? 13.005 -1.158 -23.060 1.00 81.88 426 ARG A O 1
ATOM 3411 N N . HIS A 1 427 ? 14.977 -0.179 -22.636 1.00 85.94 427 HIS A N 1
ATOM 3412 C CA . HIS A 1 427 ? 15.163 -0.718 -21.293 1.00 85.94 427 HIS A CA 1
ATOM 3413 C C . HIS A 1 427 ? 15.755 0.363 -20.390 1.00 85.94 427 HIS A C 1
ATOM 3415 O O . HIS A 1 427 ? 16.423 1.282 -20.872 1.00 85.94 427 HIS A O 1
ATOM 3421 N N . MET A 1 428 ? 15.506 0.260 -19.091 1.00 89.06 428 MET A N 1
ATOM 3422 C CA . MET A 1 428 ? 16.106 1.111 -18.058 1.00 89.06 428 MET A CA 1
ATOM 3423 C C . MET A 1 428 ? 16.052 0.402 -16.705 1.00 89.06 428 MET A C 1
ATOM 3425 O O . MET A 1 428 ? 15.590 -0.734 -16.631 1.00 89.06 428 MET A O 1
ATOM 3429 N N . SER A 1 429 ? 16.511 1.050 -15.634 1.00 87.00 429 SER A N 1
ATOM 3430 C CA . SER A 1 429 ? 16.274 0.515 -14.293 1.00 87.00 429 SER A CA 1
ATOM 3431 C C . SER A 1 429 ? 14.797 0.654 -13.903 1.00 87.00 429 SER A C 1
ATOM 3433 O O . SER A 1 429 ? 14.126 1.609 -14.308 1.00 87.00 429 SER A O 1
ATOM 3435 N N . VAL A 1 430 ? 14.286 -0.259 -13.077 1.00 87.12 430 VAL A N 1
ATOM 3436 C CA . VAL A 1 430 ? 12.939 -0.130 -12.493 1.00 87.12 430 VAL A CA 1
ATOM 3437 C C . VAL A 1 430 ? 12.816 1.181 -11.710 1.00 87.12 430 VAL A C 1
ATOM 3439 O O . VAL A 1 430 ? 11.806 1.876 -11.815 1.00 87.12 430 VAL A O 1
ATOM 3442 N N . PHE A 1 431 ? 13.867 1.576 -10.988 1.00 88.62 431 PHE A N 1
ATOM 3443 C CA . PHE A 1 431 ? 13.917 2.852 -10.276 1.00 88.62 431 PHE A CA 1
ATOM 3444 C C . PHE A 1 431 ? 13.733 4.067 -11.206 1.00 88.62 431 PHE A C 1
ATOM 3446 O O . PHE A 1 431 ? 12.934 4.963 -10.915 1.00 88.62 431 PHE A O 1
ATOM 3453 N N . ASP A 1 432 ? 14.425 4.100 -12.347 1.00 90.75 432 ASP A N 1
ATOM 3454 C CA . ASP A 1 432 ? 14.283 5.185 -13.325 1.00 90.75 432 ASP A CA 1
ATOM 3455 C C . ASP A 1 432 ? 12.912 5.173 -14.000 1.00 90.75 432 ASP A C 1
ATOM 3457 O O . ASP A 1 432 ? 12.341 6.237 -14.250 1.00 90.75 432 ASP A O 1
ATOM 3461 N N . ARG A 1 433 ? 12.332 3.988 -14.214 1.00 92.19 433 ARG A N 1
ATOM 3462 C CA . ARG A 1 433 ? 10.963 3.875 -14.715 1.00 92.19 433 ARG A CA 1
ATOM 3463 C C . ARG A 1 433 ? 9.953 4.472 -13.738 1.00 92.19 433 ARG A C 1
ATOM 3465 O O . ARG A 1 433 ? 9.089 5.241 -14.151 1.00 92.19 433 ARG A O 1
ATOM 3472 N N . ILE A 1 434 ? 10.075 4.165 -12.446 1.00 93.75 434 ILE A N 1
ATOM 3473 C CA . ILE A 1 434 ? 9.226 4.742 -11.393 1.00 93.75 434 ILE A CA 1
ATOM 3474 C C . ILE A 1 434 ? 9.343 6.271 -11.396 1.00 93.75 434 ILE A C 1
ATOM 3476 O O . ILE A 1 434 ? 8.329 6.965 -11.361 1.00 93.75 434 ILE A O 1
ATOM 3480 N N . LYS A 1 435 ? 10.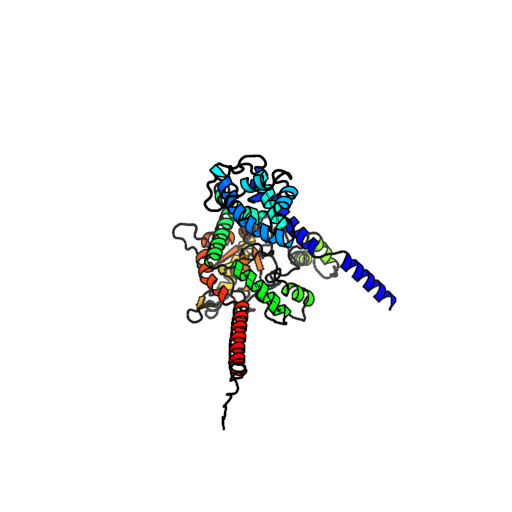565 6.809 -11.503 1.00 91.94 435 LYS A N 1
ATOM 3481 C CA . LYS A 1 435 ? 10.796 8.256 -11.635 1.00 91.94 435 LYS A CA 1
ATOM 3482 C C . LYS A 1 435 ? 10.102 8.862 -12.850 1.00 91.94 435 LYS A C 1
ATOM 3484 O O . LYS A 1 435 ? 9.501 9.924 -12.720 1.00 91.94 435 LYS A O 1
ATOM 3489 N N . GLU A 1 436 ? 10.185 8.218 -14.013 1.00 91.25 436 GLU A N 1
ATOM 3490 C CA . GLU A 1 436 ? 9.499 8.683 -15.225 1.00 91.25 436 GLU A CA 1
ATOM 3491 C C . GLU A 1 436 ? 7.984 8.775 -14.984 1.00 91.25 436 GLU A C 1
ATOM 3493 O O . GLU A 1 436 ? 7.366 9.793 -15.292 1.00 91.25 436 GLU A O 1
ATOM 3498 N N . LEU A 1 437 ? 7.400 7.752 -14.353 1.00 93.25 437 LEU A N 1
ATOM 3499 C CA . LEU A 1 437 ? 5.961 7.665 -14.096 1.00 93.25 437 LEU A CA 1
ATOM 3500 C C . LEU A 1 437 ? 5.465 8.561 -12.944 1.00 93.25 437 LEU A C 1
ATOM 3502 O O . LEU A 1 437 ? 4.261 8.810 -12.841 1.00 93.25 437 LEU A O 1
ATOM 3506 N N . LEU A 1 438 ? 6.363 9.076 -12.093 1.00 92.69 438 LEU A N 1
ATOM 3507 C CA . LEU A 1 438 ? 6.030 10.111 -11.103 1.00 92.69 438 LEU A CA 1
ATOM 3508 C C . LEU A 1 438 ? 5.640 11.443 -11.759 1.00 92.69 438 LEU A C 1
ATOM 3510 O O . LEU A 1 438 ? 4.994 12.269 -11.114 1.00 92.69 438 LEU A O 1
ATOM 3514 N N . GLY A 1 439 ? 6.047 11.680 -13.010 1.00 86.88 439 GLY A N 1
ATOM 3515 C CA . GLY A 1 439 ? 5.705 12.903 -13.732 1.00 86.88 439 GLY A CA 1
ATOM 3516 C C . GLY A 1 439 ? 6.319 14.170 -13.122 1.00 86.88 439 GLY A C 1
ATOM 3517 O O . GLY A 1 439 ? 5.696 15.233 -13.123 1.00 86.88 439 GLY A O 1
ATOM 3518 N N . TYR A 1 440 ? 7.515 14.072 -12.524 1.00 79.69 440 TYR A N 1
ATOM 3519 C CA . TYR A 1 440 ? 8.145 15.201 -11.819 1.00 79.69 440 TYR A CA 1
ATOM 3520 C C . TYR A 1 440 ? 8.659 16.303 -12.762 1.00 79.69 440 TYR A C 1
ATOM 3522 O O . TYR A 1 440 ? 8.925 17.421 -12.316 1.00 79.69 440 TYR A O 1
ATOM 3530 N N . LEU A 1 441 ? 8.808 16.007 -14.058 1.00 78.62 441 LEU A N 1
ATOM 3531 C CA . LEU A 1 441 ? 9.217 16.981 -15.066 1.00 78.62 441 LEU A CA 1
ATOM 3532 C C . LEU A 1 441 ? 7.998 17.757 -15.599 1.00 78.62 441 LEU A C 1
ATOM 3534 O O . LEU A 1 441 ? 6.938 17.163 -15.824 1.00 78.62 441 LEU A O 1
ATOM 3538 N N . PRO A 1 442 ? 8.119 19.071 -15.862 1.00 76.88 442 PRO A N 1
ATOM 3539 C CA . PRO A 1 442 ? 7.030 19.848 -16.448 1.00 76.88 442 PRO A CA 1
ATOM 3540 C C . PRO A 1 442 ? 6.517 19.226 -17.754 1.00 76.88 442 PRO A C 1
ATOM 3542 O O . PRO A 1 442 ? 7.295 18.959 -18.666 1.00 76.88 442 PRO A O 1
ATOM 3545 N N . GLY A 1 443 ? 5.203 19.005 -17.842 1.00 75.00 443 GLY A N 1
ATOM 3546 C CA . GLY A 1 443 ? 4.554 18.429 -19.025 1.00 75.00 443 GLY A CA 1
ATOM 3547 C C . GLY A 1 443 ? 4.623 16.902 -19.132 1.00 75.00 443 GLY A C 1
ATOM 3548 O O . GLY A 1 443 ? 4.088 16.357 -20.094 1.00 75.00 443 GLY A O 1
ATOM 3549 N N . THR A 1 444 ? 5.234 16.206 -18.165 1.00 80.06 444 THR A N 1
ATOM 3550 C CA . THR A 1 444 ? 5.190 14.736 -18.119 1.00 80.06 444 THR A CA 1
ATOM 3551 C C . THR A 1 444 ? 3.925 14.232 -17.410 1.00 80.06 444 THR A C 1
ATOM 3553 O O . THR A 1 444 ? 3.499 14.848 -16.428 1.00 80.06 444 THR A O 1
ATOM 3556 N N . PRO A 1 445 ? 3.291 13.147 -17.898 1.00 83.06 445 PRO A N 1
ATOM 3557 C CA . PRO A 1 445 ? 2.128 12.551 -17.242 1.00 83.06 445 PRO A CA 1
ATOM 3558 C C . PRO A 1 445 ? 2.455 12.063 -15.827 1.00 83.06 445 PRO A C 1
ATOM 3560 O O . PRO A 1 445 ? 3.518 11.486 -15.598 1.00 83.06 445 PRO A O 1
ATOM 3563 N N . LYS A 1 446 ? 1.522 12.240 -14.886 1.00 90.31 446 LYS A N 1
ATOM 3564 C CA . LYS A 1 446 ? 1.638 11.740 -13.507 1.00 90.31 446 LYS A CA 1
ATOM 3565 C C . LYS A 1 446 ? 1.032 10.346 -13.391 1.00 90.31 446 LYS A C 1
ATOM 3567 O O . LYS A 1 446 ? 0.179 10.099 -12.539 1.00 90.31 446 LYS A O 1
ATOM 3572 N N . SER A 1 447 ? 1.478 9.436 -14.252 1.00 92.50 447 SER A N 1
ATOM 3573 C CA . SER A 1 447 ? 0.846 8.133 -14.464 1.00 92.50 447 SER A CA 1
ATOM 3574 C C . SER A 1 447 ? 0.608 7.348 -13.173 1.00 92.50 447 SER A C 1
ATOM 3576 O O . 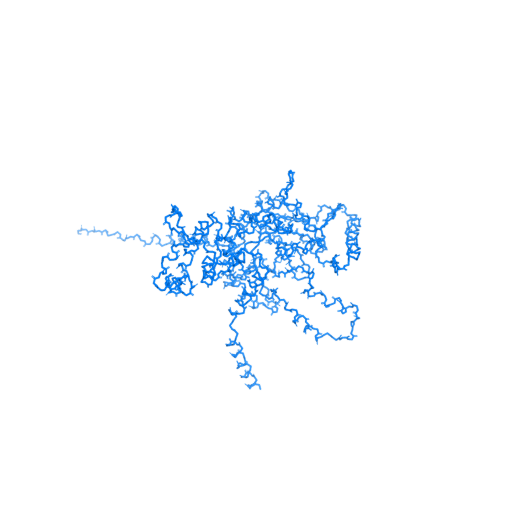SER A 1 447 ? -0.434 6.715 -13.050 1.00 92.50 447 SER A O 1
ATOM 3578 N N . ILE A 1 448 ? 1.520 7.428 -12.191 1.00 95.19 448 ILE A N 1
ATOM 3579 C CA . ILE A 1 448 ? 1.330 6.749 -10.898 1.00 95.19 448 ILE A CA 1
ATOM 3580 C C . ILE A 1 448 ? 0.142 7.330 -10.127 1.00 95.19 448 ILE A C 1
ATOM 3582 O O . ILE A 1 448 ? -0.726 6.585 -9.681 1.00 95.19 448 ILE A O 1
ATOM 3586 N N . GLU A 1 449 ? 0.105 8.651 -9.937 1.00 95.19 449 GLU A N 1
ATOM 3587 C CA . GLU A 1 449 ? -0.975 9.290 -9.179 1.00 95.19 449 GLU A CA 1
ATOM 3588 C C . GLU A 1 449 ? -2.313 9.136 -9.905 1.00 95.19 449 GLU A C 1
ATOM 3590 O O . GLU A 1 449 ? -3.309 8.796 -9.269 1.00 95.19 449 GLU A O 1
ATOM 3595 N N . ASP A 1 450 ? -2.324 9.320 -11.225 1.00 94.19 450 ASP A N 1
ATOM 3596 C CA . ASP A 1 450 ? -3.530 9.223 -12.046 1.00 94.19 450 ASP A CA 1
ATOM 3597 C C . ASP A 1 450 ? -4.085 7.789 -12.060 1.00 94.19 450 ASP A C 1
ATOM 3599 O O . ASP A 1 450 ? -5.284 7.589 -11.859 1.00 94.19 450 ASP A O 1
ATOM 3603 N N . GLY A 1 451 ? -3.221 6.780 -12.225 1.00 93.31 451 GLY A N 1
ATOM 3604 C CA . GLY A 1 451 ? -3.609 5.369 -12.230 1.00 93.31 451 GLY A CA 1
ATOM 3605 C C . GLY A 1 451 ? -4.158 4.901 -10.882 1.00 93.31 451 GLY A C 1
ATOM 3606 O O . GLY A 1 451 ? -5.259 4.350 -10.824 1.00 93.31 451 GLY A O 1
ATOM 3607 N N . LEU A 1 452 ? -3.446 5.200 -9.788 1.00 95.94 452 LEU A N 1
ATOM 3608 C CA . LEU A 1 452 ? -3.891 4.862 -8.432 1.00 95.94 452 LEU A CA 1
ATOM 3609 C C . LEU A 1 452 ? -5.206 5.567 -8.071 1.00 95.94 452 LEU A C 1
ATOM 3611 O O . LEU A 1 452 ? -6.083 4.967 -7.454 1.00 95.94 452 LEU A O 1
ATOM 3615 N N . ARG A 1 453 ? -5.368 6.836 -8.465 1.00 94.81 453 ARG A N 1
ATOM 3616 C CA . ARG A 1 453 ? -6.595 7.609 -8.224 1.00 94.81 453 ARG A CA 1
ATOM 3617 C C . ARG A 1 453 ? -7.770 7.077 -9.045 1.00 94.81 453 ARG A C 1
ATOM 3619 O O . ARG A 1 453 ? -8.877 7.011 -8.518 1.00 94.81 453 ARG A O 1
ATOM 3626 N N . ARG A 1 454 ? -7.540 6.669 -10.300 1.00 92.44 454 ARG A N 1
ATOM 3627 C CA . ARG A 1 454 ? -8.557 6.051 -11.170 1.00 92.44 454 ARG A CA 1
ATOM 3628 C C . ARG A 1 454 ? -9.111 4.763 -10.559 1.00 92.44 454 ARG A C 1
ATOM 3630 O O . ARG A 1 454 ? -10.313 4.539 -10.614 1.00 92.44 454 ARG A O 1
ATOM 3637 N N . THR A 1 455 ? -8.252 3.934 -9.966 1.00 93.81 455 THR A N 1
ATOM 3638 C CA . THR A 1 455 ? -8.634 2.612 -9.441 1.00 93.81 455 THR A CA 1
ATOM 3639 C C . THR A 1 455 ? -9.053 2.630 -7.968 1.00 93.81 455 THR A C 1
ATOM 3641 O O . THR A 1 455 ? -9.735 1.711 -7.526 1.00 93.81 455 THR A O 1
ATOM 3644 N N . ALA A 1 456 ? -8.734 3.680 -7.203 1.00 93.94 456 ALA A N 1
ATOM 3645 C CA . ALA A 1 456 ? -9.074 3.776 -5.779 1.00 93.94 456 ALA A CA 1
ATOM 3646 C C . ALA A 1 456 ? -10.568 3.577 -5.430 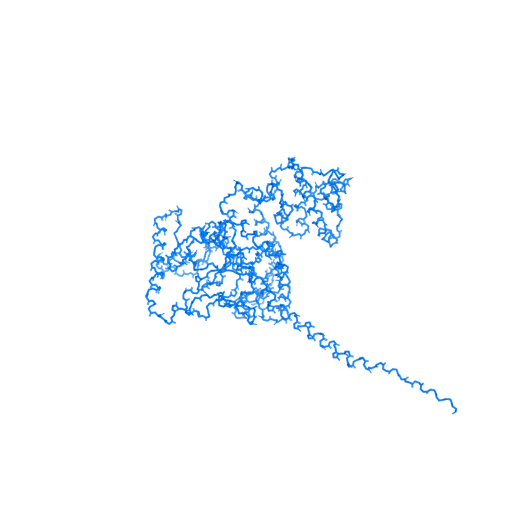1.00 93.94 456 ALA A C 1
ATOM 3648 O O . ALA A 1 456 ? -10.843 2.880 -4.448 1.00 93.94 456 ALA A O 1
ATOM 3649 N N . PRO A 1 457 ? -11.546 4.106 -6.197 1.00 91.44 457 PRO A N 1
ATOM 3650 C CA . PRO A 1 457 ? -12.968 3.864 -5.934 1.00 91.44 457 PRO A CA 1
ATOM 3651 C C . PRO A 1 457 ? -13.372 2.388 -6.021 1.00 91.44 457 PRO A C 1
ATOM 3653 O O . PRO A 1 457 ? -14.348 1.979 -5.395 1.00 91.44 457 PRO A O 1
ATOM 3656 N N . TRP A 1 458 ? -12.622 1.572 -6.769 1.00 90.19 458 TRP A N 1
ATOM 3657 C CA . TRP A 1 458 ? -12.924 0.152 -6.937 1.00 90.19 458 TRP A CA 1
ATOM 3658 C C . TRP A 1 458 ? -12.814 -0.640 -5.624 1.00 90.19 458 TRP A C 1
ATOM 3660 O O . TRP A 1 458 ? -13.465 -1.672 -5.458 1.00 90.19 458 TRP A O 1
ATOM 3670 N N . PHE A 1 459 ? -12.088 -0.106 -4.637 1.00 91.06 459 PHE A N 1
ATOM 3671 C CA . PHE A 1 459 ? -11.963 -0.701 -3.308 1.00 91.06 459 PHE A CA 1
ATOM 3672 C C . PHE A 1 459 ? -13.314 -0.873 -2.589 1.00 91.06 459 PHE A C 1
ATOM 3674 O O . PHE A 1 459 ? -13.471 -1.778 -1.772 1.00 91.06 459 PHE A O 1
ATO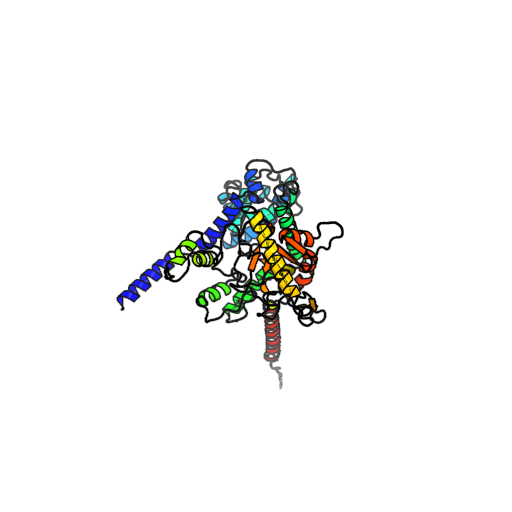M 3681 N N . ASP A 1 460 ? -14.317 -0.049 -2.913 1.00 89.81 460 ASP A N 1
ATOM 3682 C CA . ASP A 1 460 ? -15.663 -0.152 -2.329 1.00 89.81 460 ASP A CA 1
ATOM 3683 C C . ASP A 1 460 ? -16.448 -1.378 -2.818 1.00 89.81 460 ASP A C 1
ATOM 3685 O O . ASP A 1 460 ? -17.385 -1.817 -2.152 1.00 89.81 460 ASP A O 1
ATOM 3689 N N . TYR A 1 461 ? -16.025 -1.985 -3.928 1.00 89.62 461 TYR A N 1
ATOM 3690 C CA . TYR A 1 461 ? -16.634 -3.185 -4.507 1.00 89.62 461 TYR A CA 1
ATOM 3691 C C . TYR A 1 461 ? -16.003 -4.483 -3.991 1.00 89.62 461 TYR A C 1
ATOM 3693 O O . TYR A 1 461 ? -16.279 -5.565 -4.513 1.00 89.62 461 TYR A O 1
ATOM 3701 N N . ASN A 1 462 ? -15.167 -4.388 -2.952 1.00 92.00 462 ASN A N 1
ATOM 3702 C CA . ASN A 1 462 ? -14.532 -5.534 -2.321 1.00 92.00 462 ASN A CA 1
ATOM 3703 C C . ASN A 1 462 ? -15.564 -6.604 -1.892 1.00 92.00 462 ASN A C 1
ATOM 3705 O O . ASN A 1 462 ? -16.616 -6.251 -1.337 1.00 92.00 462 ASN A O 1
ATOM 3709 N N . PRO A 1 463 ? -15.267 -7.911 -2.063 1.00 90.88 463 PRO A N 1
ATOM 3710 C CA . PRO A 1 463 ? -16.193 -8.991 -1.718 1.00 90.88 463 PRO A CA 1
ATOM 3711 C C . PRO A 1 463 ? -16.712 -8.924 -0.275 1.00 90.88 463 PRO A C 1
ATOM 3713 O O . PRO A 1 463 ? -17.886 -9.207 -0.043 1.00 90.88 463 PRO A O 1
ATOM 3716 N N . PHE A 1 464 ? -15.901 -8.489 0.696 1.00 93.12 464 PHE A N 1
ATOM 3717 C CA . PHE A 1 464 ? -16.341 -8.406 2.093 1.00 93.12 464 PHE A CA 1
ATOM 3718 C C . PHE A 1 464 ? -17.344 -7.279 2.351 1.00 93.12 464 PHE A C 1
ATOM 3720 O O . PHE A 1 464 ? -18.226 -7.425 3.202 1.00 93.12 464 PHE A O 1
ATOM 3727 N N . TYR A 1 465 ? -17.263 -6.171 1.613 1.00 92.50 465 TYR A N 1
ATOM 3728 C CA . TYR A 1 465 ? -18.280 -5.123 1.690 1.00 92.50 465 TYR A CA 1
ATOM 3729 C C . TYR A 1 465 ? -19.575 -5.539 1.020 1.00 92.50 465 TYR A C 1
ATOM 3731 O O . TYR A 1 465 ? -20.633 -5.372 1.629 1.00 92.50 465 TYR A O 1
ATOM 3739 N N . LYS A 1 466 ? -19.489 -6.187 -0.144 1.00 89.81 466 LYS A N 1
ATOM 3740 C CA . LYS A 1 466 ? -20.657 -6.783 -0.794 1.00 89.81 466 LYS A CA 1
ATOM 3741 C C . LYS A 1 466 ? -21.393 -7.743 0.151 1.00 89.81 466 LYS A C 1
ATOM 3743 O O . LYS A 1 466 ? -22.578 -7.553 0.402 1.00 89.81 466 LYS A O 1
ATOM 3748 N N . MET A 1 467 ? -20.677 -8.686 0.769 1.00 90.94 467 MET A N 1
ATOM 3749 C CA . MET A 1 467 ? -21.255 -9.633 1.735 1.00 90.94 467 MET A CA 1
ATOM 3750 C C . MET A 1 467 ? -21.879 -8.938 2.955 1.00 90.94 467 MET A C 1
ATOM 3752 O O . MET A 1 467 ? -22.943 -9.333 3.435 1.00 90.94 467 MET A O 1
ATOM 3756 N N . ARG A 1 468 ? -21.225 -7.896 3.490 1.00 92.31 468 ARG A N 1
ATOM 3757 C CA . ARG A 1 468 ? -21.762 -7.107 4.611 1.00 92.31 468 ARG A CA 1
ATOM 3758 C C . ARG A 1 468 ? -23.086 -6.447 4.234 1.00 92.31 468 ARG A C 1
ATOM 3760 O O . ARG A 1 468 ? -24.001 -6.422 5.058 1.00 92.31 468 ARG A O 1
ATOM 3767 N N . ASP A 1 469 ? -23.160 -5.871 3.043 1.00 90.19 469 ASP A N 1
ATOM 3768 C CA . ASP A 1 469 ? -24.314 -5.094 2.608 1.00 90.19 469 ASP A CA 1
ATOM 3769 C C . ASP A 1 469 ? -25.488 -6.006 2.221 1.00 90.19 469 ASP A C 1
ATOM 3771 O O . ASP A 1 469 ? -26.611 -5.735 2.644 1.00 90.19 469 ASP A O 1
ATOM 3775 N N . GLU A 1 470 ? -25.222 -7.158 1.596 1.00 90.50 470 GLU A N 1
ATOM 3776 C CA . GLU A 1 470 ? -26.204 -8.240 1.405 1.00 90.50 470 GLU A CA 1
ATOM 3777 C C . GLU A 1 470 ? -26.781 -8.711 2.749 1.00 90.50 470 GLU A C 1
ATOM 3779 O O . GLU A 1 470 ? -27.994 -8.713 2.946 1.00 90.50 470 GLU A O 1
ATOM 3784 N N . LYS A 1 471 ? -25.926 -8.988 3.744 1.00 88.62 471 LYS A N 1
ATOM 3785 C CA . LYS A 1 471 ? -26.379 -9.403 5.082 1.00 88.62 471 LYS A CA 1
ATOM 3786 C C . LYS A 1 471 ? -27.229 -8.341 5.786 1.00 88.62 471 LYS A C 1
ATOM 3788 O O . LYS A 1 471 ? -28.160 -8.676 6.520 1.00 88.62 471 LYS A O 1
ATOM 3793 N N . LYS A 1 472 ? -26.899 -7.056 5.625 1.00 91.06 472 LYS A N 1
ATOM 3794 C CA . LYS A 1 472 ? -27.708 -5.957 6.180 1.00 91.06 472 LYS A CA 1
ATOM 3795 C C . LYS A 1 472 ? -29.079 -5.897 5.520 1.00 91.06 472 LYS A C 1
ATOM 3797 O O . LYS A 1 472 ? -30.068 -5.694 6.224 1.00 91.06 472 LYS A O 1
ATOM 3802 N N . GLU A 1 473 ? -29.130 -6.069 4.205 1.00 92.50 473 GLU A N 1
ATOM 3803 C CA . GLU A 1 473 ? -30.379 -6.073 3.455 1.00 92.50 473 GLU A CA 1
ATOM 3804 C C . GLU A 1 473 ? -31.254 -7.273 3.834 1.00 92.50 473 GLU A C 1
ATOM 3806 O O . GLU A 1 473 ? -32.429 -7.089 4.147 1.00 92.50 473 GLU A O 1
ATOM 3811 N N . ASP A 1 474 ? -30.674 -8.467 3.960 1.00 92.56 474 ASP A N 1
ATOM 3812 C CA . ASP A 1 474 ? -31.380 -9.661 4.433 1.00 92.56 474 ASP A CA 1
ATOM 3813 C C . ASP A 1 474 ? -31.989 -9.454 5.825 1.00 92.56 474 ASP A C 1
ATOM 3815 O O . ASP A 1 474 ? -33.161 -9.758 6.057 1.00 92.56 474 ASP A O 1
ATOM 3819 N N . LEU A 1 475 ? -31.227 -8.878 6.762 1.00 91.88 475 LEU A N 1
ATOM 3820 C CA . LEU A 1 475 ? -31.728 -8.562 8.104 1.00 91.88 475 LEU A CA 1
ATOM 3821 C C . LEU A 1 475 ? -32.841 -7.509 8.075 1.00 91.88 475 LEU A C 1
ATOM 3823 O O . LEU A 1 475 ? -33.779 -7.589 8.871 1.00 91.88 475 LEU A O 1
ATOM 3827 N N . ARG A 1 476 ? -32.764 -6.536 7.161 1.00 94.75 476 ARG A N 1
ATOM 3828 C CA . ARG A 1 476 ? -33.813 -5.530 6.961 1.00 94.75 476 ARG A CA 1
ATOM 3829 C C . ARG A 1 476 ? -35.092 -6.176 6.431 1.00 94.75 476 ARG A C 1
ATOM 3831 O O . ARG A 1 476 ? -36.169 -5.913 6.966 1.00 94.75 476 ARG A O 1
ATOM 3838 N N . LEU A 1 477 ? -34.984 -7.035 5.418 1.00 93.38 477 LEU A N 1
ATOM 3839 C CA . LEU A 1 477 ? -36.112 -7.768 4.841 1.00 93.38 477 LEU A CA 1
ATOM 3840 C C . LEU A 1 477 ? -36.749 -8.712 5.866 1.00 93.38 477 LEU A C 1
ATOM 3842 O O . LEU A 1 477 ? -37.972 -8.710 6.015 1.00 93.38 477 LEU A O 1
ATOM 3846 N N . LEU A 1 478 ? -35.936 -9.442 6.635 1.00 91.31 478 LEU A N 1
ATOM 3847 C CA . LEU A 1 478 ? -36.408 -10.286 7.731 1.00 91.31 478 LEU A CA 1
ATOM 3848 C C . LEU A 1 478 ? -37.109 -9.459 8.817 1.00 91.31 478 LEU A C 1
ATOM 3850 O O . LEU A 1 478 ? -38.181 -9.837 9.280 1.00 91.31 478 LEU A O 1
ATOM 3854 N N . GLY A 1 479 ? -36.547 -8.306 9.192 1.00 91.62 479 GLY A N 1
ATOM 3855 C CA . GLY A 1 479 ? -37.169 -7.371 10.129 1.00 91.62 479 GLY A CA 1
ATOM 3856 C C . GLY A 1 479 ? -38.549 -6.900 9.661 1.00 91.62 479 GLY A C 1
ATOM 3857 O O . GLY A 1 479 ? -39.499 -6.925 10.443 1.00 91.62 479 GLY A O 1
ATOM 3858 N N . ASN A 1 480 ? -38.684 -6.549 8.379 1.00 91.75 480 ASN A N 1
ATOM 3859 C CA . ASN A 1 480 ? -39.966 -6.161 7.781 1.00 91.75 480 ASN A CA 1
ATOM 3860 C C . ASN A 1 480 ? -40.973 -7.322 7.784 1.00 91.75 480 ASN A C 1
ATOM 3862 O O . ASN A 1 480 ? -42.131 -7.125 8.146 1.00 91.75 480 ASN A O 1
ATOM 3866 N N . PHE A 1 481 ? -40.536 -8.531 7.421 1.00 91.19 481 PHE A N 1
ATOM 3867 C CA . PHE A 1 481 ? -41.374 -9.733 7.448 1.00 91.19 481 PHE A CA 1
ATOM 3868 C C . PHE A 1 481 ? -41.904 -10.021 8.862 1.00 91.19 481 PHE A C 1
ATOM 3870 O O . PHE A 1 481 ? -43.105 -10.201 9.064 1.00 91.19 481 PHE A O 1
ATOM 3877 N N . CYS A 1 482 ? -41.017 -9.977 9.857 1.00 89.69 482 CYS A N 1
ATOM 3878 C CA . CYS A 1 482 ? -41.349 -10.122 11.271 1.00 89.69 482 CYS A CA 1
ATOM 3879 C C . CYS A 1 482 ? -42.352 -9.056 11.747 1.00 89.69 482 CYS A C 1
ATOM 3881 O O . CYS A 1 482 ? -43.317 -9.381 12.436 1.00 89.69 482 CYS A O 1
ATOM 3883 N N . GLN A 1 483 ? -42.172 -7.791 11.354 1.00 88.38 483 GLN A N 1
ATOM 3884 C CA . GLN A 1 483 ? -43.113 -6.712 11.679 1.00 88.38 483 GLN A CA 1
ATOM 3885 C C . GLN A 1 483 ? -44.486 -6.904 11.028 1.00 88.38 483 GLN A C 1
ATOM 3887 O O . GLN A 1 483 ? -45.491 -6.595 11.657 1.00 88.38 483 GLN A O 1
ATOM 3892 N N . GLN A 1 484 ? -44.566 -7.436 9.809 1.00 86.25 484 GLN A N 1
ATOM 3893 C CA . GLN A 1 484 ? -45.851 -7.733 9.167 1.00 86.25 484 GLN A CA 1
ATOM 3894 C C . GLN A 1 484 ? -46.600 -8.874 9.870 1.00 86.25 484 GLN A C 1
ATOM 3896 O O . GLN A 1 484 ? -47.821 -8.812 10.016 1.00 86.25 484 GLN A O 1
ATOM 3901 N N . TYR A 1 485 ? -45.877 -9.894 10.340 1.00 77.75 485 TYR A N 1
ATOM 3902 C CA . TYR A 1 485 ? -46.469 -11.037 11.039 1.00 77.75 485 TYR A CA 1
ATOM 3903 C C . TYR A 1 485 ? -46.847 -10.737 12.495 1.00 77.75 485 TYR A C 1
ATOM 3905 O O . TYR A 1 485 ? -47.879 -11.211 12.964 1.00 77.75 485 TYR A O 1
ATOM 3913 N N . TRP A 1 486 ? -46.047 -9.940 13.208 1.00 77.06 486 TRP A N 1
ATOM 3914 C CA . TRP A 1 486 ? -46.267 -9.637 14.630 1.00 77.06 486 TRP A CA 1
ATOM 3915 C C . TRP A 1 486 ? -46.885 -8.258 14.897 1.00 77.06 486 TRP A C 1
ATOM 3917 O O . TRP A 1 486 ? -47.407 -8.016 15.983 1.00 77.06 486 TRP A O 1
ATOM 3927 N N . GLY A 1 487 ? -46.882 -7.352 13.919 1.00 59.47 487 GLY A N 1
ATOM 3928 C CA . GLY A 1 487 ? -47.524 -6.036 14.013 1.00 59.47 487 GLY A CA 1
ATOM 3929 C C . GLY A 1 487 ? -49.047 -6.073 13.860 1.00 59.47 487 GLY A C 1
ATOM 3930 O O . GLY A 1 487 ? -49.716 -5.128 14.263 1.00 59.47 487 GLY A O 1
ATOM 3931 N N . ASN A 1 488 ? -49.606 -7.174 13.344 1.00 54.44 488 ASN A N 1
ATOM 3932 C CA . ASN A 1 488 ? -51.055 -7.383 13.226 1.00 54.44 488 ASN A CA 1
ATOM 3933 C C . ASN A 1 488 ? -51.677 -8.108 14.438 1.00 54.44 488 ASN A C 1
ATOM 3935 O O . ASN A 1 488 ? -52.894 -8.259 14.496 1.00 54.44 488 ASN A O 1
ATOM 3939 N N . SER A 1 489 ? -50.879 -8.543 15.420 1.00 52.62 489 SER A N 1
ATOM 3940 C CA . SER A 1 489 ? -51.360 -9.269 16.613 1.00 52.62 489 SER A CA 1
ATOM 3941 C C . SER A 1 489 ? -51.789 -8.380 17.793 1.00 52.62 489 SER A C 1
ATOM 3943 O O . SER A 1 489 ? -52.126 -8.901 18.853 1.00 52.62 489 SER A O 1
ATOM 3945 N N . THR A 1 490 ? -51.827 -7.055 17.621 1.00 48.81 490 THR A N 1
ATOM 3946 C CA . THR A 1 490 ? -52.250 -6.081 18.651 1.00 48.81 490 THR A CA 1
ATOM 3947 C C . THR A 1 490 ? -53.514 -5.304 18.261 1.00 48.81 490 THR A C 1
ATOM 3949 O O . THR A 1 490 ? -53.649 -4.126 18.580 1.00 48.81 490 THR A O 1
ATOM 3952 N N . GLN A 1 491 ? -54.479 -5.946 17.594 1.00 47.44 491 GLN A N 1
ATOM 3953 C CA . GLN A 1 491 ? -55.862 -5.464 17.674 1.00 47.44 491 GLN A CA 1
ATOM 3954 C C . GLN A 1 491 ? -56.447 -5.903 19.021 1.00 47.44 491 GLN A C 1
ATOM 3956 O O . GLN A 1 491 ? -56.739 -7.078 19.235 1.00 47.44 491 GLN A O 1
ATOM 3961 N N . GLU A 1 492 ? -56.560 -4.943 19.942 1.00 48.56 492 GLU A N 1
ATOM 3962 C CA . GLU A 1 492 ? -57.298 -5.088 21.197 1.00 48.56 492 GLU A CA 1
ATOM 3963 C C . GLU A 1 492 ? -58.711 -5.636 20.931 1.00 48.56 492 GLU A C 1
ATOM 3965 O O . GLU A 1 492 ? -59.367 -5.211 19.973 1.00 48.56 492 GLU A O 1
ATOM 3970 N N . PRO A 1 493 ? -59.221 -6.553 21.772 1.00 46.00 493 PRO A N 1
ATOM 3971 C CA . PRO A 1 493 ? -60.603 -6.982 21.673 1.00 46.00 493 PRO A CA 1
ATOM 3972 C C . PRO A 1 493 ? -61.504 -5.782 21.975 1.00 46.00 493 PRO A C 1
ATOM 3974 O O . PRO A 1 493 ? -61.488 -5.228 23.073 1.00 46.00 493 PRO A O 1
ATOM 3977 N N . SER A 1 494 ? -62.305 -5.385 20.988 1.00 44.44 494 SER A N 1
ATOM 3978 C CA . SER A 1 494 ? -63.381 -4.421 21.166 1.00 44.44 494 SER A CA 1
ATOM 3979 C C . SER A 1 494 ? -64.331 -4.932 22.251 1.00 44.44 494 SER A C 1
ATOM 3981 O O . SER A 1 494 ? -65.142 -5.828 22.006 1.00 44.44 494 SER A O 1
ATOM 3983 N N . HIS A 1 495 ? -64.245 -4.359 23.450 1.00 47.91 495 HIS A N 1
ATOM 3984 C CA . HIS A 1 495 ? -65.313 -4.437 24.434 1.00 47.91 495 HIS A CA 1
ATOM 3985 C C . HIS A 1 495 ? -66.546 -3.731 23.854 1.00 47.91 495 HIS A C 1
ATOM 3987 O O . HIS A 1 495 ? -66.723 -2.524 24.005 1.00 47.91 495 HIS A O 1
ATOM 3993 N N . GLN A 1 496 ? -67.407 -4.493 23.177 1.00 43.19 496 GLN A N 1
ATOM 3994 C CA . GLN A 1 496 ? -68.817 -4.146 23.073 1.00 43.19 496 GLN A CA 1
ATOM 3995 C C . GLN A 1 496 ? -69.415 -4.295 24.471 1.00 43.19 496 GLN A C 1
ATOM 3997 O O . GLN A 1 496 ? -69.614 -5.398 24.978 1.00 43.19 496 GLN A O 1
ATOM 4002 N N . GLY A 1 497 ? -69.622 -3.153 25.120 1.00 47.16 497 GLY A N 1
ATOM 4003 C CA . GLY A 1 497 ? -70.541 -3.050 26.235 1.00 47.16 497 GLY A CA 1
ATOM 4004 C C . GLY A 1 497 ? -71.962 -3.128 25.697 1.00 47.16 497 GLY A C 1
ATOM 4005 O O . GLY A 1 497 ? -72.425 -2.174 25.079 1.00 47.16 497 GLY A O 1
ATOM 4006 N N . ASP A 1 498 ? -72.644 -4.237 25.969 1.00 44.31 498 ASP A N 1
ATOM 4007 C CA . ASP A 1 498 ? -74.099 -4.280 25.933 1.00 44.31 498 ASP A CA 1
ATOM 4008 C C . ASP A 1 498 ? -74.635 -4.040 27.343 1.00 44.31 498 ASP A C 1
ATOM 4010 O O . ASP A 1 498 ? -74.531 -4.864 28.252 1.00 44.31 498 ASP A O 1
ATOM 4014 N N . SER A 1 499 ? -75.212 -2.855 27.509 1.00 42.69 499 SER A N 1
ATOM 4015 C CA . SER A 1 499 ? -76.178 -2.547 28.549 1.00 42.69 499 SER A CA 1
ATOM 4016 C C . SER A 1 499 ? -77.587 -2.821 28.015 1.00 42.69 499 SER A C 1
ATOM 4018 O O . SER A 1 499 ? -78.108 -1.998 27.256 1.00 42.69 499 SER A O 1
ATOM 4020 N N . LYS A 1 500 ? -78.205 -3.930 28.434 1.00 45.03 500 LYS A N 1
ATOM 4021 C CA . LYS A 1 500 ? -79.561 -4.005 29.018 1.00 45.03 500 LYS A CA 1
ATOM 4022 C C . LYS A 1 500 ? -79.976 -5.438 29.310 1.00 45.03 500 LYS A C 1
ATOM 4024 O O . LYS A 1 500 ? -79.838 -6.283 28.404 1.00 45.03 500 LYS A O 1
#

Secondary structure (DSSP, 8-state):
-HHHHHHHHHHHHHHHHH--HHHHHHHHHHHHHHHHHHHT-SHHHHHHHHTTSBPPTTHHHHHHHHHHHHHHHHHHHHHHTT--HHHHHHHTTSS-TTTHHHHHHTT---TT--HHHHT---BHHHHHHHHHHHHHHHT--HHHHHHHHHTTSTTSGGG-GGG--HHHHHHHHHHHHHHHHHHHH-HHHHHHHHHHHHHHHHHTT----TTBPP--TTSTTHHHHHHHHTSGGGSSS-STTS---TTTTTTTTTTS-TTSS-HHHHHHHHSSS---TTS---EE--B--SGGGGGS-EEEEEEEE-SS--S-TTT-HHHHHHHHHHHHHHHHHHHHH---TTTTTTSS---EEETTTTEEE-SS-S-TT-TTTTTEEEEEEEE-TTSS-EEEEEEE--TTTS-EEEE-SHHHHHHTTTSEEE-SS-EEEHHHHHHHHTT-STT---HHHHHHHHHGGGGGG-HHHHHHHHHHHHHHHHHHHHHHHHTTS-----------

pLDDT: mean 70.65, std 19.44, range [24.09, 95.94]